Protein AF-A0A9W6UK68-F1 (afdb_monomer_lite)

Sequence (622 aa):
MNAPPPDEGVIVAIDLRGIQDFVYGSPRLLDAIGRAVLVANLTRTREPEPDETGTPRRFSPDIRSLLPDDHTVLRDAGGTLIVDLPGPGRENARRFTARYTRLLRDITAQLSPVVVHIGYGGPEDHHADRRAAAAVVNDRFQAARLTAPLHLAVSGLGVTAPCDVTGRPAGGVDRSREHGIKSEHNANAKRRLDDAVEGEHLARLGTVHERVSHDVAVARGLGRDWHRSYESTWLGGDTRLRLPTEVDHLGRSIGDVSSLAVLHLDFNGLGDLLQRFRAELGGRTDPAVDTAFELKKVSDDIARLTEGLATALIRAVSGAITKENGKPVLIGRCGNRFVPHHIKDTTPSVSVRPTVVAGDDPIKDITTSVPVRPIVVAGDDLTVMCDARLAWSVARFAIEWLDADPAALAENDPRYGMADRIGQVWERVVPLTGVRTGVPTVGIGIAVQPVGAPMSVGYKVCETMCRLAKDHKGKNEKNDRPGSTNGAPKQPVVDHLIAWSLRFDDPQRIAERMTADRDTRTAQPMTGADFRVFLHEYLDGGARSLRRGELAEQRSWLLSSLKPLLLAGGDLEPEKRRRRDRGLPADLPESLPGALLDALALLDLHMDLPLAEARSTSPEAT

Organism: NCBI:txid1670832

Secondary structure (DSSP, 8-state):
-PPPPPSSEEEEEEEEE-HHHHHHTSSSHHHHHHHHHHHHHTT--SPPPB-TTS-B---S--GGGGS-TT-EEEE--TTEEEEEEESSSSHHHHHHHHHHHHHHHHH-SS-EEEEEEEEESSTT-S-SSHHHHHHHHHHHHHHHHHHPPP----------PBPTTTSSBP-EEE-GGGGGS--TTHHHHHHHHTTSS--TTGGG-----EEE-HHHHHHHHHHHHHHHHHHHHHHTT-TTEE--SSGGGG---TTS--EEEEEEEEETTHHHHHHHHHHHHHT---TT--HHHHHHHHHHHHHHHHHHHHHHHHHHHHHT-EEETTEEEEEPPPSS----TT--S-----EE-PPEEE-SSTTT-EEEEPSEEEEEEETTEEEEEEEGGGHHHHHHHHHHHHT--GGG--TTSTTHHHHTTTTSTT-EE-TTT--EE-PPPEEEEEEEEETTS-HHHHHHHHHHHHHHHHHHHHHHHHHTSTTS-SS---------EEEEE---S-HHHHHHHHHHTBTTTB--SEEHHHHHHHHHHHTSSSTT-TT-S-HHHHHHHIIIIIHHHHHTT--SHHHHHHHHHTT------SS-HHHHHHHHHHTTT-----TTGGGG--S---

Foldseek 3Di:
DDDPPALKWKKKKKAKPQLLCQLQLFQFQLLNLLSQVVLLQLQDQDFAQAFPVRHTLDAPDHLVVLADPPKDWLDRFDRMTIIIGDDPDCPSVVSSVVVSVVVDLVQDLRIDMQIDMAIESYPPHPHPGPVRSVVCVVVRSVVSVVVPDRRDDPPPDPQPDAFPGNRHRFPDKDQVQVPQPPDPCVVVVLVVCVVPDDNPPVVPPPRDITRHHNNSVSSSVSSVSVLVRCFCVLQVNPLQAGADRGLPQLFDDVPDQFKKKKKKKFFFCVVVLLVQQLVVQVPDPDPPDPSSVVSVLVLVLQLLLLVLLQSLLSNLLSLQWDDDPNFTKRWFDFQDDDPDPPDPDDDDTQMTGGDWDADPPNVPRTHGHRNKDWSHRTRRMTMMMGGLQCVLVSVLVSQCVLLDAQVPDDPPRSQNSQFVCPPGSQWAAEVPPRHIGSRTAIQMFMEMDGPPPRSSQSVLLRVLFSVQQNVVLVVVVVVLPPPPDDDDNDDRHRFHKYDYDDDRDHNVVVNVVCVVCDLQAAVPGDTSVRSVVLCVQAPHNDPQYCSPDRNVVSLCCLPPPVLVCSVVVHDCVVVLVVQVVVVHDSHHDDDRSNSSNVSNVCNSRYGNGPSVVSVVDDPPDD

InterPro domains:
  IPR043128 Reverse transcriptase/Diguanylate cyclase domain [G3DSA:3.30.70.270] (243-478)

Structure (mmCIF, N/CA/C/O backbone):
data_AF-A0A9W6UK68-F1
#
_entry.id   AF-A0A9W6UK68-F1
#
loop_
_atom_site.group_PDB
_atom_site.id
_atom_site.type_symbol
_atom_site.label_atom_id
_atom_site.label_alt_id
_atom_site.label_comp_id
_atom_site.label_asym_id
_atom_site.label_entity_id
_atom_site.label_seq_id
_atom_site.pdbx_PDB_ins_code
_atom_site.Cartn_x
_atom_site.Cartn_y
_atom_site.Cartn_z
_atom_site.occupancy
_atom_site.B_iso_or_equiv
_atom_site.auth_seq_id
_atom_site.auth_comp_id
_atom_site.auth_asym_id
_atom_site.auth_atom_id
_atom_site.pdbx_PDB_model_num
ATOM 1 N N . MET A 1 1 ? 35.078 5.425 -17.564 1.00 31.05 1 MET A N 1
ATOM 2 C CA . MET A 1 1 ? 35.153 5.946 -18.945 1.00 31.05 1 MET A CA 1
ATOM 3 C C . MET A 1 1 ? 34.090 5.208 -19.734 1.00 31.05 1 MET A C 1
ATOM 5 O O . MET A 1 1 ? 34.252 4.014 -19.938 1.00 31.05 1 MET A O 1
ATOM 9 N N . ASN A 1 2 ? 32.973 5.862 -20.051 1.00 37.72 2 ASN A N 1
ATOM 10 C CA . ASN A 1 2 ? 31.886 5.231 -20.800 1.00 37.72 2 ASN A CA 1
ATOM 11 C C . ASN A 1 2 ? 32.268 5.236 -22.280 1.00 37.72 2 ASN A C 1
ATOM 13 O O . ASN A 1 2 ? 32.553 6.299 -22.830 1.00 37.72 2 ASN A O 1
ATOM 17 N N . ALA A 1 3 ? 32.321 4.056 -22.896 1.00 44.84 3 ALA A N 1
ATOM 18 C CA . ALA A 1 3 ? 32.371 3.947 -24.348 1.00 44.84 3 ALA A CA 1
ATOM 19 C C . ALA A 1 3 ? 31.178 4.718 -24.951 1.00 44.84 3 ALA A C 1
ATOM 21 O O . ALA A 1 3 ? 30.126 4.792 -24.301 1.00 44.84 3 ALA A O 1
ATOM 22 N N . PRO A 1 4 ? 31.321 5.321 -26.146 1.00 53.19 4 PRO A N 1
ATOM 23 C CA . PRO A 1 4 ? 30.181 5.920 -26.826 1.00 53.19 4 PRO A CA 1
ATOM 24 C C . PRO A 1 4 ? 29.062 4.874 -26.953 1.00 53.19 4 PRO A C 1
ATOM 26 O O . PRO A 1 4 ? 29.365 3.691 -27.147 1.00 53.19 4 PRO A O 1
ATOM 29 N N . PRO A 1 5 ? 27.788 5.273 -26.785 1.00 57.97 5 PRO A N 1
ATOM 30 C CA . PRO A 1 5 ? 26.682 4.347 -26.954 1.00 57.97 5 PRO A CA 1
ATOM 31 C C . PRO A 1 5 ? 26.765 3.717 -28.352 1.00 57.97 5 PRO A C 1
ATOM 33 O O . PRO A 1 5 ? 27.140 4.407 -29.298 1.00 57.97 5 PRO A O 1
ATOM 36 N N . PRO A 1 6 ? 26.453 2.421 -28.478 1.00 62.66 6 PRO A N 1
ATOM 37 C CA . PRO A 1 6 ? 26.494 1.726 -29.757 1.00 62.66 6 PRO A CA 1
ATOM 38 C C . PRO A 1 6 ? 25.570 2.422 -30.766 1.00 62.66 6 PRO A C 1
ATOM 40 O O . PRO A 1 6 ? 24.445 2.797 -30.421 1.00 62.66 6 PRO A O 1
ATOM 43 N N . ASP A 1 7 ? 26.043 2.567 -32.005 1.00 77.81 7 ASP A N 1
ATOM 44 C CA . ASP A 1 7 ? 25.323 3.259 -33.086 1.00 77.81 7 ASP A CA 1
ATOM 45 C C . ASP A 1 7 ? 24.046 2.517 -33.531 1.00 77.81 7 ASP A C 1
ATOM 47 O O . ASP A 1 7 ? 23.191 3.106 -34.185 1.00 77.81 7 ASP A O 1
ATOM 51 N N . GLU A 1 8 ? 23.887 1.247 -33.143 1.00 89.06 8 GLU A N 1
ATOM 52 C CA . GLU A 1 8 ? 22.750 0.378 -33.466 1.00 89.06 8 GLU A CA 1
ATOM 53 C C . GLU A 1 8 ? 22.404 -0.540 -32.277 1.00 89.06 8 GLU A C 1
ATOM 55 O O . GLU A 1 8 ? 23.288 -0.977 -31.527 1.00 89.06 8 GLU A O 1
ATOM 60 N N . GLY A 1 9 ? 21.115 -0.843 -32.101 1.00 92.19 9 GLY A N 1
ATOM 61 C CA . GLY A 1 9 ? 20.647 -1.778 -31.078 1.00 92.19 9 GLY A CA 1
ATOM 62 C C . GLY A 1 9 ? 19.128 -1.907 -30.999 1.00 92.19 9 GLY A C 1
ATOM 63 O O . GLY A 1 9 ? 18.381 -1.415 -31.849 1.00 92.19 9 GLY A O 1
ATOM 64 N N . VAL A 1 10 ? 18.648 -2.593 -29.956 1.00 94.00 10 VAL A N 1
ATOM 65 C CA . VAL A 1 10 ? 17.214 -2.810 -29.718 1.00 94.00 10 VAL A CA 1
ATOM 66 C C . VAL A 1 10 ? 16.854 -2.541 -28.265 1.00 94.00 10 VAL A C 1
ATOM 68 O O . VAL A 1 10 ? 17.335 -3.212 -27.352 1.00 94.00 10 VAL A O 1
ATOM 71 N N . ILE A 1 11 ? 15.891 -1.644 -28.054 1.00 92.94 11 ILE A N 1
ATOM 72 C CA . ILE A 1 11 ? 15.229 -1.493 -26.759 1.00 92.94 11 ILE A CA 1
ATOM 73 C C . ILE A 1 11 ? 14.174 -2.593 -26.623 1.00 92.94 11 ILE A C 1
ATOM 75 O O . ILE A 1 11 ? 13.221 -2.669 -27.408 1.00 92.94 11 ILE A O 1
ATOM 79 N N . VAL A 1 12 ? 14.335 -3.440 -25.609 1.00 94.25 12 VAL A N 1
ATOM 80 C CA . VAL A 1 12 ? 13.355 -4.442 -25.192 1.00 94.25 12 VAL A CA 1
ATOM 81 C C . VAL A 1 12 ? 12.619 -3.932 -23.969 1.00 94.25 12 VAL A C 1
ATOM 83 O O . VAL A 1 12 ? 13.212 -3.681 -22.922 1.00 94.25 12 VAL A O 1
ATOM 86 N N . ALA A 1 13 ? 11.306 -3.820 -24.100 1.00 93.25 13 ALA A N 1
ATOM 87 C CA . ALA A 1 13 ? 10.432 -3.371 -23.038 1.00 93.25 13 ALA A CA 1
ATOM 88 C C . ALA A 1 13 ? 9.450 -4.500 -22.686 1.00 93.25 13 ALA A C 1
ATOM 90 O O . ALA A 1 13 ? 8.743 -5.004 -23.558 1.00 93.25 13 ALA A O 1
ATOM 91 N N . ILE A 1 14 ? 9.432 -4.916 -21.420 1.00 93.94 14 ILE A N 1
ATOM 92 C CA . ILE A 1 14 ? 8.570 -5.955 -20.853 1.00 93.94 14 ILE A CA 1
ATOM 93 C C . ILE A 1 14 ? 7.699 -5.354 -19.751 1.00 93.94 14 ILE A C 1
ATOM 95 O O . ILE A 1 14 ? 8.200 -4.656 -18.874 1.00 93.94 14 ILE A O 1
ATOM 99 N N . ASP A 1 15 ? 6.410 -5.664 -19.771 1.00 91.94 15 ASP A N 1
ATOM 100 C CA . ASP A 1 15 ? 5.448 -5.257 -18.751 1.00 91.94 15 ASP A CA 1
ATOM 101 C C . ASP A 1 15 ? 4.573 -6.445 -18.337 1.00 91.94 15 ASP A C 1
ATOM 103 O O . ASP A 1 15 ? 3.990 -7.124 -19.184 1.00 91.94 15 ASP A O 1
ATOM 107 N N . LEU A 1 16 ? 4.504 -6.733 -17.038 1.00 92.19 16 LEU A N 1
ATOM 108 C CA . LEU A 1 16 ? 3.754 -7.871 -16.512 1.00 92.19 16 LEU A CA 1
ATOM 109 C C . LEU A 1 16 ? 2.302 -7.483 -16.210 1.00 92.19 16 LEU A C 1
ATOM 111 O O . LEU A 1 16 ? 2.018 -6.658 -15.346 1.00 92.19 16 LEU A O 1
ATOM 115 N N . ARG A 1 17 ? 1.351 -8.145 -16.875 1.00 89.88 17 ARG A N 1
ATOM 116 C CA . ARG A 1 17 ? -0.087 -8.012 -16.598 1.00 89.88 17 ARG A CA 1
ATOM 117 C C . ARG A 1 17 ? -0.565 -9.051 -15.590 1.00 89.88 17 ARG A C 1
ATOM 119 O O . ARG A 1 17 ? -0.068 -10.177 -15.564 1.00 89.88 17 ARG A O 1
ATOM 126 N N . GLY A 1 18 ? -1.591 -8.679 -14.823 1.00 89.50 18 GLY A N 1
ATOM 127 C CA . GLY A 1 18 ? -2.237 -9.557 -13.842 1.00 89.50 18 GLY A CA 1
ATOM 128 C C . GLY A 1 18 ? -1.536 -9.605 -12.483 1.00 89.50 18 GLY A C 1
ATOM 129 O O . GLY A 1 18 ? -1.820 -10.506 -11.703 1.00 89.50 18 GLY A O 1
ATOM 130 N N . ILE A 1 19 ? -0.637 -8.654 -12.185 1.00 92.19 19 ILE A N 1
ATOM 131 C CA . ILE A 1 19 ? 0.130 -8.610 -10.927 1.00 92.19 19 ILE A CA 1
ATOM 132 C C . ILE A 1 19 ? -0.794 -8.631 -9.707 1.00 92.19 19 ILE A C 1
ATOM 134 O O . ILE A 1 19 ? -0.584 -9.446 -8.817 1.00 92.19 19 ILE A O 1
ATOM 138 N N . GLN A 1 20 ? -1.835 -7.794 -9.679 1.00 91.38 20 GLN A N 1
ATOM 139 C CA . GLN A 1 20 ? -2.697 -7.681 -8.497 1.00 91.38 20 GLN A CA 1
ATOM 140 C C . GLN A 1 20 ? -3.485 -8.969 -8.222 1.00 91.38 20 GLN A C 1
ATOM 142 O O . GLN A 1 20 ? -3.452 -9.492 -7.108 1.00 91.38 20 GLN A O 1
ATOM 147 N N . ASP A 1 21 ? -4.126 -9.540 -9.247 1.00 90.38 21 ASP A N 1
ATOM 148 C CA . ASP A 1 21 ? -4.818 -10.829 -9.116 1.00 90.38 21 ASP A CA 1
ATOM 149 C C . ASP A 1 21 ? -3.836 -11.960 -8.771 1.00 90.38 21 ASP A C 1
ATOM 151 O O . ASP A 1 21 ? -4.168 -12.858 -7.996 1.00 90.38 21 ASP A O 1
ATOM 155 N N . PHE A 1 22 ? -2.609 -11.906 -9.303 1.00 92.06 22 PHE A N 1
ATOM 156 C CA . PHE A 1 22 ? -1.566 -12.867 -8.973 1.00 92.06 22 PHE A CA 1
ATOM 157 C C . PHE A 1 22 ? -1.169 -12.775 -7.501 1.00 92.06 22 PHE A C 1
ATOM 159 O O . PHE A 1 22 ? -1.224 -13.800 -6.830 1.00 92.06 22 PHE A O 1
ATOM 166 N N . VAL A 1 23 ? -0.790 -11.592 -7.005 1.00 93.94 23 VAL A N 1
ATOM 167 C CA . VAL A 1 23 ? -0.282 -11.355 -5.643 1.00 93.94 23 VAL A CA 1
ATOM 168 C C . VAL A 1 23 ? -1.346 -11.646 -4.590 1.00 93.94 23 VAL A C 1
ATOM 170 O O . VAL A 1 23 ? -1.095 -12.422 -3.668 1.00 93.94 23 VAL A O 1
ATOM 173 N N . TYR A 1 24 ? -2.550 -11.092 -4.745 1.00 92.88 24 TYR A N 1
ATOM 174 C CA . TYR A 1 24 ? -3.605 -11.199 -3.733 1.00 92.88 24 TYR A CA 1
ATOM 175 C C . TYR A 1 24 ? -4.532 -12.403 -3.913 1.00 92.88 24 TYR A C 1
ATOM 177 O O . TYR A 1 24 ? -5.474 -12.578 -3.140 1.00 92.88 24 TYR A O 1
ATOM 185 N N . GLY A 1 25 ? -4.269 -13.252 -4.910 1.00 88.88 25 GLY A N 1
ATOM 186 C CA . GLY A 1 25 ? -5.067 -14.443 -5.201 1.00 88.88 25 GLY A CA 1
ATOM 187 C C . GLY A 1 25 ? -4.950 -15.573 -4.169 1.00 88.88 25 GLY A C 1
ATOM 188 O O . GLY A 1 25 ? -5.697 -16.542 -4.264 1.00 88.88 25 GLY A O 1
ATOM 189 N N . SER A 1 26 ? -4.033 -15.477 -3.197 1.00 86.31 26 SER A N 1
ATOM 190 C CA . SER A 1 26 ? -3.954 -16.405 -2.058 1.00 86.31 26 SER A CA 1
ATOM 191 C C . SER A 1 26 ? -4.568 -15.777 -0.801 1.00 86.31 26 SER A C 1
ATOM 193 O O . SER A 1 26 ? -4.353 -14.594 -0.555 1.00 86.31 26 SER A O 1
ATOM 195 N N . PRO A 1 27 ? -5.278 -16.542 0.047 1.00 82.88 27 PRO A N 1
ATOM 196 C CA . PRO A 1 27 ? -5.707 -16.065 1.361 1.00 82.88 27 PRO A CA 1
ATOM 197 C C . PRO A 1 27 ? -4.559 -15.990 2.384 1.00 82.88 27 PRO A C 1
ATOM 199 O O . PRO A 1 27 ? -4.762 -15.487 3.488 1.00 82.88 27 PRO A O 1
ATOM 202 N N . ARG A 1 28 ? -3.365 -16.512 2.062 1.00 87.56 28 ARG A N 1
ATOM 203 C CA . ARG A 1 28 ? -2.236 -16.595 2.997 1.00 87.56 28 ARG A CA 1
ATOM 204 C C . ARG A 1 28 ? -1.255 -15.443 2.822 1.00 87.56 28 ARG A C 1
ATOM 206 O O . ARG A 1 28 ? -0.856 -15.096 1.711 1.00 87.56 28 ARG A O 1
ATOM 213 N N . LEU A 1 29 ? -0.777 -14.933 3.952 1.00 90.62 29 LEU A N 1
ATOM 214 C CA . LEU A 1 29 ? 0.090 -13.759 4.021 1.00 90.62 29 LEU A CA 1
ATOM 215 C C . LEU A 1 29 ? 1.466 -14.002 3.383 1.00 90.62 29 LEU A C 1
ATOM 217 O O . LEU A 1 29 ? 1.923 -13.202 2.571 1.00 90.62 29 LEU A O 1
ATOM 221 N N . LEU A 1 30 ? 2.112 -15.135 3.688 1.00 90.81 30 LEU A N 1
ATOM 222 C CA . LEU A 1 30 ? 3.411 -15.480 3.093 1.00 90.81 30 LEU A CA 1
ATOM 223 C C . LEU A 1 30 ? 3.335 -15.775 1.593 1.00 90.81 30 LEU A C 1
ATOM 225 O O . LEU A 1 30 ? 4.293 -15.493 0.878 1.00 90.81 30 LEU A O 1
ATOM 229 N N . ASP A 1 31 ? 2.214 -16.309 1.107 1.00 91.81 31 ASP A N 1
ATOM 230 C CA . ASP A 1 31 ? 2.026 -16.530 -0.327 1.00 91.81 31 ASP A CA 1
ATOM 231 C C . ASP A 1 31 ? 1.948 -15.186 -1.058 1.00 91.81 31 ASP A C 1
ATOM 233 O O . ASP A 1 31 ? 2.570 -15.025 -2.103 1.00 91.81 31 ASP A O 1
ATOM 237 N N . ALA A 1 32 ? 1.229 -14.216 -0.490 1.00 93.88 32 ALA A N 1
ATOM 238 C CA . ALA A 1 32 ? 1.103 -12.866 -1.030 1.00 93.88 32 ALA A CA 1
ATOM 239 C C . ALA A 1 32 ? 2.450 -12.147 -1.119 1.00 93.88 32 ALA A C 1
ATOM 241 O O . ALA A 1 32 ? 2.851 -11.691 -2.188 1.00 93.88 32 ALA A O 1
ATOM 242 N N . ILE A 1 33 ? 3.179 -12.127 -0.001 1.00 94.56 33 ILE A N 1
ATOM 243 C CA . ILE A 1 33 ? 4.525 -11.552 0.093 1.00 94.56 33 ILE A CA 1
ATOM 244 C C . ILE A 1 33 ? 5.448 -12.234 -0.914 1.00 94.56 33 ILE A C 1
ATOM 246 O O . ILE A 1 33 ? 6.122 -11.581 -1.704 1.00 94.56 33 ILE A O 1
ATOM 250 N N . GLY A 1 34 ? 5.432 -13.563 -0.941 1.00 93.62 34 GLY A N 1
ATOM 251 C CA . GLY A 1 34 ? 6.222 -14.359 -1.864 1.00 93.62 34 GLY A CA 1
ATOM 252 C C . GLY A 1 34 ? 5.935 -14.082 -3.338 1.00 93.62 34 GLY A C 1
ATOM 253 O O . GLY A 1 34 ? 6.857 -14.002 -4.146 1.00 93.62 34 GLY A O 1
ATOM 254 N N . ARG A 1 35 ? 4.661 -13.894 -3.695 1.00 94.19 35 ARG A N 1
ATOM 255 C CA . ARG A 1 35 ? 4.230 -13.522 -5.050 1.00 94.19 35 ARG A CA 1
ATOM 256 C C . ARG A 1 35 ? 4.671 -12.106 -5.409 1.00 94.19 35 ARG A C 1
ATOM 258 O O . ARG A 1 35 ? 5.115 -11.895 -6.534 1.00 94.19 35 ARG A O 1
ATOM 265 N N . ALA A 1 36 ? 4.609 -11.163 -4.470 1.00 93.88 36 ALA A N 1
ATOM 266 C CA . ALA A 1 36 ? 5.107 -9.803 -4.669 1.00 93.88 36 ALA A CA 1
ATOM 267 C C . ALA A 1 36 ? 6.630 -9.786 -4.892 1.00 93.88 36 ALA A C 1
ATOM 269 O O . ALA A 1 36 ? 7.114 -9.172 -5.843 1.00 93.88 36 ALA A O 1
ATOM 270 N N . VAL A 1 37 ? 7.379 -10.538 -4.078 1.00 91.81 37 VAL A N 1
ATOM 271 C CA . VAL A 1 37 ? 8.831 -10.729 -4.235 1.00 91.81 37 VAL A CA 1
ATOM 272 C C . VAL A 1 37 ? 9.156 -11.375 -5.578 1.00 91.81 37 VAL A C 1
ATOM 274 O O . VAL A 1 37 ? 10.070 -10.931 -6.267 1.00 91.81 37 VAL A O 1
ATOM 277 N N . LEU A 1 38 ? 8.388 -12.385 -5.988 1.00 92.25 38 LEU A N 1
ATOM 278 C CA . LEU A 1 38 ? 8.561 -13.033 -7.283 1.00 92.25 38 LEU A CA 1
ATOM 279 C C . LEU A 1 38 ? 8.374 -12.050 -8.447 1.00 92.25 38 LEU A C 1
ATOM 281 O O . LEU A 1 38 ? 9.206 -12.028 -9.349 1.00 92.25 38 LEU A O 1
ATOM 285 N N . VAL A 1 39 ? 7.327 -11.217 -8.424 1.00 92.69 39 VAL A N 1
ATOM 286 C CA . VAL A 1 39 ? 7.115 -10.170 -9.442 1.00 92.69 39 VAL A CA 1
ATOM 287 C C . VAL A 1 39 ? 8.296 -9.203 -9.478 1.00 92.69 39 VAL A C 1
ATOM 289 O O . VAL A 1 39 ? 8.803 -8.914 -10.559 1.00 92.69 39 VAL A O 1
ATOM 292 N N . ALA A 1 40 ? 8.779 -8.757 -8.315 1.00 89.44 40 ALA A N 1
ATOM 293 C CA . ALA A 1 40 ? 9.945 -7.884 -8.240 1.00 89.44 40 ALA A CA 1
ATOM 294 C C . ALA A 1 40 ? 11.197 -8.551 -8.835 1.00 89.44 40 ALA A C 1
ATOM 296 O O . ALA A 1 40 ? 11.897 -7.934 -9.630 1.00 89.44 40 ALA A O 1
ATOM 297 N N . ASN A 1 41 ? 11.463 -9.819 -8.520 1.00 88.69 41 ASN A N 1
ATOM 298 C CA . ASN A 1 41 ? 12.616 -10.555 -9.049 1.00 88.69 41 ASN A CA 1
ATOM 299 C C . ASN A 1 41 ? 12.529 -10.810 -10.561 1.00 88.69 41 ASN A C 1
ATOM 301 O O . ASN A 1 41 ? 13.552 -10.896 -11.233 1.00 88.69 41 ASN A O 1
ATOM 305 N N . LEU A 1 42 ? 11.314 -10.901 -11.108 1.00 91.12 42 LEU A N 1
ATOM 306 C CA . LEU A 1 42 ? 11.072 -11.053 -12.544 1.00 91.12 42 LEU A CA 1
ATOM 307 C C . LEU A 1 42 ? 11.314 -9.770 -13.346 1.00 91.12 42 LEU A C 1
ATOM 309 O O . LEU A 1 42 ? 11.273 -9.822 -14.576 1.00 91.12 42 LEU A O 1
ATOM 313 N N . THR A 1 43 ? 11.554 -8.632 -12.694 1.00 89.44 43 THR A N 1
ATOM 314 C CA . THR A 1 43 ? 11.897 -7.380 -13.384 1.00 89.44 43 THR A CA 1
ATOM 315 C C . THR A 1 43 ? 13.156 -6.715 -12.869 1.00 89.44 43 THR A C 1
ATOM 317 O O . THR A 1 43 ? 13.739 -5.949 -13.617 1.00 89.44 43 THR A O 1
ATOM 320 N N . ARG A 1 44 ? 13.603 -7.011 -11.648 1.00 86.88 44 ARG A N 1
ATOM 321 C CA . ARG A 1 44 ? 14.778 -6.405 -11.015 1.00 86.88 44 ARG A CA 1
ATOM 322 C C . ARG A 1 44 ? 16.074 -6.892 -11.659 1.00 86.88 44 ARG A C 1
ATOM 324 O O . ARG A 1 44 ? 16.333 -8.089 -11.739 1.00 86.88 44 ARG A O 1
ATOM 331 N N . THR A 1 45 ? 16.933 -5.950 -12.029 1.00 82.75 45 THR A N 1
ATOM 332 C CA . THR A 1 45 ? 18.238 -6.226 -12.661 1.00 82.75 45 THR A CA 1
ATOM 333 C C . THR A 1 45 ? 19.430 -5.948 -11.755 1.00 82.75 45 THR A C 1
ATOM 335 O O . THR A 1 45 ? 20.576 -6.184 -12.132 1.00 82.75 45 THR A O 1
ATOM 338 N N . ARG A 1 46 ? 19.178 -5.447 -10.546 1.00 75.88 46 ARG A N 1
ATOM 339 C CA . ARG A 1 46 ? 20.213 -5.114 -9.567 1.00 75.88 46 ARG A CA 1
ATOM 340 C C . ARG A 1 46 ? 20.450 -6.237 -8.583 1.00 75.88 46 ARG A C 1
ATOM 342 O O . ARG A 1 46 ? 19.535 -7.001 -8.266 1.00 75.88 46 ARG A O 1
ATOM 349 N N . GLU A 1 47 ? 21.666 -6.272 -8.045 1.00 70.12 47 GLU A N 1
ATOM 350 C CA . GLU A 1 47 ? 21.881 -7.007 -6.809 1.00 70.12 47 GLU A CA 1
ATOM 351 C C . GLU A 1 47 ? 21.057 -6.369 -5.694 1.00 70.12 47 GLU A C 1
ATOM 353 O O . GLU A 1 47 ? 21.066 -5.146 -5.545 1.00 70.12 47 GLU A O 1
ATOM 358 N N . PRO A 1 48 ? 20.292 -7.177 -4.952 1.00 67.19 48 PRO A N 1
ATOM 359 C CA . PRO A 1 48 ? 19.656 -6.690 -3.749 1.00 67.19 48 PRO A CA 1
ATOM 360 C C . PRO A 1 48 ? 20.742 -6.299 -2.751 1.00 67.19 48 PRO A C 1
ATOM 362 O O . PRO A 1 48 ? 21.792 -6.949 -2.693 1.00 67.19 48 PRO A O 1
ATOM 365 N N . GLU A 1 49 ? 20.481 -5.242 -1.980 1.00 66.38 49 GLU A N 1
ATOM 366 C CA . GLU A 1 49 ? 21.412 -4.813 -0.943 1.00 66.38 49 GLU A CA 1
ATOM 367 C C . GLU A 1 49 ? 21.718 -5.989 -0.006 1.00 66.38 49 GLU A C 1
ATOM 369 O O . GLU A 1 49 ? 20.827 -6.805 0.290 1.00 66.38 49 GLU A O 1
ATOM 374 N N . PRO A 1 50 ? 22.987 -6.132 0.407 1.00 64.75 50 PRO A N 1
ATOM 375 C CA . PRO A 1 50 ? 23.343 -7.155 1.363 1.00 64.75 50 PRO A CA 1
ATOM 376 C C . PRO A 1 50 ? 22.558 -6.951 2.660 1.00 64.75 50 PRO A C 1
ATOM 378 O O . PRO A 1 50 ? 22.167 -5.840 3.016 1.00 64.75 50 PRO A O 1
ATOM 381 N N . ASP A 1 51 ? 22.291 -8.041 3.366 1.00 63.59 51 ASP A N 1
ATOM 382 C CA . ASP A 1 51 ? 21.787 -7.942 4.729 1.00 63.59 51 ASP A CA 1
ATOM 383 C C . ASP A 1 51 ? 22.837 -7.342 5.685 1.00 63.59 51 ASP A C 1
ATOM 385 O O . ASP A 1 51 ? 23.959 -7.008 5.301 1.00 63.59 51 ASP A O 1
ATOM 389 N N . GLU A 1 52 ? 22.472 -7.217 6.960 1.00 58.22 52 GLU A N 1
ATOM 390 C CA . GLU A 1 52 ? 23.336 -6.667 8.016 1.00 58.22 52 GLU A CA 1
ATOM 391 C C . GLU A 1 52 ? 24.657 -7.444 8.190 1.00 58.22 52 GLU A C 1
ATOM 393 O O . GLU A 1 52 ? 25.601 -6.927 8.782 1.00 58.22 52 GLU A O 1
ATOM 398 N N . THR A 1 53 ? 24.753 -8.666 7.651 1.00 60.62 53 THR A N 1
ATOM 399 C CA . THR A 1 53 ? 25.967 -9.497 7.678 1.00 60.62 53 THR A CA 1
ATOM 400 C C . THR A 1 53 ? 26.855 -9.313 6.446 1.00 60.62 53 THR A C 1
ATOM 402 O O . THR A 1 53 ? 27.910 -9.938 6.350 1.00 60.62 53 THR A O 1
ATOM 405 N N . GLY A 1 54 ? 26.451 -8.469 5.492 1.00 65.00 54 GLY A N 1
ATOM 406 C CA . GLY A 1 54 ? 27.136 -8.314 4.211 1.00 65.00 54 GLY A CA 1
ATOM 407 C C . GLY A 1 54 ? 26.760 -9.386 3.178 1.00 65.00 54 GLY A C 1
ATOM 408 O O . GLY A 1 54 ? 27.355 -9.420 2.100 1.00 65.00 54 GLY A O 1
ATOM 409 N N . THR A 1 55 ? 25.780 -10.253 3.465 1.00 66.12 55 THR A N 1
ATOM 410 C CA . THR A 1 55 ? 25.388 -11.349 2.569 1.00 66.12 55 THR A CA 1
ATOM 411 C C . THR A 1 55 ? 24.364 -10.858 1.539 1.00 66.12 55 THR A C 1
ATOM 413 O O . THR A 1 55 ? 23.313 -10.340 1.926 1.00 66.12 55 THR A O 1
ATOM 416 N N . PRO A 1 56 ? 24.598 -11.025 0.220 1.00 64.25 56 PRO A N 1
ATOM 417 C CA . PRO A 1 56 ? 23.634 -10.621 -0.802 1.00 64.25 56 PRO A CA 1
ATOM 418 C C . PRO A 1 56 ? 22.301 -11.367 -0.651 1.00 64.25 56 PRO A C 1
ATOM 420 O O . PRO A 1 56 ? 22.273 -12.601 -0.655 1.00 64.25 56 PRO A O 1
ATOM 423 N N . ARG A 1 57 ? 21.177 -10.640 -0.597 1.00 68.62 57 ARG A N 1
ATOM 424 C CA . ARG A 1 57 ? 19.826 -11.224 -0.457 1.00 68.62 57 ARG A CA 1
ATOM 425 C C . ARG A 1 57 ? 19.332 -11.869 -1.760 1.00 68.62 57 ARG A C 1
ATOM 427 O O . ARG A 1 57 ? 18.420 -11.367 -2.409 1.00 68.62 57 ARG A O 1
ATOM 434 N N . ARG A 1 58 ? 19.946 -12.962 -2.213 1.00 64.75 58 ARG A N 1
ATOM 435 C CA . ARG A 1 58 ? 19.590 -13.591 -3.498 1.00 64.75 58 ARG A CA 1
ATOM 436 C C . ARG A 1 58 ? 18.324 -14.438 -3.386 1.00 64.75 58 ARG A C 1
ATOM 438 O O . ARG A 1 58 ? 18.313 -15.480 -2.742 1.00 64.75 58 ARG A O 1
ATOM 445 N N . PHE A 1 59 ? 17.288 -14.024 -4.107 1.00 69.94 59 PHE A N 1
ATOM 446 C CA . PHE A 1 59 ? 16.040 -14.762 -4.262 1.00 69.94 59 PHE A CA 1
ATOM 447 C C . PHE A 1 59 ? 15.920 -15.252 -5.711 1.00 69.94 59 PHE A C 1
ATOM 449 O O . PHE A 1 59 ? 16.039 -14.461 -6.641 1.00 69.94 59 PHE A O 1
ATOM 456 N N . SER A 1 60 ? 15.699 -16.552 -5.918 1.00 71.94 60 SER A N 1
ATOM 457 C CA . SER A 1 60 ? 15.440 -17.097 -7.261 1.00 71.94 60 SER A CA 1
ATOM 458 C C . SER A 1 60 ? 13.978 -16.876 -7.661 1.00 71.94 60 SER A C 1
ATOM 460 O O . SER A 1 60 ? 13.106 -16.987 -6.803 1.00 71.94 60 SER A O 1
ATOM 462 N N . PRO A 1 61 ? 13.653 -16.620 -8.937 1.00 80.19 61 PRO A N 1
ATOM 463 C CA . PRO A 1 61 ? 14.530 -16.564 -10.111 1.00 80.19 61 PRO A CA 1
ATOM 464 C C . PRO A 1 61 ? 15.322 -15.251 -10.224 1.00 80.19 61 PRO A C 1
ATOM 466 O O . PRO A 1 61 ? 14.854 -14.207 -9.790 1.00 80.19 61 PRO A O 1
ATOM 469 N N . ASP A 1 62 ? 16.484 -15.296 -10.880 1.00 81.56 62 ASP A N 1
ATOM 470 C CA . ASP A 1 62 ? 17.322 -14.120 -11.146 1.00 81.56 62 ASP A CA 1
ATOM 471 C C . ASP A 1 62 ? 17.418 -13.841 -12.653 1.00 81.56 62 ASP A C 1
ATOM 473 O O . ASP A 1 62 ? 18.119 -14.543 -13.395 1.00 81.56 62 ASP A O 1
ATOM 477 N N . ILE A 1 63 ? 16.709 -12.806 -13.114 1.00 88.00 63 ILE A N 1
ATOM 478 C CA . ILE A 1 63 ? 16.655 -12.448 -14.537 1.00 88.00 63 ILE A CA 1
ATOM 479 C C . ILE A 1 63 ? 17.984 -11.913 -15.079 1.00 88.00 63 ILE A C 1
ATOM 481 O O . ILE A 1 63 ? 18.170 -11.906 -16.294 1.00 88.00 63 ILE A O 1
ATOM 485 N N . ARG A 1 64 ? 18.929 -11.514 -14.214 1.00 86.25 64 ARG A N 1
ATOM 486 C CA . ARG A 1 64 ? 20.247 -11.011 -14.638 1.00 86.25 64 ARG A CA 1
ATOM 487 C C . ARG A 1 64 ? 21.014 -12.051 -15.444 1.00 86.25 64 ARG A C 1
ATOM 489 O O . ARG A 1 64 ? 21.652 -11.715 -16.429 1.00 86.25 64 ARG A O 1
ATOM 496 N N . SER A 1 65 ? 20.847 -13.328 -15.102 1.00 86.50 65 SER A N 1
ATOM 497 C CA . SER A 1 65 ? 21.416 -14.464 -15.845 1.00 86.50 65 SER A CA 1
ATOM 498 C C . SER A 1 65 ? 20.884 -14.615 -17.284 1.00 86.50 65 SER A C 1
ATOM 500 O O . SER A 1 65 ? 21.397 -15.418 -18.078 1.00 86.50 65 SER A O 1
ATOM 502 N N . LEU A 1 66 ? 19.810 -13.896 -17.625 1.00 90.50 66 LEU A N 1
ATOM 503 C CA . LEU A 1 66 ? 19.217 -13.886 -18.958 1.00 90.50 66 LEU A CA 1
ATOM 504 C C . LEU A 1 66 ? 19.721 -12.729 -19.822 1.00 90.50 66 LEU A C 1
ATOM 506 O O . LEU A 1 66 ? 19.622 -12.839 -21.047 1.00 90.50 66 LEU A O 1
ATOM 510 N N . LEU A 1 67 ? 20.219 -11.655 -19.205 1.00 89.94 67 LEU A N 1
ATOM 511 C CA . LEU A 1 67 ? 20.667 -10.449 -19.891 1.00 89.94 67 LEU A CA 1
ATOM 512 C C . LEU A 1 67 ? 22.072 -10.659 -20.492 1.00 89.94 67 LEU A C 1
ATOM 514 O O . LEU A 1 67 ? 22.900 -11.318 -19.864 1.00 89.94 67 LEU A O 1
ATOM 518 N N . PRO A 1 68 ? 22.344 -10.148 -21.707 1.00 87.44 68 PRO A N 1
ATOM 519 C CA . PRO A 1 68 ? 23.697 -10.081 -22.270 1.00 87.44 68 PRO A CA 1
ATOM 520 C C . PRO A 1 68 ? 24.636 -9.213 -21.422 1.00 87.44 68 PRO A C 1
ATOM 522 O O . PRO A 1 68 ? 24.165 -8.311 -20.739 1.00 87.44 68 PRO A O 1
ATOM 525 N N . ASP A 1 69 ? 25.951 -9.419 -21.490 1.00 85.50 69 ASP A N 1
ATOM 526 C CA . ASP A 1 69 ? 26.915 -8.668 -20.663 1.00 85.50 69 ASP A CA 1
ATOM 527 C C . ASP A 1 69 ? 26.970 -7.161 -20.990 1.00 85.50 69 ASP A C 1
ATOM 529 O O . ASP A 1 69 ? 27.291 -6.351 -20.124 1.00 85.50 69 ASP A O 1
ATOM 533 N N . ASP A 1 70 ? 26.622 -6.769 -22.216 1.00 86.31 70 ASP A N 1
ATOM 534 C CA . ASP A 1 70 ? 26.691 -5.400 -22.739 1.00 86.31 70 ASP A CA 1
ATOM 535 C C . ASP A 1 70 ? 25.371 -4.610 -22.625 1.00 86.31 70 ASP A C 1
ATOM 537 O O . ASP A 1 70 ? 25.246 -3.510 -23.160 1.00 86.31 70 ASP A O 1
ATOM 541 N N . HIS A 1 71 ? 24.375 -5.128 -21.904 1.00 88.81 71 HIS A N 1
ATOM 542 C CA . HIS A 1 71 ? 23.080 -4.463 -21.758 1.00 88.81 71 HIS A CA 1
ATOM 543 C C . HIS A 1 71 ? 23.143 -3.153 -20.950 1.00 88.81 71 HIS A C 1
ATOM 545 O O . HIS A 1 71 ? 23.923 -2.996 -20.010 1.00 88.81 71 HIS A O 1
ATOM 551 N N . THR A 1 72 ? 22.227 -2.228 -21.245 1.00 86.94 72 THR A N 1
ATOM 552 C CA . THR A 1 72 ? 21.961 -1.046 -20.410 1.00 86.94 72 THR A CA 1
ATOM 553 C C . THR A 1 72 ? 20.531 -1.088 -19.877 1.00 86.94 72 THR A C 1
ATOM 555 O O . THR A 1 72 ? 19.570 -1.214 -20.628 1.00 86.94 72 THR A O 1
ATOM 558 N N . VAL A 1 73 ? 20.357 -0.964 -18.562 1.00 85.81 73 VAL A N 1
ATOM 559 C CA . VAL A 1 73 ? 19.028 -0.959 -17.931 1.00 85.81 73 VAL A CA 1
ATOM 560 C C . VAL A 1 73 ? 18.471 0.459 -17.906 1.00 85.81 73 VAL A C 1
ATOM 562 O O . VAL A 1 73 ? 19.043 1.340 -17.266 1.00 85.81 73 VAL A O 1
ATOM 565 N N . LEU A 1 74 ? 17.327 0.662 -18.558 1.00 82.62 74 LEU A N 1
ATOM 566 C CA . LEU A 1 74 ? 16.606 1.937 -18.569 1.00 82.62 74 LEU A CA 1
ATOM 567 C C . LEU A 1 74 ? 15.546 2.007 -17.456 1.00 82.62 74 LEU A C 1
ATOM 569 O O . LEU A 1 74 ? 15.289 3.086 -16.927 1.00 82.62 74 LEU A O 1
ATOM 573 N N . ARG A 1 75 ? 14.926 0.872 -17.095 1.00 84.38 75 ARG A N 1
ATOM 574 C CA . ARG A 1 75 ? 13.947 0.747 -15.995 1.00 84.38 75 ARG A CA 1
ATOM 575 C C . ARG A 1 75 ? 13.820 -0.708 -15.544 1.00 84.38 75 ARG A C 1
ATOM 577 O O . ARG A 1 75 ? 13.785 -1.582 -16.398 1.00 84.38 75 ARG A O 1
ATOM 584 N N . ASP A 1 76 ? 13.673 -0.971 -14.247 1.00 87.12 76 ASP A N 1
ATOM 585 C CA . ASP A 1 76 ? 13.539 -2.336 -13.705 1.00 87.12 76 ASP A CA 1
ATOM 586 C C . ASP A 1 76 ? 12.608 -2.447 -12.475 1.00 87.12 76 ASP A C 1
ATOM 588 O O . ASP A 1 76 ? 12.805 -3.280 -11.588 1.00 87.12 76 ASP A O 1
ATOM 592 N N . ALA A 1 77 ? 11.567 -1.608 -12.421 1.00 81.94 77 ALA A N 1
ATOM 593 C CA . ALA A 1 77 ? 10.670 -1.458 -11.272 1.00 81.94 77 ALA A CA 1
ATOM 594 C C . ALA A 1 77 ? 9.177 -1.518 -11.646 1.00 81.94 77 ALA A C 1
ATOM 596 O O . ALA A 1 77 ? 8.781 -1.149 -12.758 1.00 81.94 77 ALA A O 1
ATOM 597 N N . GLY A 1 78 ? 8.347 -1.937 -10.680 1.00 79.50 78 GLY A N 1
ATOM 598 C CA . GLY A 1 78 ? 6.879 -1.933 -10.781 1.00 79.50 78 GLY A CA 1
ATOM 599 C C . GLY A 1 78 ? 6.307 -2.967 -11.753 1.00 79.50 78 GLY A C 1
ATOM 600 O O . GLY A 1 78 ? 5.295 -2.712 -12.392 1.00 79.50 78 GLY A O 1
ATOM 601 N N . GLY A 1 79 ? 6.982 -4.106 -11.942 1.00 86.75 79 GLY A N 1
ATOM 602 C CA . GLY A 1 79 ? 6.565 -5.097 -12.939 1.00 86.75 79 GLY A CA 1
ATOM 603 C C . GLY A 1 79 ? 6.877 -4.699 -14.387 1.00 86.75 79 GLY A C 1
ATOM 604 O O . GLY A 1 79 ? 6.464 -5.403 -15.310 1.00 86.75 79 GLY A O 1
ATOM 605 N N . THR A 1 80 ? 7.658 -3.632 -14.591 1.00 89.81 80 THR A N 1
ATOM 606 C CA . THR A 1 80 ? 8.174 -3.209 -15.896 1.00 89.81 80 THR A CA 1
ATOM 607 C C . THR A 1 80 ? 9.700 -3.329 -15.950 1.00 89.81 80 THR A C 1
ATOM 609 O O . THR A 1 80 ? 10.403 -2.850 -15.060 1.00 89.81 80 THR A O 1
ATOM 612 N N . LEU A 1 81 ? 10.215 -3.907 -17.034 1.00 91.81 81 LEU A N 1
ATOM 613 C CA . LEU A 1 81 ? 11.636 -3.977 -17.371 1.00 91.81 81 LEU A CA 1
ATOM 614 C C . LEU A 1 81 ? 11.866 -3.345 -18.747 1.00 91.81 81 LEU A C 1
ATOM 616 O O . LEU A 1 81 ? 11.257 -3.761 -19.725 1.00 91.81 81 LEU A O 1
ATOM 620 N N . ILE A 1 82 ? 12.752 -2.360 -18.839 1.00 91.00 82 ILE A N 1
ATOM 621 C CA . ILE A 1 82 ? 13.177 -1.736 -20.092 1.00 91.00 82 ILE A CA 1
ATOM 622 C C . ILE A 1 82 ? 14.696 -1.835 -20.149 1.00 91.00 82 ILE A C 1
ATOM 624 O O . ILE A 1 82 ? 15.391 -1.241 -19.322 1.00 91.00 82 ILE A O 1
ATOM 628 N N . VAL A 1 83 ? 15.199 -2.582 -21.124 1.00 91.62 83 VAL A N 1
ATOM 629 C CA . VAL A 1 83 ? 16.631 -2.791 -21.349 1.00 91.62 83 VAL A CA 1
ATOM 630 C C . VAL A 1 83 ? 16.991 -2.435 -22.779 1.00 91.62 83 VAL A C 1
ATOM 632 O O . VAL A 1 83 ? 16.250 -2.721 -23.715 1.00 91.62 83 VAL A O 1
ATOM 635 N N . ASP A 1 84 ? 18.132 -1.795 -22.928 1.00 90.81 84 ASP A N 1
ATOM 636 C CA . ASP A 1 84 ? 18.794 -1.519 -24.188 1.00 90.81 84 ASP A CA 1
ATOM 637 C C . ASP A 1 84 ? 19.829 -2.621 -24.433 1.00 90.81 84 ASP A C 1
ATOM 639 O O . ASP A 1 84 ? 20.675 -2.884 -23.572 1.00 90.81 84 ASP A O 1
ATOM 643 N N . LEU A 1 85 ? 19.699 -3.318 -25.560 1.00 92.25 85 LEU A N 1
ATOM 644 C CA . LEU A 1 85 ? 20.567 -4.421 -25.957 1.00 92.25 85 LEU A CA 1
ATOM 645 C C . LEU A 1 85 ? 21.364 -3.993 -27.197 1.00 92.25 85 LEU A C 1
ATOM 647 O O . LEU A 1 85 ? 20.772 -3.920 -28.281 1.00 92.25 85 LEU A O 1
ATOM 651 N N . PRO A 1 86 ? 22.676 -3.725 -27.055 1.00 85.50 86 PRO A N 1
ATOM 652 C CA . PRO A 1 86 ? 23.529 -3.345 -28.172 1.00 85.50 86 PRO A CA 1
ATOM 653 C C . PRO A 1 86 ? 23.628 -4.415 -29.251 1.00 85.50 86 PRO A C 1
ATOM 655 O O . PRO A 1 86 ? 23.488 -5.618 -28.998 1.00 85.50 86 PRO A O 1
ATOM 658 N N . GLY A 1 87 ? 24.010 -3.955 -30.438 1.00 81.88 87 GLY A N 1
ATOM 659 C CA . GLY A 1 87 ? 24.534 -4.801 -31.498 1.00 81.88 87 GLY A CA 1
ATOM 660 C C . GLY A 1 87 ? 23.621 -4.883 -32.717 1.00 81.88 87 GLY A C 1
ATOM 661 O O . GLY A 1 87 ? 22.438 -4.548 -32.639 1.00 81.88 87 GLY A O 1
ATOM 662 N N . PRO A 1 88 ? 24.177 -5.327 -33.857 1.00 70.81 88 PRO A N 1
ATOM 663 C CA . PRO A 1 88 ? 23.454 -5.349 -35.115 1.00 70.81 88 PRO A CA 1
ATOM 664 C C . PRO A 1 88 ? 22.319 -6.378 -35.097 1.00 70.81 88 PRO A C 1
ATOM 666 O O . PRO A 1 88 ? 22.506 -7.549 -34.747 1.00 70.81 88 PRO A O 1
ATOM 669 N N . GLY A 1 89 ? 21.136 -5.947 -35.534 1.00 69.19 89 GLY A N 1
ATOM 670 C CA . GLY A 1 89 ? 19.960 -6.804 -35.681 1.00 69.19 89 GLY A CA 1
ATOM 671 C C . GLY A 1 89 ? 19.223 -7.184 -34.383 1.00 69.19 89 GLY A C 1
ATOM 672 O O . GLY A 1 89 ? 19.510 -6.745 -33.275 1.00 69.19 89 GLY A O 1
ATOM 673 N N . ARG A 1 90 ? 18.186 -8.025 -34.523 1.00 83.88 90 ARG A N 1
ATOM 674 C CA . ARG A 1 90 ? 17.207 -8.320 -33.447 1.00 83.88 90 ARG A CA 1
ATOM 675 C C . ARG A 1 90 ? 17.448 -9.634 -32.696 1.00 83.88 90 ARG A C 1
ATOM 677 O O . ARG A 1 90 ? 16.565 -10.094 -31.968 1.00 83.88 90 ARG A O 1
ATOM 684 N N . GLU A 1 91 ? 18.594 -10.285 -32.885 1.00 87.56 91 GLU A N 1
ATOM 685 C CA . GLU A 1 91 ? 18.841 -11.633 -32.354 1.00 87.56 91 GLU A CA 1
ATOM 686 C C . GLU A 1 91 ? 18.944 -11.655 -30.823 1.00 87.56 91 GLU A C 1
ATOM 688 O O . GLU A 1 91 ? 18.232 -12.433 -30.180 1.00 87.56 91 GLU A O 1
ATOM 693 N N . ASN A 1 92 ? 19.734 -10.751 -30.231 1.00 88.50 92 ASN A N 1
ATOM 694 C CA . ASN A 1 92 ? 19.878 -10.630 -28.776 1.00 88.50 92 ASN A CA 1
ATOM 695 C C . ASN A 1 92 ? 18.523 -10.378 -28.096 1.00 88.50 92 ASN A C 1
ATOM 697 O O . ASN A 1 92 ? 18.154 -11.084 -27.155 1.00 88.50 92 ASN A O 1
ATOM 701 N N . ALA A 1 93 ? 17.726 -9.453 -28.641 1.00 92.75 93 ALA A N 1
ATOM 702 C CA . ALA A 1 93 ? 16.379 -9.147 -28.162 1.00 92.75 93 ALA A CA 1
ATOM 703 C C . ALA A 1 93 ? 15.426 -10.349 -28.231 1.00 92.75 93 ALA A C 1
ATOM 705 O O . ALA A 1 93 ? 14.703 -10.635 -27.268 1.00 92.75 93 ALA A O 1
ATOM 706 N N . ARG A 1 94 ? 15.436 -11.095 -29.344 1.00 92.69 94 ARG A N 1
ATOM 707 C CA . ARG A 1 94 ? 14.629 -12.314 -29.517 1.00 92.69 94 ARG A CA 1
ATOM 708 C C . ARG A 1 94 ? 15.062 -13.418 -28.558 1.00 92.69 94 ARG A C 1
ATOM 710 O O . ARG A 1 94 ? 14.205 -14.017 -27.911 1.00 92.69 94 ARG A O 1
ATOM 717 N N . ARG A 1 95 ? 16.368 -13.665 -28.425 1.00 92.88 95 ARG A N 1
ATOM 718 C CA . ARG A 1 95 ? 16.924 -14.689 -27.529 1.00 92.88 95 ARG A CA 1
ATOM 719 C C . ARG A 1 95 ? 16.612 -14.383 -26.067 1.00 92.88 95 ARG A C 1
ATOM 721 O O . ARG A 1 95 ? 16.144 -15.272 -25.355 1.00 92.88 95 ARG A O 1
ATOM 728 N N . PHE A 1 96 ? 16.820 -13.139 -25.637 1.00 93.69 96 PHE A N 1
ATOM 729 C CA . PHE A 1 96 ? 16.456 -12.679 -24.298 1.00 93.69 96 PHE A CA 1
ATOM 730 C C . PHE A 1 96 ? 14.958 -12.878 -24.038 1.00 93.69 96 PHE A C 1
ATOM 732 O O . PHE A 1 96 ? 14.578 -13.544 -23.077 1.00 93.69 96 PHE A O 1
ATOM 739 N N . THR A 1 97 ? 14.105 -12.408 -24.952 1.00 94.12 97 THR A N 1
ATOM 740 C CA . THR A 1 97 ? 12.641 -12.509 -24.828 1.00 94.12 97 THR A CA 1
ATOM 741 C C . THR A 1 97 ? 12.162 -13.961 -24.774 1.00 94.12 97 THR A C 1
ATOM 743 O O . THR A 1 97 ? 11.302 -14.306 -23.963 1.00 94.12 97 THR A O 1
ATOM 746 N N . ALA A 1 98 ? 12.728 -14.845 -25.598 1.00 93.38 98 ALA A N 1
ATOM 747 C CA . ALA A 1 98 ? 12.398 -16.268 -25.596 1.00 93.38 98 ALA A CA 1
ATOM 748 C C . ALA A 1 98 ? 12.771 -16.941 -24.264 1.00 93.38 98 ALA A C 1
ATOM 750 O O . ALA A 1 98 ? 11.967 -17.683 -23.699 1.00 93.38 98 ALA A O 1
ATOM 751 N N . ARG A 1 99 ? 13.965 -16.652 -23.727 1.00 94.19 99 ARG A N 1
ATOM 752 C CA . ARG A 1 99 ? 14.398 -17.167 -22.417 1.00 94.19 99 ARG A CA 1
ATOM 753 C C . ARG A 1 99 ? 13.534 -16.617 -21.283 1.00 94.19 99 ARG A C 1
ATOM 755 O O . ARG A 1 99 ? 13.107 -17.390 -20.433 1.00 94.19 99 ARG A O 1
ATOM 762 N N . TYR A 1 100 ? 13.240 -15.318 -21.304 1.00 93.88 100 TYR A N 1
ATOM 763 C CA . TYR A 1 100 ? 12.407 -14.649 -20.306 1.00 93.88 100 TYR A CA 1
ATOM 764 C C . TYR A 1 100 ? 10.989 -15.222 -20.263 1.00 93.88 100 TYR A C 1
ATOM 766 O O . TYR A 1 100 ? 10.501 -15.634 -19.215 1.00 93.88 100 TYR A O 1
ATOM 774 N N . THR A 1 101 ? 10.325 -15.293 -21.418 1.00 91.25 101 THR A N 1
ATOM 775 C CA . THR A 1 101 ? 8.947 -15.795 -21.504 1.00 91.25 101 THR A CA 1
ATOM 776 C C . THR A 1 101 ? 8.852 -17.277 -21.153 1.00 91.25 101 THR A C 1
ATOM 778 O O . THR A 1 101 ? 7.852 -17.692 -20.571 1.00 91.25 101 THR A O 1
ATOM 781 N N . ARG A 1 102 ? 9.888 -18.075 -21.448 1.00 90.69 102 ARG A N 1
ATOM 782 C CA . ARG A 1 102 ? 9.983 -19.466 -20.989 1.00 90.69 102 ARG A CA 1
ATOM 783 C C . ARG A 1 102 ? 10.140 -19.557 -19.473 1.00 90.69 102 ARG A C 1
ATOM 785 O O . ARG A 1 102 ? 9.348 -20.253 -18.853 1.00 90.69 102 ARG A O 1
ATOM 792 N N . LEU A 1 103 ? 11.079 -18.809 -18.888 1.00 90.62 103 LEU A N 1
ATOM 793 C CA . LEU A 1 103 ? 11.258 -18.742 -17.434 1.00 90.62 103 LEU A CA 1
ATOM 794 C C . LEU A 1 103 ? 9.941 -18.379 -16.735 1.00 90.62 103 LEU A C 1
ATOM 796 O O . LEU A 1 103 ? 9.534 -19.051 -15.793 1.00 90.62 103 LEU A O 1
ATOM 800 N N . LEU A 1 104 ? 9.250 -17.347 -17.224 1.00 90.19 104 LEU A N 1
ATOM 801 C CA . LEU A 1 104 ? 7.978 -16.920 -16.653 1.00 90.19 104 LEU A CA 1
ATOM 802 C C . LEU A 1 104 ? 6.917 -18.024 -16.721 1.00 90.19 104 LEU A C 1
ATOM 804 O O . LEU A 1 104 ? 6.232 -18.257 -15.731 1.00 90.19 104 LEU A O 1
ATOM 808 N N . ARG A 1 105 ? 6.815 -18.730 -17.856 1.00 85.62 105 ARG A N 1
ATOM 809 C CA . ARG A 1 105 ? 5.885 -19.858 -18.035 1.00 85.62 105 ARG A CA 1
ATOM 810 C C . ARG A 1 105 ? 6.193 -21.031 -17.113 1.00 85.62 105 ARG A C 1
ATOM 812 O O . ARG A 1 105 ? 5.256 -21.640 -16.607 1.00 85.62 105 ARG A O 1
ATOM 819 N N . ASP A 1 106 ? 7.472 -21.331 -16.906 1.00 85.38 106 ASP A N 1
ATOM 820 C CA . ASP A 1 106 ? 7.902 -22.409 -16.015 1.00 85.38 106 ASP A CA 1
ATOM 821 C C . ASP A 1 106 ? 7.510 -22.102 -14.556 1.00 85.38 106 ASP A C 1
ATOM 823 O O . ASP A 1 106 ? 7.210 -23.012 -13.787 1.00 85.38 106 ASP A O 1
ATOM 827 N N . ILE A 1 107 ? 7.434 -20.817 -14.192 1.00 86.31 107 ILE A N 1
ATOM 828 C CA . ILE A 1 107 ? 7.048 -20.368 -12.850 1.00 86.31 107 ILE A CA 1
ATOM 829 C C . ILE A 1 107 ? 5.529 -20.254 -12.693 1.00 86.31 107 ILE A C 1
ATOM 831 O O . ILE A 1 107 ? 4.964 -20.753 -11.720 1.00 86.31 107 ILE A O 1
ATOM 835 N N . THR A 1 108 ? 4.858 -19.529 -13.591 1.00 86.31 108 THR A N 1
ATOM 836 C CA . THR A 1 108 ? 3.439 -19.193 -13.449 1.00 86.31 108 THR A CA 1
ATOM 837 C C . THR A 1 108 ? 2.754 -18.917 -14.784 1.00 86.31 108 THR A C 1
ATOM 839 O O . THR A 1 108 ? 3.257 -18.206 -15.648 1.00 86.31 108 THR A O 1
ATOM 842 N N . ALA A 1 109 ? 1.522 -19.411 -14.915 1.00 83.12 109 ALA A N 1
ATOM 843 C CA . ALA A 1 109 ? 0.624 -19.068 -16.018 1.00 83.12 109 ALA A CA 1
ATOM 844 C C . ALA A 1 109 ? -0.275 -17.849 -15.710 1.00 83.12 109 ALA A C 1
ATOM 846 O O . ALA A 1 109 ? -1.156 -17.525 -16.498 1.00 83.12 109 ALA A O 1
ATOM 847 N N . GLN A 1 110 ? -0.121 -17.212 -14.541 1.00 85.56 110 GLN A N 1
ATOM 848 C CA . GLN A 1 110 ? -0.973 -16.091 -14.102 1.00 85.56 110 GLN A CA 1
ATOM 849 C C . GLN A 1 110 ? -0.503 -14.733 -14.594 1.00 85.56 110 GLN A C 1
ATOM 851 O O . GLN A 1 110 ? -1.308 -13.816 -14.724 1.00 85.56 110 GLN A O 1
ATOM 856 N N . LEU A 1 111 ? 0.797 -14.605 -14.834 1.00 89.81 111 LEU A N 1
ATOM 857 C CA . LEU A 1 111 ? 1.398 -13.372 -15.304 1.00 89.81 111 LEU A CA 1
ATOM 858 C C . LEU A 1 111 ? 1.530 -13.441 -16.820 1.00 89.81 111 LEU A C 1
ATOM 860 O O . LEU A 1 111 ? 2.015 -14.430 -17.369 1.00 89.81 111 LEU A O 1
ATOM 864 N N . SER A 1 112 ? 1.092 -12.382 -17.493 1.00 89.69 112 SER A N 1
ATOM 865 C CA . SER A 1 112 ? 1.212 -12.253 -18.946 1.00 89.69 112 SER A CA 1
ATOM 866 C C . SER A 1 112 ? 2.197 -11.131 -19.283 1.00 89.69 112 SER A C 1
ATOM 868 O O . SER A 1 112 ? 1.884 -9.973 -19.007 1.00 89.69 112 SER A O 1
ATOM 870 N N . PRO A 1 113 ? 3.371 -11.434 -19.862 1.00 92.12 113 PRO A N 1
ATOM 871 C CA . PRO A 1 113 ? 4.320 -10.428 -20.306 1.00 92.12 113 PRO A CA 1
ATOM 872 C C . PRO A 1 113 ? 3.835 -9.782 -21.607 1.00 92.12 113 PRO A C 1
ATOM 874 O O . PRO A 1 113 ? 3.603 -10.454 -22.611 1.00 92.12 113 PRO A O 1
ATOM 877 N N . VAL A 1 114 ? 3.724 -8.461 -21.609 1.00 92.56 114 VAL A N 1
ATOM 878 C CA . VAL A 1 114 ? 3.622 -7.647 -22.821 1.00 92.56 114 VAL A CA 1
ATOM 879 C C . VAL A 1 114 ? 5.038 -7.264 -23.212 1.00 92.56 114 VAL A C 1
ATOM 881 O O . VAL A 1 114 ? 5.731 -6.629 -22.423 1.00 92.56 114 VAL A O 1
ATOM 884 N N . VAL A 1 115 ? 5.478 -7.666 -24.404 1.00 92.44 115 VAL A N 1
ATOM 885 C CA . VAL A 1 115 ? 6.848 -7.426 -24.874 1.00 92.44 115 VAL A CA 1
ATOM 886 C C . VAL A 1 115 ? 6.833 -6.567 -26.128 1.00 92.44 115 VAL A C 1
ATOM 888 O O . VAL A 1 115 ? 6.104 -6.854 -27.077 1.00 92.44 115 VAL A O 1
ATOM 891 N N . VAL A 1 116 ? 7.672 -5.536 -26.142 1.00 93.50 116 VAL A N 1
ATOM 892 C CA . VAL A 1 116 ? 7.891 -4.643 -27.280 1.00 93.50 116 VAL A CA 1
ATOM 893 C C . VAL A 1 116 ? 9.379 -4.630 -27.621 1.00 93.50 116 VAL A C 1
ATOM 895 O O . VAL A 1 116 ? 10.220 -4.498 -26.734 1.00 93.50 116 VAL A O 1
ATOM 898 N N . HIS A 1 117 ? 9.700 -4.751 -28.912 1.00 94.00 117 HIS A N 1
ATOM 899 C CA . HIS A 1 117 ? 11.047 -4.544 -29.455 1.00 94.00 117 HIS A CA 1
ATOM 900 C C . HIS A 1 117 ? 11.059 -3.272 -30.297 1.00 94.00 117 HIS A C 1
ATOM 902 O O . HIS A 1 117 ? 10.232 -3.130 -31.200 1.00 94.00 117 HIS A O 1
ATOM 908 N N . ILE A 1 118 ? 11.992 -2.366 -30.014 1.00 93.12 118 ILE A N 1
ATOM 909 C CA . ILE A 1 118 ? 12.154 -1.097 -30.729 1.00 93.12 118 ILE A CA 1
ATOM 910 C C . ILE A 1 118 ? 13.610 -0.995 -31.176 1.00 93.12 118 ILE A C 1
ATOM 912 O O . ILE A 1 118 ? 14.484 -0.708 -30.363 1.00 93.12 118 ILE A O 1
ATOM 916 N N . GLY A 1 119 ? 13.864 -1.292 -32.450 1.00 92.75 119 GLY A N 1
ATOM 917 C CA . GLY A 1 119 ? 15.197 -1.154 -33.037 1.00 92.75 119 GLY A CA 1
ATOM 918 C C . GLY A 1 119 ? 15.543 0.303 -33.340 1.00 92.75 119 GLY A C 1
ATOM 919 O O . GLY A 1 119 ? 14.642 1.130 -33.537 1.00 92.75 119 GLY A O 1
ATOM 920 N N . TYR A 1 120 ? 16.837 0.606 -33.353 1.00 91.12 120 TYR A N 1
ATOM 921 C CA . TYR A 1 120 ? 17.389 1.901 -33.730 1.00 91.12 120 TYR A CA 1
ATOM 922 C C . TYR A 1 120 ? 18.739 1.745 -34.429 1.00 91.12 120 TYR A C 1
ATOM 924 O O . TYR A 1 120 ? 19.465 0.788 -34.172 1.00 91.12 120 TYR A O 1
ATOM 932 N N . GLY A 1 121 ? 19.092 2.715 -35.273 1.00 86.94 121 GLY A N 1
ATOM 933 C CA . GLY A 1 121 ? 20.399 2.786 -35.939 1.00 86.94 121 GLY A CA 1
ATOM 934 C C . GLY A 1 121 ? 20.590 1.814 -37.108 1.00 86.94 121 GLY A C 1
ATOM 935 O O . GLY A 1 121 ? 21.423 2.061 -37.977 1.00 86.94 121 GLY A O 1
ATOM 936 N N . GLY A 1 122 ? 19.783 0.751 -37.180 1.00 84.69 122 GLY A N 1
ATOM 937 C CA . GLY A 1 122 ? 19.795 -0.204 -38.280 1.00 84.69 122 GLY A CA 1
ATOM 938 C C . GLY A 1 122 ? 19.094 0.322 -39.543 1.00 84.69 122 GLY A C 1
ATOM 939 O O . GLY A 1 122 ? 18.180 1.146 -39.462 1.00 84.69 122 GLY A O 1
ATOM 940 N N . PRO A 1 123 ? 19.448 -0.190 -40.737 1.00 77.94 123 PRO A N 1
ATOM 941 C CA . PRO A 1 123 ? 18.853 0.237 -42.009 1.00 77.94 123 PRO A CA 1
ATOM 942 C C . PRO A 1 123 ? 17.351 -0.077 -42.132 1.00 77.94 123 PRO A C 1
ATOM 944 O O . PRO A 1 123 ? 16.649 0.573 -42.904 1.00 77.94 123 PRO A O 1
ATOM 947 N N . GLU A 1 124 ? 16.852 -1.063 -41.381 1.00 79.00 124 GLU A N 1
ATOM 948 C CA . GLU A 1 124 ? 15.431 -1.442 -41.331 1.00 79.00 124 GLU A CA 1
ATOM 949 C C . GLU A 1 124 ? 14.668 -0.781 -40.168 1.00 79.00 124 GLU A C 1
ATOM 951 O O . GLU A 1 124 ? 13.463 -1.000 -40.007 1.00 79.00 124 GLU A O 1
ATOM 956 N N . ASP A 1 125 ? 15.346 0.011 -39.334 1.00 82.06 125 ASP A N 1
ATOM 957 C CA . ASP A 1 125 ? 14.751 0.583 -38.135 1.00 82.06 125 ASP A CA 1
ATOM 958 C C . ASP A 1 125 ? 14.184 1.984 -38.376 1.00 82.06 125 ASP A C 1
ATOM 960 O O . ASP A 1 125 ? 14.733 2.829 -39.077 1.00 82.06 125 ASP A O 1
ATOM 964 N N . HIS A 1 126 ? 13.040 2.250 -37.748 1.00 81.38 126 HIS A N 1
ATOM 965 C CA . HIS A 1 126 ? 12.331 3.525 -37.886 1.00 81.38 126 HIS A CA 1
ATOM 966 C C . HIS A 1 126 ? 12.915 4.650 -37.022 1.00 81.38 126 HIS A C 1
ATOM 968 O O . HIS A 1 126 ? 12.445 5.786 -37.095 1.00 81.38 126 HIS A O 1
ATOM 974 N N . HIS A 1 127 ? 13.889 4.339 -36.168 1.00 86.56 127 HIS A N 1
ATOM 975 C CA . HIS A 1 127 ? 14.461 5.275 -35.210 1.00 86.56 127 HIS A CA 1
ATOM 976 C C . HIS A 1 127 ? 15.942 5.478 -35.512 1.00 86.56 127 HIS A C 1
ATOM 978 O O . HIS A 1 127 ? 16.716 4.525 -35.527 1.00 86.56 127 HIS A O 1
ATOM 984 N N . ALA A 1 128 ? 16.321 6.736 -35.744 1.00 83.31 128 ALA A N 1
ATOM 985 C CA . ALA A 1 128 ? 17.688 7.099 -36.108 1.00 83.31 128 ALA A CA 1
ATOM 986 C C . ALA A 1 128 ? 18.697 6.803 -34.989 1.00 83.31 128 ALA A C 1
ATOM 988 O O . ALA A 1 128 ? 19.839 6.469 -35.271 1.00 83.31 128 ALA A O 1
ATOM 989 N N . ASP A 1 129 ? 18.270 6.917 -33.729 1.00 83.81 129 ASP A N 1
ATOM 990 C CA . ASP A 1 129 ? 19.121 6.698 -32.567 1.00 83.81 129 ASP A CA 1
ATOM 991 C C . ASP A 1 129 ? 18.337 6.127 -31.372 1.00 83.81 129 ASP A C 1
ATOM 993 O O . ASP A 1 129 ? 17.097 6.055 -31.350 1.00 83.81 129 ASP A O 1
ATOM 997 N N . ARG A 1 130 ? 19.090 5.753 -30.333 1.00 83.38 130 ARG A N 1
ATOM 998 C CA . ARG A 1 130 ? 18.558 5.246 -29.065 1.00 83.38 130 ARG A CA 1
ATOM 999 C C . ARG A 1 130 ? 17.571 6.209 -28.402 1.00 83.38 130 ARG A C 1
ATOM 1001 O O . ARG A 1 130 ? 16.603 5.770 -27.780 1.00 83.38 130 ARG A O 1
ATOM 1008 N N . ARG A 1 131 ? 17.793 7.524 -28.500 1.00 80.69 131 ARG A N 1
ATOM 1009 C CA . ARG A 1 131 ? 16.945 8.538 -27.852 1.00 80.69 131 ARG A CA 1
ATOM 1010 C C . ARG A 1 131 ? 15.564 8.580 -28.505 1.00 80.69 131 ARG A C 1
ATOM 1012 O O . ARG A 1 131 ? 14.564 8.626 -27.786 1.00 80.69 131 ARG A O 1
ATOM 1019 N N . ALA A 1 132 ? 15.506 8.525 -29.832 1.00 81.19 132 ALA A N 1
ATOM 1020 C CA . ALA A 1 132 ? 14.276 8.460 -30.609 1.00 81.19 132 ALA A CA 1
ATOM 1021 C C . ALA A 1 132 ? 13.495 7.171 -30.313 1.00 81.19 132 ALA A C 1
ATOM 1023 O O . ALA A 1 132 ? 12.282 7.228 -30.109 1.00 81.19 132 ALA A O 1
ATOM 1024 N N . ALA A 1 133 ? 14.180 6.029 -30.197 1.00 86.12 133 ALA A N 1
ATOM 1025 C CA . ALA A 1 133 ? 13.550 4.773 -29.790 1.00 86.12 133 ALA A CA 1
ATOM 1026 C C . ALA A 1 133 ? 13.003 4.835 -28.351 1.00 86.12 133 ALA A C 1
ATOM 1028 O O . ALA A 1 133 ? 11.849 4.485 -28.105 1.00 86.12 133 ALA A O 1
ATOM 1029 N N . ALA A 1 134 ? 13.781 5.361 -27.399 1.00 81.94 134 ALA A N 1
ATOM 1030 C CA . ALA A 1 134 ? 13.373 5.502 -25.998 1.00 81.94 134 ALA A CA 1
ATOM 1031 C C . ALA A 1 134 ? 12.219 6.503 -25.787 1.00 81.94 134 ALA A C 1
ATOM 1033 O O . ALA A 1 134 ? 11.559 6.491 -24.742 1.00 81.94 134 ALA A O 1
ATOM 1034 N N . ALA A 1 135 ? 11.981 7.416 -26.733 1.0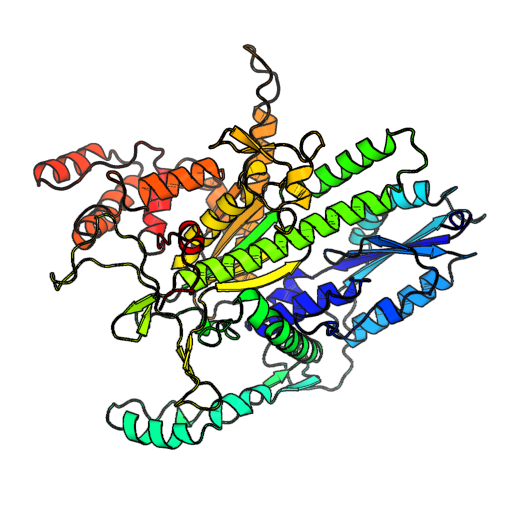0 80.50 135 ALA A N 1
ATOM 1035 C CA . ALA A 1 135 ? 10.877 8.372 -26.670 1.00 80.50 135 ALA A CA 1
ATOM 1036 C C . ALA A 1 135 ? 9.513 7.713 -26.928 1.00 80.50 135 ALA A C 1
ATOM 1038 O O . ALA A 1 135 ? 8.523 8.138 -26.342 1.00 80.50 135 ALA A O 1
ATOM 1039 N N . VAL A 1 136 ? 9.465 6.651 -27.739 1.00 85.25 136 VAL A N 1
ATOM 1040 C CA . VAL A 1 136 ? 8.209 6.006 -28.161 1.00 85.25 136 VAL A CA 1
ATOM 1041 C C . VAL A 1 136 ? 7.848 4.748 -27.360 1.00 85.25 136 VAL A C 1
ATOM 1043 O O . VAL A 1 136 ? 6.806 4.143 -27.611 1.00 85.25 136 VAL A O 1
ATOM 1046 N N . VAL A 1 137 ? 8.684 4.333 -26.396 1.00 86.56 137 VAL A N 1
ATOM 1047 C CA . VAL A 1 137 ? 8.489 3.090 -25.617 1.00 86.56 137 VAL A CA 1
ATOM 1048 C C . VAL A 1 137 ? 7.110 3.034 -24.959 1.00 86.56 137 VAL A C 1
ATOM 1050 O O . VAL A 1 137 ? 6.416 2.027 -25.084 1.00 86.56 137 VAL A O 1
ATOM 1053 N N . ASN A 1 138 ? 6.691 4.114 -24.296 1.00 81.88 138 ASN A N 1
ATOM 1054 C CA . ASN A 1 138 ? 5.411 4.151 -23.586 1.00 81.88 138 ASN A CA 1
ATOM 1055 C C . ASN A 1 138 ? 4.221 4.008 -24.544 1.00 81.88 138 ASN A C 1
ATOM 1057 O O . ASN A 1 138 ? 3.329 3.200 -24.288 1.00 81.88 138 ASN A O 1
ATOM 1061 N N . ASP A 1 139 ? 4.232 4.725 -25.668 1.00 83.94 139 ASP A N 1
ATOM 1062 C CA . ASP A 1 139 ? 3.156 4.665 -26.664 1.00 83.94 139 ASP A CA 1
ATOM 1063 C C . ASP A 1 139 ? 3.052 3.264 -27.274 1.00 83.94 139 ASP A C 1
ATOM 1065 O O . ASP A 1 139 ? 1.963 2.696 -27.402 1.00 83.94 139 ASP A O 1
ATOM 1069 N N . ARG A 1 140 ? 4.204 2.654 -27.582 1.00 87.50 140 ARG A N 1
ATOM 1070 C CA . ARG A 1 140 ? 4.270 1.279 -28.087 1.00 87.50 140 ARG A CA 1
ATOM 1071 C C . ARG A 1 140 ? 3.772 0.268 -27.059 1.00 87.50 140 ARG A C 1
ATOM 1073 O O . ARG A 1 140 ? 3.073 -0.667 -27.442 1.00 87.50 140 ARG A O 1
ATOM 1080 N N . PHE A 1 141 ? 4.073 0.456 -25.775 1.00 85.25 141 PHE A N 1
ATOM 1081 C CA . PHE A 1 141 ? 3.538 -0.388 -24.707 1.00 85.25 141 PHE A CA 1
ATOM 1082 C C . PHE A 1 141 ? 2.020 -0.301 -24.601 1.00 85.25 141 PHE A C 1
ATOM 1084 O O . PHE A 1 141 ? 1.366 -1.337 -24.500 1.00 85.25 141 PHE A O 1
ATOM 1091 N N . GLN A 1 142 ? 1.447 0.905 -24.640 1.00 82.19 142 GLN A N 1
ATOM 1092 C CA . GLN A 1 142 ? -0.007 1.066 -24.560 1.00 82.19 142 GLN A CA 1
ATOM 1093 C C . GLN A 1 142 ? -0.703 0.400 -25.750 1.00 82.19 142 GLN A C 1
ATOM 1095 O O . GLN A 1 142 ? -1.670 -0.339 -25.565 1.00 82.19 142 GLN A O 1
ATOM 1100 N N . ALA A 1 143 ? -0.160 0.560 -26.960 1.00 85.81 143 ALA A N 1
ATOM 1101 C CA . ALA A 1 143 ? -0.661 -0.138 -28.142 1.00 85.81 143 ALA A CA 1
ATOM 1102 C C . ALA A 1 143 ? -0.534 -1.671 -28.016 1.00 85.81 143 ALA A C 1
ATOM 1104 O O . ALA A 1 143 ? -1.466 -2.413 -28.346 1.00 85.81 143 ALA A O 1
ATOM 1105 N N . ALA A 1 144 ? 0.594 -2.162 -27.494 1.00 86.38 144 ALA A N 1
ATOM 1106 C CA . ALA A 1 144 ? 0.823 -3.588 -27.285 1.00 86.38 144 ALA A CA 1
ATOM 1107 C C . ALA A 1 144 ? -0.105 -4.175 -26.210 1.00 86.38 144 ALA A C 1
ATOM 1109 O O . ALA A 1 144 ? -0.610 -5.278 -26.383 1.00 86.38 144 ALA A O 1
ATOM 1110 N N . ARG A 1 145 ? -0.417 -3.443 -25.133 1.00 83.25 145 ARG A N 1
ATOM 1111 C CA . ARG A 1 145 ? -1.345 -3.896 -24.078 1.00 83.25 145 ARG A CA 1
ATOM 1112 C C . ARG A 1 145 ? -2.752 -4.196 -24.607 1.00 83.25 145 ARG A C 1
ATOM 1114 O O . ARG A 1 145 ? -3.404 -5.099 -24.082 1.00 83.25 145 ARG A O 1
ATOM 1121 N N . LEU A 1 146 ? -3.204 -3.476 -25.637 1.00 81.06 146 LEU A N 1
ATOM 1122 C CA . LEU A 1 146 ? -4.525 -3.660 -26.255 1.00 81.06 146 LEU A CA 1
ATOM 1123 C C . LEU A 1 146 ? -4.599 -4.887 -27.171 1.00 81.06 146 LEU A C 1
ATOM 1125 O O . LEU A 1 146 ? -5.677 -5.436 -27.376 1.00 81.06 146 LEU A O 1
ATOM 1129 N N . THR A 1 147 ? -3.464 -5.304 -27.728 1.00 78.00 147 THR A N 1
ATOM 1130 C CA . THR A 1 147 ? -3.386 -6.344 -28.767 1.00 78.00 147 THR A CA 1
ATOM 1131 C C . THR A 1 147 ? -2.697 -7.620 -28.295 1.00 78.00 147 THR A C 1
ATOM 1133 O O . THR A 1 147 ? -2.830 -8.660 -28.938 1.00 78.00 147 THR A O 1
ATOM 1136 N N . ALA A 1 148 ? -1.981 -7.566 -27.168 1.00 69.25 148 ALA A N 1
ATOM 1137 C CA . ALA A 1 148 ? -1.280 -8.705 -26.604 1.00 69.25 148 ALA A CA 1
ATOM 1138 C C . ALA A 1 148 ? -2.286 -9.808 -26.241 1.00 69.25 148 ALA A C 1
ATOM 1140 O O . ALA A 1 148 ? -3.172 -9.575 -25.409 1.00 69.25 148 ALA A O 1
ATOM 1141 N N . PRO A 1 149 ? -2.160 -11.010 -26.832 1.00 65.56 149 PRO A N 1
ATOM 1142 C CA . PRO A 1 149 ? -3.017 -12.123 -26.472 1.00 65.56 149 PRO A CA 1
ATOM 1143 C C . PRO A 1 149 ? -2.800 -12.463 -24.997 1.00 65.56 149 PRO A C 1
ATOM 1145 O O . PRO A 1 149 ? -1.664 -12.512 -24.518 1.00 65.56 149 PRO A O 1
ATOM 1148 N N . LEU A 1 150 ? -3.891 -12.719 -24.272 1.00 61.84 150 LEU A N 1
ATOM 1149 C CA . LEU A 1 150 ? -3.785 -13.355 -22.963 1.00 61.84 150 LEU A CA 1
ATOM 1150 C C . LEU A 1 150 ? -3.067 -14.689 -23.158 1.00 61.84 150 LEU A C 1
ATOM 1152 O O . LEU A 1 150 ? -3.386 -15.442 -24.083 1.00 61.84 150 LEU A O 1
ATOM 1156 N N . HIS A 1 151 ? -2.079 -14.972 -22.312 1.00 58.84 151 HIS A N 1
ATOM 1157 C CA . HIS A 1 151 ? -1.389 -16.249 -22.377 1.00 58.84 151 HIS A CA 1
ATOM 1158 C C . HIS A 1 151 ? -2.408 -17.379 -22.190 1.00 58.84 151 HIS A C 1
ATOM 1160 O O . HIS A 1 151 ? -3.016 -17.512 -21.129 1.00 58.84 151 HIS A O 1
ATOM 1166 N N . LEU A 1 152 ? -2.602 -18.195 -23.230 1.00 54.25 152 LEU A N 1
ATOM 1167 C CA . LEU A 1 152 ? -3.383 -19.421 -23.119 1.00 54.25 152 LEU A CA 1
ATOM 1168 C C . LEU A 1 152 ? -2.659 -20.346 -22.141 1.00 54.25 152 LEU A C 1
ATOM 1170 O O . LEU A 1 152 ? -1.481 -20.665 -22.330 1.00 54.25 152 LEU A O 1
ATOM 1174 N N . ALA A 1 153 ? -3.361 -20.767 -21.091 1.00 53.50 153 ALA A N 1
ATOM 1175 C CA . ALA A 1 153 ? -2.853 -21.763 -20.167 1.00 53.50 153 ALA A CA 1
ATOM 1176 C C . ALA A 1 153 ? -2.630 -23.072 -20.935 1.00 53.50 153 ALA A C 1
ATOM 1178 O O . ALA A 1 153 ? -3.580 -23.779 -21.263 1.00 53.50 153 ALA A O 1
ATOM 1179 N N . VAL A 1 154 ? -1.376 -23.418 -21.222 1.00 53.16 154 VAL A N 1
ATOM 1180 C CA . VAL A 1 154 ? -1.053 -24.786 -21.626 1.00 53.16 154 VAL A CA 1
ATOM 1181 C C . VAL A 1 154 ? -1.019 -25.605 -20.344 1.00 53.16 154 VAL A C 1
ATOM 1183 O O . VAL A 1 154 ? -0.013 -25.662 -19.647 1.00 53.16 154 VAL A O 1
ATOM 1186 N N . SER A 1 155 ? -2.153 -26.191 -19.982 1.00 49.16 155 SER A N 1
ATOM 1187 C CA . SER A 1 155 ? -2.219 -27.220 -18.946 1.00 49.16 155 SER A CA 1
ATOM 1188 C C . SER A 1 155 ? -2.639 -28.523 -19.600 1.00 49.16 155 SER A C 1
ATOM 1190 O O . SER A 1 155 ? -3.816 -28.836 -19.715 1.00 49.16 155 SER A O 1
ATOM 1192 N N . GLY A 1 156 ? -1.637 -29.266 -20.060 1.00 48.56 156 GLY A N 1
ATOM 1193 C CA . GLY A 1 156 ? -1.748 -30.676 -20.405 1.00 48.56 156 GLY A CA 1
ATOM 1194 C C . GLY A 1 156 ? -0.867 -31.494 -19.470 1.00 48.56 156 GLY A C 1
ATOM 1195 O O . GLY A 1 156 ? 0.041 -32.174 -19.926 1.00 48.56 156 GLY A O 1
ATOM 1196 N N . LEU A 1 157 ? -1.078 -31.380 -18.159 1.00 55.28 157 LEU A N 1
ATOM 1197 C CA . LEU A 1 157 ? -0.556 -32.354 -17.203 1.00 55.28 157 LEU A CA 1
ATOM 1198 C C . LEU A 1 157 ? -1.762 -33.085 -16.626 1.00 55.28 157 LEU A C 1
ATOM 1200 O O . LEU A 1 157 ? -2.710 -32.439 -16.184 1.00 55.28 157 LEU A O 1
ATOM 1204 N N . GLY A 1 158 ? -1.734 -34.420 -16.658 1.00 55.72 158 GLY A N 1
ATOM 1205 C CA . GLY A 1 158 ? -2.765 -35.308 -16.107 1.00 55.72 158 GLY A CA 1
ATOM 1206 C C . GLY A 1 158 ? -2.826 -35.276 -14.578 1.00 55.72 158 GLY A C 1
ATOM 1207 O O . GLY A 1 158 ? -2.780 -36.315 -13.930 1.00 55.72 158 GLY A O 1
ATOM 1208 N N . VAL A 1 159 ? -2.868 -34.082 -13.993 1.00 58.56 159 VAL A N 1
ATOM 1209 C CA . VAL A 1 159 ? -3.007 -33.856 -12.560 1.00 58.56 159 VAL A CA 1
ATOM 1210 C C . VAL A 1 159 ? -4.493 -33.715 -12.258 1.00 58.56 159 VAL A C 1
ATOM 1212 O O . VAL A 1 159 ? -5.145 -32.773 -12.700 1.00 58.56 159 VAL A O 1
ATOM 1215 N N . THR A 1 160 ? -5.026 -34.654 -11.485 1.00 67.88 160 THR A N 1
ATOM 1216 C CA . THR A 1 160 ? -6.448 -34.719 -11.118 1.00 67.88 160 THR A CA 1
ATOM 1217 C C . THR A 1 160 ? -6.781 -33.989 -9.813 1.00 67.88 160 THR A C 1
ATOM 1219 O O . THR A 1 160 ? -7.955 -33.857 -9.476 1.00 67.88 160 THR A O 1
ATOM 1222 N N . ALA A 1 161 ? -5.778 -33.509 -9.067 1.00 84.00 161 ALA A N 1
ATOM 1223 C CA . ALA A 1 161 ? -5.979 -32.884 -7.762 1.00 84.00 161 ALA A CA 1
ATOM 1224 C C . ALA A 1 161 ? -5.906 -31.343 -7.826 1.00 84.00 161 ALA A C 1
ATOM 1226 O O . ALA A 1 161 ? -4.911 -30.805 -8.329 1.00 84.00 161 ALA A O 1
ATOM 1227 N N . PRO A 1 162 ? -6.909 -30.623 -7.285 1.00 87.62 162 PRO A N 1
ATOM 1228 C CA . PRO A 1 162 ? -6.840 -29.177 -7.139 1.00 87.62 162 PRO A CA 1
ATOM 1229 C C . PRO A 1 162 ? -5.875 -28.789 -6.009 1.00 87.62 162 PRO A C 1
ATOM 1231 O O . PRO A 1 162 ? -5.739 -29.483 -5.003 1.00 87.62 162 PRO A O 1
ATOM 1234 N N . CYS A 1 163 ? -5.210 -27.658 -6.197 1.00 86.88 163 CYS A N 1
ATOM 1235 C CA . CYS A 1 163 ? -4.432 -26.926 -5.217 1.00 86.88 163 CYS A CA 1
ATOM 1236 C C . CYS A 1 163 ? -5.386 -26.407 -4.145 1.00 86.88 163 CYS A C 1
ATOM 1238 O O . CYS A 1 163 ? -6.365 -25.733 -4.465 1.00 86.88 163 CYS A O 1
ATOM 1240 N N . ASP A 1 164 ? -5.070 -26.666 -2.884 1.00 86.44 164 ASP A N 1
ATOM 1241 C CA . ASP A 1 164 ? -5.917 -26.296 -1.751 1.00 86.44 164 ASP A CA 1
ATOM 1242 C C . ASP A 1 164 ? -5.936 -24.769 -1.511 1.00 86.44 164 ASP A C 1
ATOM 1244 O O . ASP A 1 164 ? -6.812 -24.261 -0.818 1.00 86.44 164 ASP A O 1
ATOM 1248 N N . VAL A 1 165 ? -5.003 -24.024 -2.123 1.00 84.31 165 VAL A N 1
ATOM 1249 C CA . VAL A 1 165 ? -4.899 -22.555 -2.029 1.00 84.31 165 VAL A CA 1
ATOM 1250 C C . VAL A 1 165 ? -5.614 -21.848 -3.178 1.00 84.31 165 VAL A C 1
ATOM 1252 O O . VAL A 1 165 ? -6.323 -20.871 -2.965 1.00 84.31 165 VAL A O 1
ATOM 1255 N N . THR A 1 166 ? -5.386 -22.302 -4.413 1.00 82.75 166 THR A N 1
ATOM 1256 C CA . THR A 1 166 ? -5.793 -21.576 -5.631 1.00 82.75 166 THR A CA 1
ATOM 1257 C C . THR A 1 166 ? -6.831 -22.318 -6.470 1.00 82.75 166 THR A C 1
ATOM 1259 O O . THR A 1 166 ? -7.289 -21.778 -7.473 1.00 82.75 166 THR A O 1
ATOM 1262 N N . GLY A 1 167 ? -7.159 -23.571 -6.135 1.00 84.94 167 GLY A N 1
ATOM 1263 C CA . GLY A 1 167 ? -8.044 -24.445 -6.917 1.00 84.94 167 GLY A CA 1
ATOM 1264 C C . GLY A 1 167 ? -7.446 -24.975 -8.229 1.00 84.94 167 GLY A C 1
ATOM 1265 O O . GLY A 1 167 ? -8.066 -25.786 -8.910 1.00 84.94 167 GLY A O 1
ATOM 1266 N N . ARG A 1 168 ? -6.237 -24.539 -8.600 1.00 81.19 168 ARG A N 1
ATOM 1267 C CA . ARG A 1 168 ? -5.533 -24.907 -9.846 1.00 81.19 168 ARG A CA 1
ATOM 1268 C C . ARG A 1 168 ? -4.900 -26.295 -9.761 1.00 81.19 168 ARG A C 1
ATOM 1270 O O . ARG A 1 168 ? -4.746 -26.784 -8.655 1.00 81.19 168 ARG A O 1
ATOM 1277 N N . PRO A 1 169 ? -4.451 -26.922 -10.861 1.00 85.00 169 PRO A N 1
ATOM 1278 C CA . PRO A 1 169 ? -3.747 -28.201 -10.775 1.00 85.00 169 PRO A CA 1
ATOM 1279 C C . PRO A 1 169 ? -2.556 -28.146 -9.803 1.00 85.00 169 PRO A C 1
ATOM 1281 O O . PRO A 1 169 ? -1.691 -27.271 -9.908 1.00 85.00 169 PRO A O 1
ATOM 1284 N N . ALA A 1 170 ? -2.528 -29.058 -8.831 1.00 86.19 170 ALA A N 1
ATOM 1285 C CA . ALA A 1 170 ? -1.449 -29.135 -7.854 1.00 86.19 170 ALA A CA 1
ATOM 1286 C C . ALA A 1 170 ? -0.157 -29.687 -8.488 1.00 86.19 170 ALA A C 1
ATOM 1288 O O . ALA A 1 170 ? -0.161 -30.729 -9.133 1.00 86.19 170 ALA A O 1
ATOM 1289 N N . GLY A 1 171 ? 0.967 -29.000 -8.283 1.00 81.62 171 GLY A N 1
ATOM 1290 C CA . GLY A 1 171 ? 2.289 -29.434 -8.753 1.00 81.62 171 GLY A CA 1
ATOM 1291 C C . GLY A 1 171 ? 3.109 -30.161 -7.684 1.00 81.62 171 GLY A C 1
ATOM 1292 O O . GLY A 1 171 ? 4.143 -30.743 -7.997 1.00 81.62 171 GLY A O 1
ATOM 1293 N N . GLY A 1 172 ? 2.668 -30.123 -6.424 1.00 83.44 172 GLY A N 1
ATOM 1294 C CA . GLY A 1 172 ? 3.358 -30.752 -5.306 1.00 83.44 172 GLY A CA 1
ATOM 1295 C C . GLY A 1 172 ? 2.540 -30.738 -4.018 1.00 83.44 172 GLY A C 1
ATOM 1296 O O . GLY A 1 172 ? 1.387 -30.303 -3.988 1.00 83.44 172 GLY A O 1
ATOM 1297 N N . VAL A 1 173 ? 3.158 -31.226 -2.945 1.00 84.31 173 VAL A N 1
ATOM 1298 C CA . VAL A 1 173 ? 2.589 -31.248 -1.596 1.00 84.31 173 VAL A CA 1
ATOM 1299 C C . VAL A 1 173 ? 3.521 -30.474 -0.677 1.00 84.31 173 VAL A C 1
ATOM 1301 O O . VAL A 1 173 ? 4.680 -30.850 -0.507 1.00 84.31 173 VAL A O 1
ATOM 1304 N N . ASP A 1 174 ? 3.015 -29.399 -0.087 1.00 79.62 174 ASP A N 1
ATOM 1305 C CA . ASP A 1 174 ? 3.716 -28.655 0.944 1.00 79.62 174 ASP A CA 1
ATOM 1306 C C . ASP A 1 174 ? 3.518 -29.326 2.309 1.00 79.62 174 ASP A C 1
ATOM 1308 O O . ASP A 1 174 ? 2.403 -29.649 2.729 1.00 79.62 174 ASP A O 1
ATOM 1312 N N . ARG A 1 175 ? 4.636 -29.524 3.005 1.00 71.19 175 ARG A N 1
ATOM 1313 C CA . ARG A 1 175 ? 4.719 -30.108 4.347 1.00 71.19 175 ARG A CA 1
ATOM 1314 C C . ARG A 1 175 ? 5.088 -29.072 5.406 1.00 71.19 175 ARG A C 1
ATOM 1316 O O . ARG A 1 175 ? 5.311 -29.432 6.554 1.00 71.19 175 ARG A O 1
ATOM 1323 N N . SER A 1 176 ? 5.154 -27.786 5.059 1.00 63.62 176 SER A N 1
ATOM 1324 C CA . SER A 1 176 ? 5.595 -26.719 5.969 1.00 63.62 176 SER A CA 1
ATOM 1325 C C . SER A 1 176 ? 4.777 -26.617 7.266 1.00 63.62 176 SER A C 1
ATOM 1327 O O . SER A 1 176 ? 5.313 -26.184 8.283 1.00 63.62 176 SER A O 1
ATOM 1329 N N . ARG A 1 177 ? 3.528 -27.106 7.290 1.00 58.53 177 ARG A N 1
ATOM 1330 C CA . ARG A 1 177 ? 2.713 -27.221 8.515 1.00 58.53 177 ARG A CA 1
ATOM 1331 C C . ARG A 1 177 ? 3.098 -28.376 9.453 1.00 58.53 177 ARG A C 1
ATOM 1333 O O . ARG A 1 177 ? 2.571 -28.437 10.557 1.00 58.53 177 ARG A O 1
ATOM 1340 N N . GLU A 1 178 ? 4.033 -29.252 9.083 1.00 48.34 178 GLU A N 1
ATOM 1341 C CA . GLU A 1 178 ? 4.523 -30.324 9.968 1.00 48.34 178 GLU A CA 1
ATOM 1342 C C . GLU A 1 178 ? 5.262 -29.802 11.211 1.00 48.34 178 GLU A C 1
ATOM 1344 O O . GLU A 1 178 ? 5.286 -30.491 12.229 1.00 48.34 178 GLU A O 1
ATOM 1349 N N . HIS A 1 179 ? 5.863 -28.609 11.151 1.00 41.72 179 HIS A N 1
ATOM 1350 C CA . HIS A 1 179 ? 6.709 -28.093 12.236 1.00 41.72 179 HIS A CA 1
ATOM 1351 C C . HIS A 1 179 ? 5.921 -27.383 13.346 1.00 41.72 179 HIS A C 1
ATOM 1353 O O . HIS A 1 179 ? 6.405 -27.298 14.467 1.00 41.72 179 HIS A O 1
ATOM 1359 N N . GLY A 1 180 ? 4.680 -26.953 13.090 1.00 39.22 180 GLY A N 1
ATOM 1360 C CA . GLY A 1 180 ? 3.860 -26.259 14.093 1.00 39.22 180 GLY A CA 1
ATOM 1361 C C . GLY A 1 180 ? 3.281 -27.157 15.196 1.00 39.22 180 GLY A C 1
ATOM 1362 O O . GLY A 1 180 ? 2.714 -26.644 16.153 1.00 39.22 180 GLY A O 1
ATOM 1363 N N . ILE A 1 181 ? 3.389 -28.487 15.068 1.00 39.28 181 ILE A N 1
ATOM 1364 C CA . ILE A 1 181 ? 2.715 -29.455 15.959 1.00 39.28 181 ILE A CA 1
ATOM 1365 C C . ILE A 1 181 ? 3.718 -30.340 16.727 1.00 39.28 181 ILE A C 1
ATOM 1367 O O . ILE A 1 181 ? 3.342 -31.015 17.681 1.00 39.28 181 ILE A O 1
ATOM 1371 N N . LYS A 1 182 ? 5.011 -30.315 16.375 1.00 32.62 182 LYS A N 1
ATOM 1372 C CA . LYS A 1 182 ? 6.042 -31.188 16.969 1.00 32.62 182 LYS A CA 1
ATOM 1373 C C . LYS A 1 182 ? 6.671 -30.670 18.270 1.00 32.62 182 LYS A C 1
ATOM 1375 O O . LYS A 1 182 ? 7.657 -31.253 18.709 1.00 32.62 182 LYS A O 1
ATOM 1380 N N . SER A 1 183 ? 6.145 -29.625 18.915 1.00 40.12 183 SER A N 1
ATOM 1381 C CA . SER A 1 183 ? 6.631 -29.311 20.263 1.00 40.12 183 SER A CA 1
ATOM 1382 C C . SER A 1 183 ? 6.081 -30.360 21.237 1.00 40.12 183 SER A C 1
ATOM 1384 O O . SER A 1 183 ? 4.872 -30.500 21.433 1.00 40.12 183 SER A O 1
ATOM 1386 N N . GLU A 1 184 ? 6.976 -31.130 21.857 1.00 37.19 184 GLU A N 1
ATOM 1387 C CA . GLU A 1 184 ? 6.652 -32.172 22.846 1.00 37.19 184 GLU A CA 1
ATOM 1388 C C . GLU A 1 184 ? 5.838 -31.631 24.044 1.00 37.19 184 GLU A C 1
ATOM 1390 O O . GLU A 1 184 ? 5.223 -32.389 24.793 1.00 37.19 184 GLU A O 1
ATOM 1395 N N . HIS A 1 185 ? 5.734 -30.305 24.187 1.00 42.38 185 HIS A N 1
ATOM 1396 C CA . HIS A 1 185 ? 4.887 -29.646 25.175 1.00 42.38 185 HIS A CA 1
ATOM 1397 C C . HIS A 1 185 ? 3.403 -29.537 24.809 1.00 42.38 185 HIS A C 1
ATOM 1399 O O . HIS A 1 185 ? 2.610 -29.243 25.705 1.00 42.38 185 HIS A O 1
ATOM 1405 N N . ASN A 1 186 ? 2.969 -29.875 23.590 1.00 41.31 186 ASN A N 1
ATOM 1406 C CA . ASN A 1 186 ? 1.532 -30.010 23.318 1.00 41.31 186 ASN A CA 1
ATOM 1407 C C . ASN A 1 186 ? 0.920 -31.241 24.028 1.00 41.31 186 ASN A C 1
ATOM 1409 O O . ASN A 1 186 ? -0.285 -31.299 24.253 1.00 41.31 186 ASN A O 1
ATOM 1413 N N . ALA A 1 187 ? 1.750 -32.186 24.490 1.00 38.34 187 ALA A N 1
ATOM 1414 C CA . ALA A 1 187 ? 1.326 -33.284 25.363 1.00 38.34 187 ALA A CA 1
ATOM 1415 C C . ALA A 1 187 ? 1.159 -32.867 26.843 1.00 38.34 187 ALA A C 1
ATOM 1417 O O . ALA A 1 187 ? 0.375 -33.483 27.565 1.00 38.34 187 ALA A O 1
ATOM 1418 N N . ASN A 1 188 ? 1.837 -31.802 27.292 1.00 38.44 188 ASN A N 1
ATOM 1419 C CA . ASN A 1 188 ? 1.697 -31.252 28.650 1.00 38.44 188 ASN A CA 1
ATOM 1420 C C . ASN A 1 188 ? 0.696 -30.087 28.722 1.00 38.44 188 ASN A C 1
ATOM 1422 O O . ASN A 1 188 ? 0.030 -29.928 29.744 1.00 38.44 188 ASN A O 1
ATOM 1426 N N . ALA A 1 189 ? 0.524 -29.320 27.639 1.00 38.62 189 ALA A N 1
ATOM 1427 C CA . ALA A 1 189 ? -0.593 -28.387 27.478 1.00 38.62 189 ALA A CA 1
ATOM 1428 C C . ALA A 1 189 ? -1.935 -29.135 27.480 1.00 38.62 189 ALA A C 1
ATOM 1430 O O . ALA A 1 189 ? -2.874 -28.682 28.123 1.00 38.62 189 ALA A O 1
ATOM 1431 N N . LYS A 1 190 ? -1.974 -30.337 26.884 1.00 36.09 190 LYS A N 1
ATOM 1432 C CA . LYS A 1 190 ? -3.090 -31.288 26.984 1.00 36.09 190 LYS A CA 1
ATOM 1433 C C . LYS A 1 190 ? -3.485 -31.563 28.445 1.00 36.09 190 LYS A C 1
ATOM 1435 O O . LYS A 1 190 ? -4.618 -31.304 28.809 1.00 36.09 190 LYS A O 1
ATOM 1440 N N . ARG A 1 191 ? -2.530 -31.894 29.328 1.00 39.34 191 ARG A N 1
ATOM 1441 C CA . ARG A 1 191 ? -2.814 -32.136 30.762 1.00 39.34 191 ARG A CA 1
ATOM 1442 C C . ARG A 1 191 ? -3.247 -30.906 31.568 1.00 39.34 191 ARG A C 1
ATOM 1444 O O . ARG A 1 191 ? -3.835 -31.083 32.626 1.00 39.34 191 ARG A O 1
ATOM 1451 N N . ARG A 1 192 ? -2.919 -29.682 31.135 1.00 39.81 192 ARG A N 1
ATOM 1452 C CA . ARG A 1 192 ? -3.339 -28.439 31.820 1.00 39.81 192 ARG A CA 1
ATOM 1453 C C . ARG A 1 192 ? -4.641 -27.852 31.266 1.00 39.81 192 ARG A C 1
ATOM 1455 O O . ARG A 1 192 ? -5.263 -27.059 31.961 1.00 39.81 192 ARG A O 1
ATOM 1462 N N . LEU A 1 193 ? -5.041 -28.221 30.046 1.00 39.53 193 LEU A N 1
ATOM 1463 C CA . LEU A 1 193 ? -6.337 -27.857 29.458 1.00 39.53 193 LEU A CA 1
ATOM 1464 C C . LEU A 1 193 ? -7.442 -28.888 29.736 1.00 39.53 193 LEU A C 1
ATOM 1466 O O . LEU A 1 193 ? -8.611 -28.562 29.557 1.00 39.53 193 LEU A O 1
ATOM 1470 N N . ASP A 1 194 ? -7.100 -30.091 30.206 1.00 38.91 194 ASP A N 1
ATOM 1471 C CA . ASP A 1 194 ? -8.076 -31.128 30.578 1.00 38.91 194 ASP A CA 1
ATOM 1472 C C . ASP A 1 194 ? -9.002 -30.708 31.751 1.00 38.91 194 ASP A C 1
ATOM 1474 O O . ASP A 1 194 ? -10.044 -31.328 31.953 1.00 38.91 194 ASP A O 1
ATOM 1478 N N . ASP A 1 195 ? -8.707 -29.603 32.452 1.00 41.28 195 ASP A N 1
ATOM 1479 C CA . ASP A 1 195 ? -9.599 -28.990 33.455 1.00 41.28 195 ASP A CA 1
ATOM 1480 C C . ASP A 1 195 ? -10.623 -27.990 32.859 1.00 41.28 195 ASP A C 1
ATOM 1482 O O . ASP A 1 195 ? -11.435 -27.417 33.588 1.00 41.28 195 ASP A O 1
ATOM 1486 N N . ALA A 1 196 ? -10.636 -27.776 31.536 1.00 41.53 196 ALA A N 1
ATOM 1487 C CA . ALA A 1 196 ? -11.565 -26.867 30.860 1.00 41.53 196 ALA A CA 1
ATOM 1488 C C . ALA A 1 196 ? -12.058 -27.430 29.511 1.00 41.53 196 ALA A C 1
ATOM 1490 O O . ALA A 1 196 ? -11.570 -27.023 28.469 1.00 41.53 196 ALA A O 1
ATOM 1491 N N . VAL A 1 197 ? -13.016 -28.370 29.561 1.00 39.44 197 VAL A N 1
ATOM 1492 C CA . VAL A 1 197 ? -14.108 -28.763 28.614 1.00 39.44 197 VAL A CA 1
ATOM 1493 C C . VAL A 1 197 ? -13.921 -28.715 27.065 1.00 39.44 197 VAL A C 1
ATOM 1495 O O . VAL A 1 197 ? -14.774 -29.228 26.352 1.00 39.44 197 VAL A O 1
ATOM 1498 N N . GLU A 1 198 ? -12.823 -28.253 26.468 1.00 43.09 198 GLU A N 1
ATOM 1499 C CA . GLU A 1 198 ? -12.686 -28.069 25.005 1.00 43.09 198 GLU A CA 1
ATOM 1500 C C . GLU A 1 198 ? -11.509 -28.852 24.378 1.00 43.09 198 GLU A C 1
ATOM 1502 O O . GLU A 1 198 ? -10.950 -28.472 23.348 1.00 43.09 198 GLU A O 1
ATOM 1507 N N . GLY A 1 199 ? -11.124 -29.986 24.971 1.00 36.44 199 GLY A N 1
ATOM 1508 C CA . GLY A 1 199 ? -9.966 -30.789 24.539 1.00 36.44 199 GLY A CA 1
ATOM 1509 C C . GLY A 1 199 ? -10.170 -31.699 23.313 1.00 36.44 199 GLY A C 1
ATOM 1510 O O . GLY A 1 199 ? -9.191 -32.114 22.690 1.00 36.44 199 GLY A O 1
ATOM 1511 N N . GLU A 1 200 ? -11.405 -32.018 22.912 1.00 35.12 200 GLU A N 1
ATOM 1512 C CA . GLU A 1 200 ? -11.642 -33.037 21.869 1.00 35.12 200 GLU A CA 1
ATOM 1513 C C . GLU A 1 200 ? -11.549 -32.526 20.419 1.00 35.12 200 GLU A C 1
ATOM 1515 O O . GLU A 1 200 ? -11.325 -33.324 19.506 1.00 35.12 200 GLU A O 1
ATOM 1520 N N . HIS A 1 201 ? -11.658 -31.216 20.164 1.00 37.66 201 HIS A N 1
ATOM 1521 C CA . HIS A 1 201 ? -11.652 -30.688 18.787 1.00 37.66 201 HIS A CA 1
ATOM 1522 C C . HIS A 1 201 ? -10.241 -30.411 18.231 1.00 37.66 201 HIS A C 1
ATOM 1524 O O . HIS A 1 201 ? -10.008 -30.541 17.029 1.00 37.66 201 HIS A O 1
ATOM 1530 N N . LEU A 1 202 ? -9.273 -30.094 19.097 1.00 38.25 202 LEU A N 1
ATOM 1531 C CA . LEU A 1 202 ? -7.898 -29.746 18.704 1.00 38.25 202 LEU A CA 1
ATOM 1532 C C . LEU A 1 202 ? -7.034 -30.972 18.356 1.00 38.25 202 LEU A C 1
ATOM 1534 O O . LEU A 1 202 ? -6.129 -30.875 17.529 1.00 38.25 202 LEU A O 1
ATOM 1538 N N . ALA A 1 203 ? -7.345 -32.147 18.911 1.00 34.44 203 ALA A N 1
ATOM 1539 C CA . ALA A 1 203 ? -6.575 -33.378 18.705 1.00 34.44 203 ALA A CA 1
ATOM 1540 C C . ALA A 1 203 ? -6.748 -34.022 17.309 1.00 34.44 203 ALA A C 1
ATOM 1542 O O . ALA A 1 203 ? -6.019 -34.954 16.971 1.00 34.44 203 ALA A O 1
ATOM 1543 N N . ARG A 1 204 ? -7.689 -33.538 16.482 1.00 36.03 204 ARG A N 1
ATOM 1544 C CA . ARG A 1 204 ? -7.909 -34.008 15.098 1.00 36.03 204 ARG A CA 1
ATOM 1545 C C . ARG A 1 204 ? -7.132 -33.228 14.031 1.00 36.03 204 ARG A C 1
ATOM 1547 O O . ARG A 1 204 ? -7.165 -33.618 12.865 1.00 36.03 204 ARG A O 1
ATOM 1554 N N . LEU A 1 205 ? -6.412 -32.168 14.397 1.00 41.53 205 LEU A N 1
ATOM 1555 C CA . LEU A 1 205 ? -5.562 -31.413 13.472 1.00 41.53 205 LEU A CA 1
ATOM 1556 C C . LEU A 1 205 ? -4.230 -32.153 13.275 1.00 41.53 205 LEU A C 1
ATOM 1558 O O . LEU A 1 205 ? -3.196 -31.769 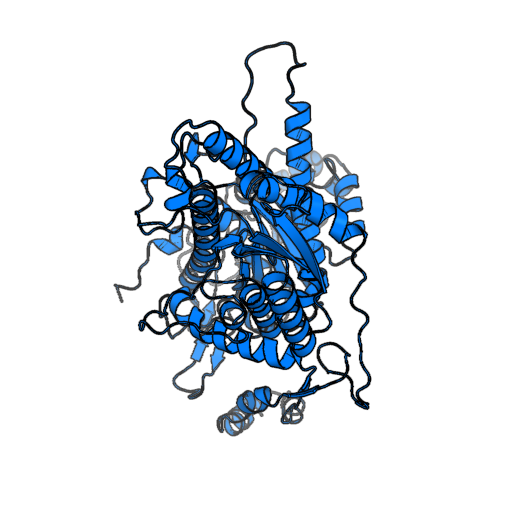13.811 1.00 41.53 205 LEU A O 1
ATOM 1562 N N . GLY A 1 206 ? -4.275 -33.267 12.542 1.00 42.25 206 GLY A N 1
ATOM 1563 C CA . GLY A 1 206 ? -3.084 -33.991 12.099 1.00 42.25 206 GLY A CA 1
ATOM 1564 C C . GLY A 1 206 ? -2.178 -33.128 11.217 1.00 42.25 206 GLY A C 1
ATOM 1565 O O . GLY A 1 206 ? -2.516 -32.005 10.850 1.00 42.25 206 GLY A O 1
ATOM 1566 N N . THR A 1 207 ? -1.018 -33.666 10.847 1.00 50.91 207 THR A N 1
ATOM 1567 C CA . THR A 1 207 ? -0.124 -33.103 9.826 1.00 50.91 207 THR A CA 1
ATOM 1568 C C . THR A 1 207 ? -0.912 -32.738 8.564 1.00 50.91 207 THR A C 1
ATOM 1570 O O . THR A 1 207 ? -1.236 -33.604 7.751 1.00 50.91 207 THR A O 1
ATOM 1573 N N . VAL A 1 208 ? -1.259 -31.456 8.408 1.00 60.44 208 VAL A N 1
ATOM 1574 C CA . VAL A 1 208 ? -2.007 -30.985 7.239 1.00 60.44 208 VAL A CA 1
ATOM 1575 C C . VAL A 1 208 ? -1.016 -30.775 6.107 1.00 60.44 208 VAL A C 1
ATOM 1577 O O . VAL A 1 208 ? -0.371 -29.732 6.001 1.00 60.44 208 VAL A O 1
ATOM 1580 N N . HIS A 1 209 ? -0.884 -31.798 5.276 1.00 77.06 209 HIS A N 1
ATOM 1581 C CA . HIS A 1 209 ? -0.267 -31.675 3.969 1.00 77.06 209 HIS A CA 1
ATOM 1582 C C . HIS A 1 209 ? -1.173 -30.841 3.067 1.00 77.06 209 HIS A C 1
ATOM 1584 O O . HIS A 1 209 ? -2.354 -31.154 2.930 1.00 77.06 209 HIS A O 1
ATOM 1590 N N . GLU A 1 210 ? -0.627 -29.797 2.454 1.00 84.38 210 GLU A N 1
ATOM 1591 C CA . GLU A 1 210 ? -1.374 -28.960 1.518 1.00 84.38 210 GLU A CA 1
ATOM 1592 C C . GLU A 1 210 ? -0.912 -29.258 0.095 1.00 84.38 210 GLU A C 1
ATOM 1594 O O . GLU A 1 210 ? 0.272 -29.161 -0.223 1.00 84.38 210 GLU A O 1
ATOM 1599 N N . ARG A 1 211 ? -1.834 -29.615 -0.791 1.00 88.56 211 ARG A N 1
ATOM 1600 C CA . ARG A 1 211 ? -1.560 -29.718 -2.222 1.00 88.56 211 ARG A CA 1
ATOM 1601 C C . ARG A 1 211 ? -1.457 -28.311 -2.772 1.00 88.56 211 ARG A C 1
ATOM 1603 O O . ARG A 1 211 ? -2.386 -27.517 -2.651 1.00 88.56 211 ARG A O 1
ATOM 1610 N N . VAL A 1 212 ? -0.334 -28.001 -3.399 1.00 88.19 212 VAL A N 1
ATOM 1611 C CA . VAL A 1 212 ? -0.045 -26.651 -3.879 1.00 88.19 212 VAL A CA 1
ATOM 1612 C C . VAL A 1 212 ? 0.329 -26.669 -5.351 1.00 88.19 212 VAL A C 1
ATOM 1614 O O . VAL A 1 212 ? 0.995 -27.585 -5.837 1.00 88.19 212 VAL A O 1
ATOM 1617 N N . SER A 1 213 ? -0.108 -25.652 -6.088 1.00 86.75 213 SER A N 1
ATOM 1618 C CA . SER A 1 213 ? 0.378 -25.392 -7.440 1.00 86.75 213 SER A CA 1
ATOM 1619 C C . SER A 1 213 ? 1.842 -24.931 -7.391 1.00 86.75 213 SER A C 1
ATOM 1621 O O . SER A 1 213 ? 2.306 -24.417 -6.369 1.00 86.75 213 SER A O 1
ATOM 1623 N N . HIS A 1 214 ? 2.591 -25.141 -8.478 1.00 84.62 214 HIS A N 1
ATOM 1624 C CA . HIS A 1 214 ? 4.028 -24.834 -8.518 1.00 84.62 214 HIS A CA 1
ATOM 1625 C C . HIS A 1 214 ? 4.325 -23.369 -8.149 1.00 84.62 214 HIS A C 1
ATOM 1627 O O . HIS A 1 214 ? 5.190 -23.101 -7.320 1.00 84.62 214 HIS A O 1
ATOM 1633 N N . ASP A 1 215 ? 3.529 -22.434 -8.671 1.00 86.00 215 ASP A N 1
ATOM 1634 C CA . ASP A 1 215 ? 3.635 -21.002 -8.381 1.00 86.00 215 ASP A CA 1
ATOM 1635 C C . ASP A 1 215 ? 3.414 -20.669 -6.895 1.00 86.00 215 ASP A C 1
ATOM 1637 O O . ASP A 1 215 ? 4.099 -19.806 -6.352 1.00 86.00 215 ASP A O 1
ATOM 1641 N N . VAL A 1 216 ? 2.494 -21.362 -6.211 1.00 88.69 216 VAL A N 1
ATOM 1642 C CA . VAL A 1 216 ? 2.283 -21.217 -4.759 1.00 88.69 216 VAL A CA 1
ATOM 1643 C C . VAL A 1 216 ? 3.497 -21.725 -3.990 1.00 88.69 216 VAL A C 1
ATOM 1645 O O . VAL A 1 216 ? 3.951 -21.046 -3.076 1.00 88.69 216 VAL A O 1
ATOM 1648 N N . ALA A 1 217 ? 4.044 -22.885 -4.359 1.00 86.81 217 ALA A N 1
ATOM 1649 C CA . ALA A 1 217 ? 5.213 -23.447 -3.686 1.00 86.81 217 ALA A CA 1
ATOM 1650 C C . ALA A 1 217 ? 6.442 -22.530 -3.811 1.00 86.81 217 ALA A C 1
ATOM 1652 O O . ALA A 1 217 ? 7.094 -22.237 -2.805 1.00 86.81 217 ALA A O 1
ATOM 1653 N N . VAL A 1 218 ? 6.715 -22.035 -5.026 1.00 86.62 218 VAL A N 1
ATOM 1654 C CA . VAL A 1 218 ? 7.800 -21.080 -5.304 1.00 86.62 218 VAL A CA 1
ATOM 1655 C C . VAL A 1 218 ? 7.587 -19.790 -4.519 1.00 86.62 218 VAL A C 1
ATOM 1657 O O . VAL A 1 218 ? 8.473 -19.378 -3.771 1.00 86.62 218 VAL A O 1
ATOM 1660 N N . ALA A 1 219 ? 6.399 -19.185 -4.625 1.00 90.50 219 ALA A N 1
ATOM 1661 C CA . ALA A 1 219 ? 6.081 -17.967 -3.896 1.00 90.50 219 ALA A CA 1
ATOM 1662 C C . ALA A 1 219 ? 6.258 -18.149 -2.390 1.00 90.50 219 ALA A C 1
ATOM 1664 O O . ALA A 1 219 ? 6.938 -17.361 -1.752 1.00 90.50 219 ALA A O 1
ATOM 1665 N N . ARG A 1 220 ? 5.714 -19.212 -1.804 1.00 88.44 220 ARG A N 1
ATOM 1666 C CA . ARG A 1 220 ? 5.814 -19.445 -0.363 1.00 88.44 220 ARG A CA 1
ATOM 1667 C C . ARG A 1 220 ? 7.258 -19.619 0.107 1.00 88.44 220 ARG A C 1
ATOM 1669 O O . ARG A 1 220 ? 7.598 -19.139 1.186 1.00 88.44 220 ARG A O 1
ATOM 1676 N N . GLY A 1 221 ? 8.104 -20.279 -0.689 1.00 87.06 221 GLY A N 1
ATOM 1677 C CA . GLY A 1 221 ? 9.550 -20.327 -0.458 1.00 87.06 221 GLY A CA 1
ATOM 1678 C C . GLY A 1 221 ? 10.146 -18.925 -0.373 1.00 87.06 221 GLY A C 1
ATOM 1679 O O . GLY A 1 221 ? 10.697 -18.558 0.663 1.00 87.06 221 GLY A O 1
ATOM 1680 N N . LEU A 1 222 ? 9.903 -18.108 -1.400 1.00 89.44 222 LEU A N 1
ATOM 1681 C CA . LEU A 1 222 ? 10.369 -16.721 -1.457 1.00 89.44 222 LEU A CA 1
ATOM 1682 C C . LEU A 1 222 ? 9.829 -15.863 -0.314 1.00 89.44 222 LEU A C 1
ATOM 1684 O O . LEU A 1 222 ? 10.569 -15.075 0.260 1.00 89.44 222 LEU A O 1
ATOM 1688 N N . GLY A 1 223 ? 8.560 -16.035 0.053 1.00 90.88 223 GLY A N 1
ATOM 1689 C CA . GLY A 1 223 ? 7.933 -15.312 1.152 1.00 90.88 223 GLY A CA 1
ATOM 1690 C C . GLY A 1 223 ? 8.575 -15.637 2.498 1.00 90.88 223 GLY A C 1
ATOM 1691 O O . GLY A 1 223 ? 8.765 -14.738 3.313 1.00 90.88 223 GLY A O 1
ATOM 1692 N N . ARG A 1 224 ? 8.960 -16.901 2.728 1.00 88.44 224 ARG A N 1
ATOM 1693 C CA . ARG A 1 224 ? 9.707 -17.307 3.930 1.00 88.44 224 ARG A CA 1
ATOM 1694 C C . ARG A 1 224 ? 11.122 -16.748 3.937 1.00 88.44 224 ARG A C 1
ATOM 1696 O O . ARG A 1 224 ? 11.570 -16.288 4.982 1.00 88.44 224 ARG A O 1
ATOM 1703 N N . ASP A 1 225 ? 11.819 -16.817 2.810 1.00 85.44 225 ASP A N 1
ATOM 1704 C CA . ASP A 1 225 ? 13.192 -16.322 2.709 1.00 85.44 225 ASP A CA 1
ATOM 1705 C C . ASP A 1 225 ? 13.215 -14.807 2.927 1.00 85.44 225 ASP A C 1
ATOM 1707 O O . ASP A 1 225 ? 13.958 -14.309 3.768 1.00 85.44 225 ASP A O 1
ATOM 1711 N N . TRP A 1 226 ? 12.310 -14.088 2.260 1.00 88.50 226 TRP A N 1
ATOM 1712 C CA . TRP A 1 226 ? 12.128 -12.655 2.443 1.00 88.50 226 TRP A CA 1
ATOM 1713 C C . TRP A 1 226 ? 11.737 -12.314 3.883 1.00 88.50 226 TRP A C 1
ATOM 1715 O O . TRP A 1 226 ? 12.310 -11.407 4.474 1.00 88.50 226 TRP A O 1
ATOM 1725 N N . HIS A 1 227 ? 10.814 -13.066 4.492 1.00 89.38 227 HIS A N 1
ATOM 1726 C CA . HIS A 1 227 ? 10.447 -12.860 5.893 1.00 89.38 227 HIS A CA 1
ATOM 1727 C C . HIS A 1 227 ? 11.668 -12.953 6.814 1.00 89.38 227 HIS A C 1
ATOM 1729 O O . HIS A 1 227 ? 11.873 -12.029 7.592 1.00 89.38 227 HIS A O 1
ATOM 1735 N N . ARG A 1 228 ? 12.513 -13.984 6.666 1.00 85.25 228 ARG A N 1
ATOM 1736 C CA . ARG A 1 228 ? 13.738 -14.121 7.470 1.00 85.25 228 ARG A CA 1
ATOM 1737 C C . ARG A 1 228 ? 14.725 -12.977 7.237 1.00 85.25 228 ARG A C 1
ATOM 1739 O O . ARG A 1 228 ? 15.284 -12.469 8.198 1.00 85.25 228 ARG A O 1
ATOM 1746 N N . SER A 1 229 ? 14.919 -12.549 5.988 1.00 82.81 229 SER A N 1
ATOM 1747 C CA . SER A 1 229 ? 15.859 -11.465 5.670 1.00 82.81 229 SER A CA 1
ATOM 1748 C C . SER A 1 229 ? 15.410 -10.092 6.180 1.00 82.81 229 SER A C 1
ATOM 1750 O O . SER A 1 229 ? 16.250 -9.245 6.463 1.00 82.81 229 SER A O 1
ATOM 1752 N N . TYR A 1 230 ? 14.103 -9.834 6.251 1.00 85.94 230 TYR A N 1
ATOM 1753 C CA . TYR A 1 230 ? 13.572 -8.510 6.594 1.00 85.94 230 TYR A CA 1
ATOM 1754 C C . TYR A 1 230 ? 13.101 -8.381 8.044 1.00 85.94 230 TYR A C 1
ATOM 1756 O O . TYR A 1 230 ? 13.005 -7.263 8.543 1.00 85.94 230 TYR A O 1
ATOM 1764 N N . GLU A 1 231 ? 12.818 -9.489 8.731 1.00 88.69 231 GLU A N 1
ATOM 1765 C CA . GLU A 1 231 ? 12.311 -9.466 10.104 1.00 88.69 231 GLU A CA 1
ATOM 1766 C C . GLU A 1 231 ? 13.253 -8.751 11.076 1.00 88.69 231 GLU A C 1
ATOM 1768 O O . GLU A 1 231 ? 12.819 -7.808 11.738 1.00 88.69 231 GLU A O 1
ATOM 1773 N N . SER A 1 232 ? 14.536 -9.124 11.113 1.00 83.44 232 SER A N 1
ATOM 1774 C CA . SER A 1 232 ? 15.513 -8.493 12.010 1.00 83.44 232 SER A CA 1
ATOM 1775 C C . SER A 1 232 ? 15.660 -6.998 11.725 1.00 83.44 232 SER A C 1
ATOM 1777 O O . SER A 1 232 ? 15.546 -6.177 12.637 1.00 83.44 232 SER A O 1
ATOM 1779 N N . THR A 1 233 ? 15.817 -6.634 10.451 1.00 85.62 233 THR A N 1
ATOM 1780 C CA . THR A 1 233 ? 16.025 -5.249 10.017 1.00 85.62 233 THR A CA 1
ATOM 1781 C C . THR A 1 233 ? 14.827 -4.362 10.348 1.00 85.62 233 THR A C 1
ATOM 1783 O O . THR A 1 233 ? 14.981 -3.242 10.852 1.00 85.62 233 THR A O 1
ATOM 1786 N N . TRP A 1 234 ? 13.609 -4.851 10.110 1.00 90.50 234 TRP A N 1
ATOM 1787 C CA . TRP A 1 234 ? 12.394 -4.078 10.364 1.00 90.50 234 TRP A CA 1
ATOM 1788 C C . TRP A 1 234 ? 12.060 -3.967 11.845 1.00 90.50 234 TRP A C 1
ATOM 1790 O O . TRP A 1 234 ? 11.596 -2.912 12.275 1.00 90.50 234 TRP A O 1
ATOM 1800 N N . LEU A 1 235 ? 12.348 -5.000 12.635 1.00 89.25 235 LEU A N 1
ATOM 1801 C CA . LEU A 1 235 ? 12.155 -4.981 14.086 1.00 89.25 235 LEU A CA 1
ATOM 1802 C C . LEU A 1 235 ? 13.321 -4.335 14.846 1.00 89.25 235 LEU A C 1
ATOM 1804 O O . LEU A 1 235 ? 13.240 -4.189 16.061 1.00 89.25 235 LEU A O 1
ATOM 1808 N N . GLY A 1 236 ? 14.396 -3.942 14.156 1.00 85.19 236 GLY A N 1
ATOM 1809 C CA . GLY A 1 236 ? 15.584 -3.369 14.795 1.00 85.19 236 GLY A CA 1
ATOM 1810 C C . GLY A 1 236 ? 16.291 -4.354 15.730 1.00 85.19 236 GLY A C 1
ATOM 1811 O O . GLY A 1 236 ? 16.857 -3.935 16.733 1.00 85.19 236 GLY A O 1
ATOM 1812 N N . GLY A 1 237 ? 16.213 -5.655 15.434 1.00 82.88 237 GLY A N 1
ATOM 1813 C CA . GLY A 1 237 ? 16.844 -6.715 16.222 1.00 82.88 237 GLY A CA 1
ATOM 1814 C C . GLY A 1 237 ? 16.123 -7.116 17.516 1.00 82.88 237 GLY A C 1
ATOM 1815 O O . GLY A 1 237 ? 16.671 -7.927 18.260 1.00 82.88 237 GLY A O 1
ATOM 1816 N N . ASP A 1 238 ? 14.916 -6.607 17.811 1.00 84.12 238 ASP A N 1
ATOM 1817 C CA . ASP A 1 238 ? 14.165 -7.031 19.005 1.00 84.12 238 ASP A CA 1
ATOM 1818 C C . ASP A 1 238 ? 13.653 -8.474 18.862 1.00 84.12 238 ASP A C 1
ATOM 1820 O O . ASP A 1 238 ? 12.606 -8.734 18.269 1.00 84.12 238 ASP A O 1
ATOM 1824 N N . THR A 1 239 ? 14.382 -9.417 19.457 1.00 83.69 239 THR A N 1
ATOM 1825 C CA . THR A 1 239 ? 14.088 -10.858 19.413 1.00 83.69 239 THR A CA 1
ATOM 1826 C C . THR A 1 239 ? 12.824 -11.262 20.171 1.00 83.69 239 THR A C 1
ATOM 1828 O O . THR A 1 239 ? 12.367 -12.395 20.040 1.00 83.69 239 THR A O 1
ATOM 1831 N N . ARG A 1 240 ? 12.226 -10.359 20.961 1.00 87.31 240 ARG A N 1
ATOM 1832 C CA . ARG A 1 240 ? 10.947 -10.601 21.653 1.00 87.31 240 ARG A CA 1
ATOM 1833 C C . ARG A 1 240 ? 9.757 -10.373 20.728 1.00 87.31 240 ARG A C 1
ATOM 1835 O O . ARG A 1 240 ? 8.633 -10.757 21.067 1.00 87.31 240 ARG A O 1
ATOM 1842 N N . LEU A 1 241 ? 9.983 -9.707 19.602 1.00 90.31 241 LEU A N 1
ATOM 1843 C CA . LEU A 1 241 ? 8.980 -9.394 18.602 1.00 90.31 241 LEU A CA 1
ATOM 1844 C C . LEU A 1 241 ? 9.194 -10.247 17.358 1.00 90.31 241 LEU A C 1
ATOM 1846 O O . LEU A 1 241 ? 10.282 -10.747 17.095 1.00 90.31 241 LEU A O 1
ATOM 1850 N N . ARG A 1 242 ? 8.129 -10.395 16.578 1.00 92.50 242 ARG A N 1
ATOM 1851 C CA . ARG A 1 242 ? 8.188 -11.038 15.269 1.00 92.50 242 ARG A CA 1
ATOM 1852 C C . ARG A 1 242 ? 7.164 -10.458 14.314 1.00 92.50 242 ARG A C 1
ATOM 1854 O O . ARG A 1 242 ? 6.123 -9.935 14.728 1.00 92.50 242 ARG A O 1
ATOM 1861 N N . LEU A 1 243 ? 7.423 -10.602 13.025 1.00 92.69 243 LEU A N 1
ATOM 1862 C CA . LEU A 1 243 ? 6.464 -10.255 11.994 1.00 92.69 243 LEU A CA 1
ATOM 1863 C C . LEU A 1 243 ? 5.449 -11.394 11.815 1.00 92.69 243 LEU A C 1
ATOM 1865 O O . LEU A 1 243 ? 5.798 -12.575 11.839 1.00 92.69 243 LEU A O 1
ATOM 1869 N N . PRO A 1 244 ? 4.167 -11.071 11.612 1.00 91.62 244 PRO A N 1
ATOM 1870 C CA . PRO A 1 244 ? 3.136 -12.076 11.413 1.00 91.62 244 PRO A CA 1
ATOM 1871 C C . PRO A 1 244 ? 3.350 -12.813 10.080 1.00 91.62 244 PRO A C 1
ATOM 1873 O O . PRO A 1 244 ? 3.562 -12.218 9.017 1.00 91.62 244 PRO A O 1
ATOM 1876 N N . THR A 1 245 ? 3.272 -14.138 10.151 1.00 89.00 245 THR A N 1
ATOM 1877 C CA . THR A 1 245 ? 3.325 -15.072 9.014 1.00 89.00 245 THR A CA 1
ATOM 1878 C C . THR A 1 245 ? 1.944 -15.561 8.575 1.00 89.00 245 THR A C 1
ATOM 1880 O O . THR A 1 245 ? 1.785 -16.049 7.460 1.00 89.00 245 THR A O 1
ATOM 1883 N N . GLU A 1 246 ? 0.941 -15.390 9.433 1.00 86.75 246 GLU A N 1
ATOM 1884 C CA . GLU A 1 246 ? -0.449 -15.771 9.212 1.00 86.75 246 GLU A CA 1
ATOM 1885 C C . GLU A 1 246 ? -1.347 -14.599 9.605 1.00 86.75 246 GLU A C 1
ATOM 1887 O O . GLU A 1 246 ? -0.998 -13.787 10.465 1.00 86.75 246 GLU A O 1
ATOM 1892 N N . VAL A 1 247 ? -2.520 -14.523 8.987 1.00 88.19 247 VAL A N 1
ATOM 1893 C CA . VAL A 1 247 ? -3.483 -13.440 9.223 1.00 88.19 247 VAL A CA 1
ATOM 1894 C C . VAL A 1 247 ? -3.958 -13.407 10.683 1.00 88.19 247 VAL A C 1
ATOM 1896 O O . VAL A 1 247 ? -4.089 -12.334 11.265 1.00 88.19 247 VAL A O 1
ATOM 1899 N N . ASP A 1 248 ? -4.124 -14.571 11.315 1.00 84.00 248 ASP A N 1
ATOM 1900 C CA . ASP A 1 248 ? -4.512 -14.682 12.729 1.00 84.00 248 ASP A CA 1
ATOM 1901 C C . ASP A 1 248 ? -3.454 -14.124 13.705 1.00 84.00 248 ASP A C 1
ATOM 1903 O O . ASP A 1 248 ? -3.747 -13.862 14.874 1.00 84.00 248 ASP A O 1
ATOM 1907 N N . HIS A 1 249 ? -2.216 -13.908 13.247 1.00 87.38 249 HIS A N 1
ATOM 1908 C CA . HIS A 1 249 ? -1.157 -13.306 14.058 1.00 87.38 249 HIS A CA 1
ATOM 1909 C C . HIS A 1 249 ? -1.242 -11.771 14.121 1.00 87.38 249 HIS A C 1
AT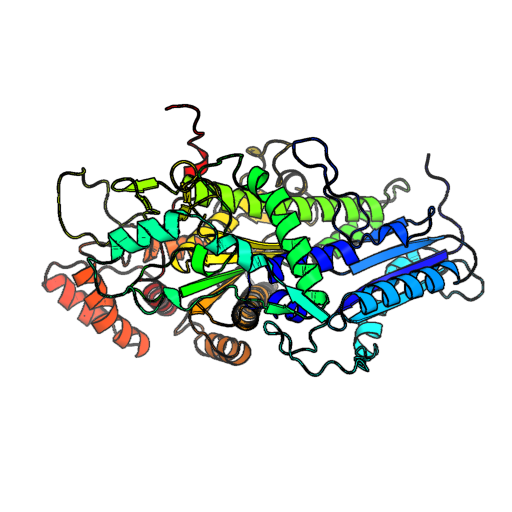OM 1911 O O . HIS A 1 249 ? -0.505 -11.167 14.896 1.00 87.38 249 HIS A O 1
ATOM 1917 N N . LEU A 1 250 ? -2.141 -11.132 13.359 1.00 87.81 250 LEU A N 1
ATOM 1918 C CA . LEU A 1 250 ? -2.320 -9.672 13.353 1.00 87.81 250 LEU A CA 1
ATOM 1919 C C . LEU A 1 250 ? -3.083 -9.126 14.573 1.00 87.81 250 LEU A C 1
ATOM 1921 O O . LEU A 1 250 ? -3.332 -7.929 14.638 1.00 87.81 250 LEU A O 1
ATOM 1925 N N . GLY A 1 251 ? -3.404 -9.975 15.552 1.00 72.00 251 GLY A N 1
ATOM 1926 C CA . GLY A 1 251 ? -4.189 -9.620 16.730 1.00 72.00 251 GLY A CA 1
ATOM 1927 C C . GLY A 1 251 ? -5.658 -9.986 16.538 1.00 72.00 251 GLY A C 1
ATOM 1928 O O . GLY A 1 251 ? -6.335 -9.493 15.641 1.00 72.00 251 GLY A O 1
ATOM 1929 N N . ARG A 1 252 ? -6.158 -10.886 17.390 1.00 70.25 252 ARG A N 1
ATOM 1930 C CA . ARG A 1 252 ? -7.583 -11.223 17.486 1.00 70.25 252 ARG A CA 1
ATOM 1931 C C . ARG A 1 252 ? -8.029 -11.061 18.927 1.00 70.25 252 ARG A C 1
ATOM 1933 O O . ARG A 1 252 ? -7.463 -11.668 19.833 1.00 70.25 252 ARG A O 1
ATOM 1940 N N . SER A 1 253 ? -9.076 -10.275 19.128 1.00 60.69 253 SER A N 1
ATOM 1941 C CA . SER A 1 253 ? -9.832 -10.289 20.374 1.00 60.69 253 SER A CA 1
ATOM 1942 C C . SER A 1 253 ? -10.865 -11.415 20.273 1.00 60.69 253 SER A C 1
ATOM 1944 O O . SER A 1 253 ? -11.791 -11.334 19.467 1.00 60.69 253 SER A O 1
ATOM 1946 N N . ILE A 1 254 ? -10.694 -12.495 21.038 1.00 50.91 254 ILE A N 1
ATOM 1947 C CA . ILE A 1 254 ? -11.697 -13.570 21.116 1.00 50.91 254 ILE A CA 1
ATOM 1948 C C . ILE A 1 254 ? -12.972 -12.974 21.734 1.00 50.91 254 ILE A C 1
ATOM 1950 O O . ILE A 1 254 ? -12.923 -12.476 22.853 1.00 50.91 254 ILE A O 1
ATOM 1954 N N . GLY A 1 255 ? -14.092 -13.012 21.004 1.00 52.34 255 GLY A N 1
ATOM 1955 C CA . GLY A 1 255 ? -15.393 -12.488 21.450 1.00 52.34 255 GLY A CA 1
ATOM 1956 C C . GLY A 1 255 ? -15.796 -11.128 20.862 1.00 52.34 255 GLY A C 1
ATOM 1957 O O . GLY A 1 255 ? -16.987 -10.831 20.838 1.00 52.34 255 GLY A O 1
ATOM 1958 N N . ASP A 1 256 ? -14.854 -10.356 20.307 1.00 54.62 256 ASP A N 1
ATOM 1959 C CA . ASP A 1 256 ? -15.151 -9.121 19.564 1.00 54.62 256 ASP A CA 1
ATOM 1960 C C . ASP A 1 256 ? -15.167 -9.376 18.049 1.00 54.62 256 ASP A C 1
ATOM 1962 O O . ASP A 1 256 ? -14.603 -10.358 17.551 1.00 54.62 256 ASP A O 1
ATOM 1966 N N . VAL A 1 257 ? -15.789 -8.464 17.292 1.00 55.38 257 VAL A N 1
ATOM 1967 C CA . VAL A 1 257 ? -15.824 -8.493 15.821 1.00 55.38 257 VAL A CA 1
ATOM 1968 C C . VAL A 1 257 ? -14.396 -8.377 15.274 1.00 55.38 257 VAL A C 1
ATOM 1970 O O . VAL A 1 257 ? -13.879 -7.285 15.046 1.00 55.38 257 VAL A O 1
ATOM 1973 N N . SER A 1 258 ? -13.738 -9.521 15.077 1.00 75.75 258 SER A N 1
ATOM 1974 C CA . SER A 1 258 ? -12.375 -9.595 14.554 1.00 75.75 258 SER A CA 1
ATOM 1975 C C . SER A 1 258 ? -12.374 -9.116 13.101 1.00 75.75 258 SER A C 1
ATOM 1977 O O . SER A 1 258 ? -12.829 -9.824 12.200 1.00 75.75 258 SER A O 1
ATOM 1979 N N . SER A 1 259 ? -11.886 -7.896 12.890 1.00 90.12 259 SER A N 1
ATOM 1980 C CA . SER A 1 259 ? -11.797 -7.259 11.577 1.00 90.12 259 SER A CA 1
ATOM 1981 C C . SER A 1 259 ? -10.352 -6.899 11.272 1.00 90.12 259 SER A C 1
ATOM 1983 O O . SER A 1 259 ? -9.589 -6.502 12.152 1.00 90.12 259 SER A O 1
ATOM 1985 N N . LEU A 1 260 ? -9.992 -7.010 10.004 1.00 93.25 260 LEU A N 1
ATOM 1986 C CA . LEU A 1 260 ? -8.684 -6.646 9.483 1.00 93.25 260 LEU A CA 1
ATOM 1987 C C . LEU A 1 260 ? -8.840 -5.440 8.578 1.00 93.25 260 LEU A C 1
ATOM 1989 O O . LEU A 1 260 ? -9.867 -5.293 7.917 1.00 93.25 260 LEU A O 1
ATOM 1993 N N . ALA A 1 261 ? -7.808 -4.615 8.509 1.00 95.88 261 ALA A N 1
ATOM 1994 C CA . ALA A 1 261 ? -7.708 -3.586 7.493 1.00 95.88 261 ALA A CA 1
ATOM 1995 C C . ALA A 1 261 ? -6.609 -3.935 6.495 1.00 95.88 261 ALA A C 1
ATOM 1997 O O . ALA A 1 261 ? -5.525 -4.377 6.876 1.00 95.88 261 ALA A O 1
ATOM 1998 N N . VAL A 1 262 ? -6.901 -3.701 5.220 1.00 97.31 262 VAL A N 1
ATOM 1999 C CA . VAL A 1 262 ? -5.911 -3.588 4.151 1.00 97.31 262 VAL A CA 1
ATOM 2000 C C . VAL A 1 262 ? -5.774 -2.106 3.835 1.00 97.31 262 VAL A C 1
ATOM 2002 O O . VAL A 1 262 ? -6.778 -1.422 3.641 1.00 97.31 262 VAL A O 1
ATOM 2005 N N . LEU A 1 263 ? -4.542 -1.617 3.821 1.00 98.19 263 LEU A N 1
ATOM 2006 C CA . LEU A 1 263 ? -4.183 -0.259 3.454 1.00 98.19 263 LEU A CA 1
ATOM 2007 C C . LEU A 1 263 ? -3.307 -0.320 2.215 1.00 98.19 263 LEU A C 1
ATOM 2009 O O . LEU A 1 263 ? -2.366 -1.108 2.167 1.00 98.19 263 LEU A O 1
ATOM 2013 N N . HIS A 1 264 ? -3.592 0.529 1.241 1.00 97.88 264 HIS A N 1
ATOM 2014 C CA . HIS A 1 264 ? -2.814 0.649 0.019 1.00 97.88 264 HIS A CA 1
ATOM 2015 C C . HIS A 1 264 ? -2.447 2.112 -0.161 1.00 97.88 264 HIS A C 1
ATOM 2017 O O . HIS A 1 264 ? -3.327 2.974 -0.201 1.00 97.88 264 HIS A O 1
ATOM 2023 N N . LEU A 1 265 ? -1.146 2.367 -0.201 1.00 97.12 265 LEU A N 1
ATOM 2024 C CA . LEU A 1 265 ? -0.546 3.672 -0.377 1.00 97.12 265 LEU A CA 1
ATOM 2025 C C . LEU A 1 265 ? 0.144 3.678 -1.736 1.00 97.12 265 LEU A C 1
ATOM 2027 O O . LEU A 1 265 ? 0.938 2.783 -2.021 1.00 97.12 265 LEU A O 1
ATOM 2031 N N . ASP A 1 266 ? -0.162 4.693 -2.532 1.00 95.06 266 ASP A N 1
ATOM 2032 C CA . ASP A 1 266 ? 0.349 4.847 -3.892 1.00 95.06 266 ASP A CA 1
ATOM 2033 C C . ASP A 1 266 ? 0.650 6.340 -4.131 1.00 95.06 266 ASP A C 1
ATOM 2035 O O . ASP A 1 266 ? -0.217 7.203 -3.923 1.00 95.06 266 ASP A O 1
ATOM 2039 N N . PHE A 1 267 ? 1.879 6.680 -4.536 1.00 93.88 267 PHE A N 1
ATOM 2040 C CA . PHE A 1 267 ? 2.300 8.074 -4.718 1.00 93.88 267 PHE A CA 1
ATOM 2041 C C . PHE A 1 267 ? 1.484 8.797 -5.807 1.00 93.88 267 PHE A C 1
ATOM 2043 O O . PHE A 1 267 ? 1.149 8.285 -6.876 1.00 93.88 267 PHE A O 1
ATOM 2050 N N . ASN A 1 268 ? 1.118 10.047 -5.538 1.00 91.12 268 ASN A N 1
ATOM 2051 C CA . ASN A 1 268 ? 0.235 10.822 -6.400 1.00 91.12 268 ASN A CA 1
ATOM 2052 C C . ASN A 1 268 ? 0.989 11.409 -7.596 1.00 91.12 268 ASN A C 1
ATOM 2054 O O . ASN A 1 268 ? 1.921 12.193 -7.429 1.00 91.12 268 ASN A O 1
ATOM 2058 N N . GLY A 1 269 ? 0.505 11.124 -8.808 1.00 86.06 269 GLY A N 1
ATOM 2059 C CA . GLY A 1 269 ? 0.973 11.785 -10.031 1.00 86.06 269 GLY A CA 1
ATOM 2060 C C . GLY A 1 269 ? 2.425 11.475 -10.393 1.00 86.06 269 GLY A C 1
ATOM 2061 O O . GLY A 1 269 ? 3.066 12.287 -11.059 1.00 86.06 269 GLY A O 1
ATOM 2062 N N . LEU A 1 270 ? 2.960 10.327 -9.959 1.00 87.44 270 LEU A N 1
ATOM 2063 C CA . LEU A 1 270 ? 4.366 9.996 -10.174 1.00 87.44 270 LEU A CA 1
ATOM 2064 C C . LEU A 1 270 ? 4.732 9.917 -11.665 1.00 87.44 270 LEU A C 1
ATOM 2066 O O . LEU A 1 270 ? 5.779 10.419 -12.063 1.00 87.44 270 LEU A O 1
ATOM 2070 N N . GLY A 1 271 ? 3.856 9.357 -12.505 1.00 83.69 271 GLY A N 1
ATOM 2071 C CA . GLY A 1 271 ? 4.062 9.318 -13.959 1.00 83.69 271 GLY A CA 1
ATOM 2072 C C . GLY A 1 271 ? 4.226 10.714 -14.573 1.00 83.69 271 GLY A C 1
ATOM 2073 O O . GLY A 1 271 ? 5.189 10.959 -15.301 1.00 83.69 271 GLY A O 1
ATOM 2074 N N . ASP A 1 272 ? 3.343 11.646 -14.209 1.00 84.88 272 ASP A N 1
ATOM 2075 C CA . ASP A 1 272 ? 3.389 13.035 -14.679 1.00 84.88 272 ASP A CA 1
ATOM 2076 C C . ASP A 1 272 ? 4.609 13.785 -14.122 1.00 84.88 272 ASP A C 1
ATOM 2078 O O . ASP A 1 272 ? 5.215 14.608 -14.811 1.00 84.88 272 ASP A O 1
ATOM 2082 N N . LEU A 1 273 ? 4.995 13.512 -12.870 1.00 88.12 273 LEU A N 1
ATOM 2083 C CA . LEU A 1 273 ? 6.206 14.061 -12.253 1.00 88.12 273 LEU A CA 1
ATOM 2084 C C . LEU A 1 273 ? 7.468 13.583 -12.975 1.00 88.12 273 LEU A C 1
ATOM 2086 O O . LEU A 1 273 ? 8.298 14.405 -13.353 1.00 88.12 273 LEU A O 1
ATOM 2090 N N . LEU A 1 274 ? 7.581 12.282 -13.250 1.00 85.81 274 LEU A N 1
ATOM 2091 C CA . LEU A 1 274 ? 8.701 11.708 -13.997 1.00 85.81 274 LEU A CA 1
ATOM 2092 C C . LEU A 1 274 ? 8.763 12.244 -15.432 1.00 85.81 274 LEU A C 1
ATOM 2094 O O . LEU A 1 274 ? 9.852 12.519 -15.936 1.00 85.81 274 LEU A O 1
ATOM 2098 N N . GLN A 1 275 ? 7.617 12.433 -16.093 1.00 83.12 275 GLN A N 1
ATOM 2099 C CA . GLN A 1 275 ? 7.570 13.016 -17.434 1.00 83.12 275 GLN A CA 1
ATOM 2100 C C . GLN A 1 275 ? 8.039 14.475 -17.436 1.00 83.12 275 GLN A C 1
ATOM 2102 O O . GLN A 1 275 ? 8.848 14.853 -18.286 1.00 83.12 275 GLN A O 1
ATOM 2107 N N . ARG A 1 276 ? 7.572 15.287 -16.479 1.00 86.12 276 ARG A N 1
ATOM 2108 C CA . ARG A 1 276 ? 8.022 16.678 -16.326 1.00 86.12 276 ARG A CA 1
ATOM 2109 C C . ARG A 1 276 ? 9.506 16.750 -15.990 1.00 86.12 276 ARG A C 1
ATOM 2111 O O . ARG A 1 276 ? 10.224 17.498 -16.641 1.00 86.12 276 ARG A O 1
ATOM 2118 N N . PHE A 1 277 ? 9.982 15.911 -15.073 1.00 87.81 277 PHE A N 1
ATOM 2119 C CA . PHE A 1 277 ? 11.399 15.828 -14.726 1.00 87.81 277 PHE A CA 1
ATOM 2120 C C . PHE A 1 277 ? 12.258 15.453 -15.942 1.00 87.81 277 PHE A C 1
ATOM 2122 O O . PHE A 1 277 ? 13.274 16.086 -16.214 1.00 87.81 277 PHE A O 1
ATOM 2129 N N . ARG A 1 278 ? 11.814 14.482 -16.752 1.00 83.50 278 ARG A N 1
ATOM 2130 C CA . ARG A 1 278 ? 12.476 14.126 -18.017 1.00 83.50 278 ARG A CA 1
ATOM 2131 C C . ARG A 1 278 ? 12.527 15.306 -18.992 1.00 83.50 278 ARG A C 1
ATOM 2133 O O . ARG A 1 278 ? 13.542 15.485 -19.661 1.00 83.50 278 ARG A O 1
ATOM 2140 N N . ALA A 1 279 ? 11.453 16.090 -19.094 1.00 82.81 279 ALA A N 1
ATOM 2141 C CA . ALA A 1 279 ? 11.421 17.279 -19.941 1.00 82.81 279 ALA A CA 1
ATOM 2142 C C . ALA A 1 279 ? 12.389 18.367 -19.438 1.00 82.81 279 ALA A C 1
ATOM 2144 O O . ALA A 1 279 ? 13.121 18.936 -20.246 1.00 82.81 279 ALA A O 1
ATOM 2145 N N . GLU A 1 280 ? 12.457 18.597 -18.122 1.00 84.62 280 GLU A N 1
ATOM 2146 C CA . GLU A 1 280 ? 13.421 19.519 -17.505 1.00 84.62 280 GLU A CA 1
ATOM 2147 C C . GLU A 1 280 ? 14.869 19.101 -17.767 1.00 84.62 280 GLU A C 1
ATOM 2149 O O . GLU A 1 280 ? 15.694 19.946 -18.109 1.00 84.62 280 GLU A O 1
ATOM 2154 N N . LEU A 1 281 ? 15.182 17.806 -17.656 1.00 82.75 281 LEU A N 1
ATOM 2155 C CA . LEU A 1 281 ? 16.509 17.277 -17.979 1.00 82.75 281 LEU A CA 1
ATOM 2156 C C . LEU A 1 281 ? 16.836 17.440 -19.467 1.00 82.75 281 LEU A C 1
ATOM 2158 O O . LEU A 1 281 ? 17.929 17.878 -19.808 1.00 82.75 281 LEU A O 1
ATOM 2162 N N . GLY A 1 282 ? 15.884 17.141 -20.356 1.00 73.38 282 GLY A N 1
ATOM 2163 C CA . GLY A 1 282 ? 16.074 17.235 -21.806 1.00 73.38 282 GLY A CA 1
ATOM 2164 C C . GLY A 1 282 ? 16.220 18.662 -22.344 1.00 73.38 282 GLY A C 1
ATOM 2165 O O . GLY A 1 282 ? 16.732 18.830 -23.450 1.00 73.38 282 GLY A O 1
ATOM 2166 N N . GLY A 1 283 ? 15.772 19.667 -21.584 1.00 69.88 283 GLY A N 1
ATOM 2167 C CA . GLY A 1 283 ? 15.975 21.088 -21.875 1.00 69.88 283 GLY A CA 1
ATOM 2168 C C . GLY A 1 283 ? 17.337 21.630 -21.427 1.00 69.88 283 GLY A C 1
ATOM 2169 O O . GLY A 1 283 ? 17.700 22.741 -21.813 1.00 69.88 283 GLY A O 1
ATOM 2170 N N . ARG A 1 284 ? 18.106 20.870 -20.635 1.00 72.06 284 ARG A N 1
ATOM 2171 C CA . ARG A 1 284 ? 19.477 21.241 -20.262 1.00 72.06 284 ARG A CA 1
ATOM 2172 C C . ARG A 1 284 ? 20.401 20.943 -21.443 1.00 72.06 284 ARG A C 1
ATOM 2174 O O . ARG A 1 284 ? 20.424 19.833 -21.961 1.00 72.06 284 ARG A O 1
ATOM 2181 N N . THR A 1 285 ? 21.174 21.938 -21.869 1.00 48.09 285 THR A N 1
ATOM 2182 C CA . THR A 1 285 ? 22.137 21.842 -22.982 1.00 48.09 285 THR A CA 1
ATOM 2183 C C . THR A 1 285 ? 23.397 21.047 -22.645 1.00 48.09 285 THR A C 1
ATOM 2185 O O . THR A 1 285 ? 24.252 20.899 -23.513 1.00 48.09 285 THR A O 1
ATOM 2188 N N . ASP A 1 286 ? 23.532 20.559 -21.411 1.00 54.81 286 ASP A N 1
ATOM 2189 C CA . ASP A 1 286 ? 24.711 19.836 -20.950 1.00 54.81 286 ASP A CA 1
ATOM 2190 C C . ASP A 1 286 ? 24.725 18.392 -21.497 1.00 54.81 286 ASP A C 1
ATOM 2192 O O . ASP A 1 286 ? 23.897 17.573 -21.083 1.00 54.81 286 ASP A O 1
ATOM 2196 N N . PRO A 1 287 ? 25.665 18.044 -22.399 1.00 51.22 287 PRO A N 1
ATOM 2197 C CA . PRO A 1 287 ? 25.802 16.691 -22.935 1.00 51.22 287 PRO A CA 1
ATOM 2198 C C . PRO A 1 287 ? 26.182 15.649 -21.871 1.00 51.22 287 PRO A C 1
ATOM 2200 O O . PRO A 1 287 ? 26.092 14.454 -22.145 1.00 51.22 287 PRO A O 1
ATOM 2203 N N . ALA A 1 288 ? 26.628 16.075 -20.681 1.00 51.09 288 ALA A N 1
ATOM 2204 C CA . ALA A 1 288 ? 27.047 15.187 -19.600 1.00 51.09 288 ALA A CA 1
ATOM 2205 C C . ALA A 1 288 ? 25.879 14.587 -18.796 1.00 51.09 288 ALA A C 1
ATOM 2207 O O . ALA A 1 288 ? 26.085 13.624 -18.055 1.00 51.09 288 ALA A O 1
ATOM 2208 N N . VAL A 1 289 ? 24.658 15.125 -18.919 1.00 60.62 289 VAL A N 1
ATOM 2209 C CA . VAL A 1 289 ? 23.502 14.641 -18.149 1.00 60.62 289 VAL A CA 1
ATOM 2210 C C . VAL A 1 289 ? 22.902 13.406 -18.818 1.00 60.62 289 VAL A C 1
ATOM 2212 O O . VAL A 1 289 ? 22.080 13.492 -19.735 1.00 60.62 289 VAL A O 1
ATOM 2215 N N . ASP A 1 290 ? 23.270 12.230 -18.314 1.00 73.88 290 ASP A N 1
ATOM 2216 C CA . ASP A 1 290 ? 22.597 10.986 -18.672 1.00 73.88 290 ASP A CA 1
ATOM 2217 C C . ASP A 1 290 ? 21.188 10.962 -18.054 1.00 73.88 290 ASP A C 1
ATOM 2219 O O . ASP A 1 290 ? 20.978 10.650 -16.881 1.00 73.88 290 ASP A O 1
ATOM 2223 N N . THR A 1 291 ? 20.190 11.308 -18.872 1.00 75.69 291 THR A N 1
ATOM 2224 C CA . THR A 1 291 ? 18.777 11.347 -18.467 1.00 75.69 291 THR A CA 1
ATOM 2225 C C . THR A 1 291 ? 18.297 10.005 -17.905 1.00 75.69 291 THR A C 1
ATOM 2227 O O . THR A 1 291 ? 17.462 9.987 -17.000 1.00 75.69 291 THR A O 1
ATOM 2230 N N . ALA A 1 292 ? 18.804 8.879 -18.421 1.00 72.12 292 ALA A N 1
ATOM 2231 C CA . ALA A 1 292 ? 18.419 7.561 -17.925 1.00 72.12 292 ALA A CA 1
ATOM 2232 C C . ALA A 1 292 ? 18.976 7.331 -16.516 1.00 72.12 292 ALA A C 1
ATOM 2234 O O . ALA A 1 292 ? 18.255 6.844 -15.645 1.00 72.12 292 ALA A O 1
ATOM 2235 N N . PHE A 1 293 ? 20.219 7.748 -16.269 1.00 80.31 293 PHE A N 1
ATOM 2236 C CA . PHE A 1 293 ? 20.843 7.677 -14.950 1.00 80.31 293 PHE A CA 1
ATOM 2237 C C . PHE A 1 293 ? 20.096 8.521 -13.903 1.00 80.31 293 PHE A C 1
ATOM 2239 O O . PHE A 1 293 ? 19.808 8.031 -12.811 1.00 80.31 293 PHE A O 1
ATOM 2246 N N . GLU A 1 294 ? 19.701 9.751 -14.235 1.00 84.50 294 GLU A N 1
ATOM 2247 C CA . GLU A 1 294 ? 18.967 10.619 -13.300 1.00 84.50 294 GLU A CA 1
ATOM 2248 C C . GLU A 1 294 ? 17.551 10.109 -12.991 1.00 84.50 294 GLU A C 1
ATOM 2250 O O . GLU A 1 294 ? 17.127 10.095 -11.832 1.00 84.50 294 G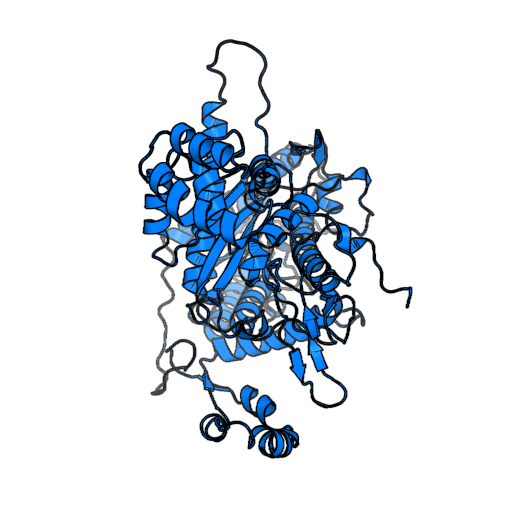LU A O 1
ATOM 2255 N N . LEU A 1 295 ? 16.819 9.623 -14.000 1.00 82.06 295 LEU A N 1
ATOM 2256 C CA . LEU A 1 295 ? 15.507 8.991 -13.795 1.00 82.06 295 LEU A CA 1
ATOM 2257 C C . LEU A 1 295 ? 15.614 7.725 -12.937 1.00 82.06 295 LEU A C 1
ATOM 2259 O O . LEU A 1 295 ? 14.751 7.452 -12.095 1.00 82.06 295 LEU A O 1
ATOM 2263 N N . LYS A 1 296 ? 16.690 6.962 -13.132 1.00 81.44 296 LYS A N 1
ATOM 2264 C CA . LYS A 1 296 ? 17.011 5.780 -12.338 1.00 81.44 296 LYS A CA 1
ATOM 2265 C C . LYS A 1 296 ? 17.289 6.154 -10.880 1.00 81.44 296 LYS A C 1
ATOM 2267 O O . LYS A 1 296 ? 16.719 5.529 -9.991 1.00 81.44 296 LYS A O 1
ATOM 2272 N N . LYS A 1 297 ? 18.071 7.210 -10.630 1.00 87.44 297 LYS A N 1
ATOM 2273 C CA . LYS A 1 297 ? 18.344 7.726 -9.278 1.00 87.44 297 LYS A CA 1
ATOM 2274 C C . LYS A 1 297 ? 17.058 8.128 -8.549 1.00 87.44 297 LYS A C 1
ATOM 2276 O O . LYS A 1 297 ? 16.863 7.723 -7.410 1.00 87.44 297 LYS A O 1
ATOM 2281 N N . VAL A 1 298 ? 16.159 8.857 -9.216 1.00 89.81 298 VAL A N 1
ATOM 2282 C CA . VAL A 1 298 ? 14.838 9.205 -8.655 1.00 89.81 298 VAL A CA 1
ATOM 2283 C C . VAL A 1 298 ? 14.027 7.955 -8.315 1.00 89.81 298 VAL A C 1
ATOM 2285 O O . VAL A 1 298 ? 13.437 7.869 -7.243 1.00 89.81 298 VAL A O 1
ATOM 2288 N N . SER A 1 299 ? 13.999 6.975 -9.219 1.00 87.62 299 SER A N 1
ATOM 2289 C CA . SER A 1 299 ? 13.269 5.722 -8.988 1.00 87.62 299 SER A CA 1
ATOM 2290 C C . SER A 1 299 ? 13.811 4.969 -7.765 1.00 87.62 299 SER A C 1
ATOM 2292 O O . SER A 1 299 ? 13.034 4.386 -7.010 1.00 87.62 299 SER A O 1
ATOM 2294 N N . ASP A 1 300 ? 15.125 5.030 -7.532 1.00 87.69 300 ASP A N 1
ATOM 2295 C CA . ASP A 1 300 ? 15.765 4.453 -6.345 1.00 87.69 300 ASP A CA 1
ATOM 2296 C C . ASP A 1 300 ? 15.424 5.210 -5.066 1.00 87.69 300 ASP A C 1
ATOM 2298 O O . ASP A 1 300 ? 15.181 4.586 -4.036 1.00 87.69 300 ASP A O 1
ATOM 2302 N N . ASP A 1 301 ? 15.390 6.543 -5.126 1.00 92.50 301 ASP A N 1
ATOM 2303 C CA . ASP A 1 301 ? 14.974 7.377 -3.999 1.00 92.50 301 ASP A CA 1
ATOM 2304 C C . ASP A 1 301 ? 13.527 7.060 -3.590 1.00 92.50 301 ASP A C 1
ATOM 2306 O O . ASP A 1 301 ? 13.237 6.940 -2.402 1.00 92.50 301 ASP A O 1
ATOM 2310 N N . ILE A 1 302 ? 12.632 6.835 -4.557 1.00 92.88 302 ILE A N 1
ATOM 2311 C CA . ILE A 1 302 ? 11.240 6.437 -4.298 1.00 92.88 302 ILE A CA 1
ATOM 2312 C C . ILE A 1 302 ? 11.166 5.030 -3.700 1.00 92.88 302 ILE A C 1
ATOM 2314 O O . ILE A 1 302 ? 10.455 4.820 -2.722 1.00 92.88 302 ILE A O 1
ATOM 2318 N N . ALA A 1 303 ? 11.925 4.068 -4.231 1.00 90.25 303 ALA A N 1
ATOM 2319 C CA . ALA A 1 303 ? 11.956 2.719 -3.669 1.00 90.25 303 ALA A CA 1
ATOM 2320 C C . ALA A 1 303 ? 12.473 2.718 -2.216 1.00 90.25 303 ALA A C 1
ATOM 2322 O O . ALA A 1 303 ? 11.867 2.083 -1.349 1.00 90.25 303 ALA A O 1
ATOM 2323 N N . ARG A 1 304 ? 13.541 3.483 -1.934 1.00 92.31 304 ARG A N 1
ATOM 2324 C CA . ARG A 1 304 ? 14.061 3.698 -0.574 1.00 92.31 304 ARG A CA 1
ATOM 2325 C C . ARG A 1 304 ? 13.033 4.360 0.334 1.00 92.31 304 ARG A C 1
ATOM 2327 O O . ARG A 1 304 ? 12.889 3.948 1.482 1.00 92.31 304 ARG A O 1
ATOM 2334 N N . LEU A 1 305 ? 12.300 5.350 -0.172 1.00 95.38 305 LEU A N 1
ATOM 2335 C CA . LEU A 1 305 ? 11.233 6.025 0.561 1.00 95.38 305 LEU A CA 1
ATOM 2336 C C . LEU A 1 305 ? 10.129 5.038 0.976 1.00 95.38 305 LEU A C 1
ATOM 2338 O O . LEU A 1 305 ? 9.733 5.020 2.141 1.00 95.38 305 LEU A O 1
ATOM 2342 N N . THR A 1 306 ? 9.674 4.183 0.056 1.00 95.62 306 THR A N 1
ATOM 2343 C CA . THR A 1 306 ? 8.634 3.166 0.297 1.00 95.62 306 THR A CA 1
ATOM 2344 C C . THR A 1 306 ? 9.076 2.113 1.313 1.00 95.62 306 THR A C 1
ATOM 2346 O O . THR A 1 306 ? 8.341 1.799 2.253 1.00 95.62 306 THR A O 1
ATOM 2349 N N . GLU A 1 307 ? 10.295 1.587 1.175 1.00 93.75 307 GLU A N 1
ATOM 2350 C CA . GLU A 1 307 ? 10.868 0.630 2.130 1.00 93.75 307 GLU A CA 1
ATOM 2351 C C . GLU A 1 307 ? 11.127 1.266 3.505 1.00 93.75 307 GLU A C 1
ATOM 2353 O O . GLU A 1 307 ? 10.847 0.665 4.550 1.00 93.75 307 GLU A O 1
ATOM 2358 N N . GLY A 1 308 ? 11.595 2.514 3.512 1.00 95.25 308 GLY A N 1
ATOM 2359 C CA . GLY A 1 308 ? 11.780 3.321 4.708 1.00 95.25 308 GLY A CA 1
ATOM 2360 C C . GLY A 1 308 ? 10.475 3.550 5.463 1.00 95.25 308 GLY A C 1
ATOM 2361 O O . GLY A 1 308 ? 10.445 3.403 6.686 1.00 95.25 308 GLY A O 1
ATOM 2362 N N . LEU A 1 309 ? 9.382 3.828 4.747 1.00 96.94 309 LEU A N 1
ATOM 2363 C CA . LEU A 1 309 ? 8.051 3.972 5.331 1.00 96.94 309 LEU A CA 1
ATOM 2364 C C . LEU A 1 309 ? 7.555 2.651 5.933 1.00 96.94 309 LEU A C 1
ATOM 2366 O O . LEU A 1 309 ? 7.084 2.639 7.071 1.00 96.94 309 LEU A O 1
ATOM 2370 N N . ALA A 1 310 ? 7.704 1.531 5.216 1.00 96.56 310 ALA A N 1
ATOM 2371 C CA . ALA A 1 310 ? 7.347 0.207 5.729 1.00 96.56 310 ALA A CA 1
ATOM 2372 C C . ALA A 1 310 ? 8.110 -0.122 7.026 1.00 96.56 310 ALA A C 1
ATOM 2374 O O . ALA A 1 310 ? 7.510 -0.534 8.021 1.00 96.56 310 ALA A O 1
ATOM 2375 N N . THR A 1 311 ? 9.418 0.141 7.043 1.00 95.69 311 THR A N 1
ATOM 2376 C CA . THR A 1 311 ? 10.282 -0.043 8.216 1.00 95.69 311 THR A CA 1
ATOM 2377 C C . THR A 1 311 ? 9.854 0.861 9.374 1.00 95.69 311 THR A C 1
ATOM 2379 O O . THR A 1 311 ? 9.706 0.402 10.507 1.00 95.69 311 THR A O 1
ATOM 2382 N N . ALA A 1 312 ? 9.615 2.147 9.105 1.00 96.19 312 ALA A N 1
ATOM 2383 C CA . ALA A 1 312 ? 9.199 3.115 10.113 1.00 96.19 312 ALA A CA 1
ATOM 2384 C C . ALA A 1 312 ? 7.847 2.753 10.741 1.00 96.19 312 ALA A C 1
ATOM 2386 O O . ALA A 1 312 ? 7.695 2.884 11.954 1.00 96.19 312 ALA A O 1
ATOM 2387 N N . LEU A 1 313 ? 6.901 2.253 9.941 1.00 96.94 313 LEU A N 1
ATOM 2388 C CA . LEU A 1 313 ? 5.603 1.769 10.403 1.00 96.94 313 LEU A CA 1
ATOM 2389 C C . LEU A 1 313 ? 5.732 0.583 11.358 1.00 96.94 313 LEU A C 1
ATOM 2391 O O . LEU A 1 313 ? 5.158 0.612 12.447 1.00 96.94 313 LEU A O 1
ATOM 2395 N N . ILE A 1 314 ? 6.507 -0.438 10.974 1.00 96.25 314 ILE A N 1
ATOM 2396 C CA . ILE A 1 314 ? 6.757 -1.598 11.837 1.00 96.25 314 ILE A CA 1
ATOM 2397 C C . ILE A 1 314 ? 7.371 -1.149 13.159 1.00 96.25 314 ILE A C 1
ATOM 2399 O O . ILE A 1 314 ? 6.867 -1.527 14.217 1.00 96.25 314 ILE A O 1
ATOM 2403 N N . ARG A 1 315 ? 8.419 -0.319 13.118 1.00 95.12 315 ARG A N 1
ATOM 2404 C CA . ARG A 1 315 ? 9.105 0.160 14.327 1.00 95.12 315 ARG A CA 1
ATOM 2405 C C . ARG A 1 315 ? 8.189 0.983 15.221 1.00 95.12 315 ARG A C 1
ATOM 2407 O O . ARG A 1 315 ? 8.196 0.784 16.430 1.00 95.12 315 ARG A O 1
ATOM 2414 N N . ALA A 1 316 ? 7.371 1.857 14.641 1.00 95.31 316 ALA A N 1
ATOM 2415 C CA . ALA A 1 316 ? 6.444 2.680 15.405 1.00 95.31 316 ALA A CA 1
ATOM 2416 C C . ALA A 1 316 ? 5.378 1.834 16.118 1.00 95.31 316 ALA A C 1
ATOM 2418 O O . ALA A 1 316 ? 5.136 2.028 17.308 1.00 95.31 316 ALA A O 1
ATOM 2419 N N . VAL A 1 317 ? 4.768 0.862 15.426 1.00 95.44 317 VAL A N 1
ATOM 2420 C CA . VAL A 1 317 ? 3.774 -0.028 16.053 1.00 95.44 317 VAL A CA 1
ATOM 2421 C C . VAL A 1 317 ? 4.434 -0.938 17.087 1.00 95.44 317 VAL A C 1
ATOM 2423 O O . VAL A 1 317 ? 3.872 -1.135 18.159 1.00 95.44 317 VAL A O 1
ATOM 2426 N N . SER A 1 318 ? 5.634 -1.444 16.800 1.00 94.06 318 SER A N 1
ATOM 2427 C CA . SER A 1 318 ? 6.424 -2.270 17.722 1.00 94.06 318 SER A CA 1
ATOM 2428 C C . SER A 1 318 ? 6.757 -1.524 19.013 1.00 94.06 318 SER A C 1
ATOM 2430 O O . SER A 1 318 ? 6.506 -2.041 20.097 1.00 94.06 318 SER A O 1
ATOM 2432 N N . GLY A 1 319 ? 7.245 -0.284 18.903 1.00 92.50 319 GLY A N 1
ATOM 2433 C CA . GLY A 1 319 ? 7.570 0.572 20.047 1.00 92.50 319 GLY A CA 1
ATOM 2434 C C . GLY A 1 319 ? 6.353 0.977 20.881 1.00 92.50 319 GLY A C 1
ATOM 2435 O O . GLY A 1 319 ? 6.496 1.318 22.050 1.00 92.50 319 GLY A O 1
ATOM 2436 N N . ALA A 1 320 ? 5.146 0.897 20.315 1.00 92.75 320 ALA A N 1
ATOM 2437 C CA . ALA A 1 320 ? 3.908 1.144 21.045 1.00 92.75 320 ALA A CA 1
ATOM 2438 C C . ALA A 1 320 ? 3.415 -0.074 21.855 1.00 92.75 320 ALA A C 1
ATOM 2440 O O . ALA A 1 320 ? 2.506 0.077 22.676 1.00 92.75 320 ALA A O 1
ATOM 2441 N N . ILE A 1 321 ? 3.972 -1.277 21.642 1.00 90.81 321 ILE A N 1
ATOM 2442 C CA . ILE A 1 321 ? 3.584 -2.488 22.380 1.00 90.81 321 ILE A CA 1
ATOM 2443 C C . ILE A 1 321 ? 4.099 -2.388 23.819 1.00 90.81 321 ILE A C 1
ATOM 2445 O O . ILE A 1 321 ? 5.298 -2.353 24.076 1.00 90.81 321 ILE A O 1
ATOM 2449 N N . THR A 1 322 ? 3.173 -2.410 24.774 1.00 89.69 322 THR A N 1
ATOM 2450 C CA . THR A 1 322 ? 3.463 -2.395 26.217 1.00 89.69 322 THR A CA 1
ATOM 2451 C C . THR A 1 322 ? 3.048 -3.717 26.861 1.00 89.69 322 THR A C 1
ATOM 2453 O O . THR A 1 322 ? 2.555 -4.616 26.179 1.00 89.69 322 THR A O 1
ATOM 2456 N N . LYS A 1 323 ? 3.258 -3.874 28.175 1.00 85.88 323 LYS A N 1
ATOM 2457 C CA . LYS A 1 323 ? 2.793 -5.044 28.934 1.00 85.88 323 LYS A CA 1
ATOM 2458 C C . LYS A 1 323 ? 1.773 -4.633 29.992 1.00 85.88 323 LYS A C 1
ATOM 2460 O O . LYS A 1 323 ? 2.060 -3.784 30.826 1.00 85.88 323 LYS A O 1
ATOM 2465 N N . GLU A 1 324 ? 0.636 -5.319 30.022 1.00 82.00 324 GLU A N 1
ATOM 2466 C CA . GLU A 1 324 ? -0.360 -5.246 31.094 1.00 82.00 324 GLU A CA 1
ATOM 2467 C C . GLU A 1 324 ? -0.496 -6.638 31.718 1.00 82.00 324 GLU A C 1
ATOM 2469 O O . GLU A 1 324 ? -0.785 -7.615 31.022 1.00 82.00 324 GLU A O 1
ATOM 2474 N N . ASN A 1 325 ? -0.250 -6.756 33.028 1.00 82.69 325 ASN A N 1
ATOM 2475 C CA . ASN A 1 325 ? -0.233 -8.043 33.739 1.00 82.69 325 ASN A CA 1
ATOM 2476 C C . ASN A 1 325 ? 0.667 -9.094 33.051 1.00 82.69 325 ASN A C 1
ATOM 2478 O O . ASN A 1 325 ? 0.308 -10.264 32.926 1.00 82.69 325 ASN A O 1
ATOM 2482 N N . GLY A 1 326 ? 1.821 -8.652 32.534 1.00 80.94 326 GLY A N 1
ATOM 2483 C CA . GLY A 1 326 ? 2.788 -9.495 31.824 1.00 80.94 326 GLY A CA 1
ATOM 2484 C C . GLY A 1 326 ? 2.414 -9.865 30.382 1.00 80.94 326 GLY A C 1
ATOM 2485 O O . GLY A 1 326 ? 3.232 -10.479 29.701 1.00 80.94 326 GLY A O 1
ATOM 2486 N N . LYS A 1 327 ? 1.232 -9.476 29.888 1.00 82.12 327 LYS A N 1
ATOM 2487 C CA . LYS A 1 327 ? 0.768 -9.769 28.522 1.00 82.12 327 LYS A CA 1
ATOM 2488 C C . LYS A 1 327 ? 0.966 -8.558 27.606 1.00 82.12 327 LYS A C 1
ATOM 2490 O O . LYS A 1 327 ? 0.690 -7.443 28.051 1.00 82.12 327 LYS A O 1
ATOM 2495 N N . PRO A 1 328 ? 1.404 -8.745 26.347 1.00 86.50 328 PRO A N 1
ATOM 2496 C CA . PRO A 1 328 ? 1.548 -7.636 25.416 1.00 86.50 328 PRO A CA 1
ATOM 2497 C C . PRO A 1 328 ? 0.189 -6.998 25.116 1.00 86.50 328 PRO A C 1
ATOM 2499 O O . PRO A 1 328 ? -0.819 -7.693 24.952 1.00 86.50 328 PRO A O 1
ATOM 2502 N N . VAL A 1 329 ? 0.167 -5.671 25.042 1.00 88.38 329 VAL A N 1
ATOM 2503 C CA . VAL A 1 329 ? -1.031 -4.887 24.751 1.00 88.38 329 VAL A CA 1
ATOM 2504 C C . VAL A 1 329 ? -0.660 -3.577 24.055 1.00 88.38 329 VAL A C 1
ATOM 2506 O O . VAL A 1 329 ? 0.338 -2.933 24.380 1.00 88.38 329 VAL A O 1
ATOM 2509 N N . LEU A 1 330 ? -1.484 -3.183 23.091 1.00 88.81 330 LEU A N 1
ATOM 2510 C CA . LEU A 1 330 ? -1.532 -1.829 22.555 1.00 88.81 330 LEU A CA 1
ATOM 2511 C C . LEU A 1 330 ? -2.737 -1.137 23.176 1.00 88.81 330 LEU A C 1
ATOM 2513 O O . LEU A 1 330 ? -3.853 -1.647 23.071 1.00 88.81 330 LEU A O 1
ATOM 2517 N N . ILE A 1 331 ? -2.508 0.003 23.819 1.00 86.31 331 ILE A N 1
ATOM 2518 C CA . ILE A 1 331 ? -3.555 0.778 24.483 1.00 86.31 331 ILE A CA 1
ATOM 2519 C C . ILE A 1 331 ? -3.677 2.106 23.746 1.00 86.31 331 ILE A C 1
ATOM 2521 O O . ILE A 1 331 ? -2.729 2.891 23.718 1.00 86.31 331 ILE A O 1
ATOM 2525 N N . GLY A 1 332 ? -4.837 2.351 23.138 1.00 83.56 332 GLY A N 1
ATOM 2526 C CA . GLY A 1 332 ? -5.127 3.652 22.547 1.00 83.56 332 GLY A CA 1
ATOM 2527 C C . GLY A 1 332 ? -5.305 4.731 23.611 1.00 83.56 332 GLY A C 1
ATOM 2528 O O . GLY A 1 332 ? -5.799 4.466 24.712 1.00 83.56 332 GLY A O 1
ATOM 2529 N N . ARG A 1 333 ? -4.964 5.974 23.271 1.00 79.19 333 ARG A N 1
ATOM 2530 C CA . ARG A 1 333 ? -5.317 7.139 24.084 1.00 79.19 333 ARG A CA 1
ATOM 2531 C C . ARG A 1 333 ? -6.839 7.222 24.170 1.00 79.19 333 ARG A C 1
ATOM 2533 O O . ARG A 1 333 ? -7.533 7.313 23.162 1.00 79.19 333 ARG A O 1
ATOM 2540 N N . CYS A 1 334 ? -7.366 7.183 25.387 1.00 60.66 334 CYS A N 1
ATOM 2541 C CA . CYS A 1 334 ? -8.754 7.546 25.649 1.00 60.66 334 CYS A CA 1
ATOM 2542 C C . CYS A 1 334 ? -8.774 8.963 26.210 1.00 60.66 334 CYS A C 1
ATOM 2544 O O . CYS A 1 334 ? -7.900 9.326 26.999 1.00 60.66 334 CYS A O 1
ATOM 2546 N N . GLY A 1 335 ? -9.745 9.767 25.779 1.00 50.00 335 GLY A N 1
ATOM 2547 C CA . GLY A 1 335 ? -9.925 11.153 26.204 1.00 50.00 335 GLY A CA 1
ATOM 2548 C C . GLY A 1 335 ? -10.293 11.279 27.676 1.00 50.00 335 GLY A C 1
ATOM 2549 O O . GLY A 1 335 ? -11.447 11.504 28.010 1.00 50.00 335 GLY A O 1
ATOM 2550 N N . ASN A 1 336 ? -9.305 11.097 28.548 1.00 40.81 336 ASN A N 1
ATOM 2551 C CA . ASN A 1 336 ? -9.031 11.899 29.731 1.00 40.81 336 ASN A CA 1
ATOM 2552 C C . ASN A 1 336 ? -7.700 11.427 30.335 1.00 40.81 336 ASN A C 1
ATOM 2554 O O . ASN A 1 336 ? -7.457 10.232 30.488 1.00 40.81 336 ASN A O 1
ATOM 2558 N N . ARG A 1 337 ? -6.831 12.402 30.629 1.00 40.38 337 ARG A N 1
ATOM 2559 C CA . ARG A 1 337 ? -5.515 12.264 31.274 1.00 40.38 337 ARG A CA 1
ATOM 2560 C C . ARG A 1 337 ? -5.470 11.121 32.286 1.00 40.38 337 ARG A C 1
ATOM 2562 O O . ARG A 1 337 ? -6.321 11.087 33.166 1.00 40.38 337 ARG A O 1
ATOM 2569 N N . PHE A 1 338 ? -4.415 10.303 32.193 1.00 39.44 338 PHE A N 1
ATOM 2570 C CA . PHE A 1 338 ? -3.692 9.717 33.330 1.00 39.44 338 PHE A CA 1
ATOM 2571 C C . PHE A 1 338 ? -4.563 9.580 34.588 1.00 39.44 338 PHE A C 1
ATOM 2573 O O . PHE A 1 338 ? -4.457 10.379 35.515 1.00 39.44 338 PHE A O 1
ATOM 2580 N N . VAL A 1 339 ? -5.459 8.593 34.613 1.00 37.91 339 VAL A N 1
ATOM 2581 C CA . VAL A 1 339 ? -6.018 8.150 35.890 1.00 37.91 339 VAL A CA 1
ATOM 2582 C C . VAL A 1 339 ? -4.909 7.308 36.523 1.00 37.91 339 VAL A C 1
ATOM 2584 O O . VAL A 1 339 ? -4.530 6.291 35.937 1.00 37.91 339 VAL A O 1
ATOM 2587 N N . PRO A 1 340 ? -4.312 7.728 37.654 1.00 38.12 340 PRO A N 1
ATOM 2588 C CA . PRO A 1 340 ? -3.333 6.908 38.354 1.00 38.12 340 PRO A CA 1
ATOM 2589 C C . PRO A 1 340 ? -3.945 5.534 38.649 1.00 38.12 340 PRO A C 1
ATOM 2591 O O . PRO A 1 340 ? -5.139 5.449 38.936 1.00 38.12 340 PRO A O 1
ATOM 2594 N N . HIS A 1 341 ? -3.125 4.482 38.585 1.00 42.88 341 HIS A N 1
ATOM 2595 C CA . HIS A 1 341 ? -3.437 3.041 38.661 1.00 42.88 341 HIS A CA 1
ATOM 2596 C C . HIS A 1 341 ? -4.262 2.525 39.872 1.00 42.88 341 HIS A C 1
ATOM 2598 O O . HIS A 1 341 ? -4.248 1.330 40.168 1.00 42.88 341 HIS A O 1
ATOM 2604 N N . HIS A 1 342 ? -4.999 3.368 40.590 1.00 40.72 342 HIS A N 1
ATOM 2605 C CA . HIS A 1 342 ? -5.756 2.987 41.782 1.00 40.72 342 HIS A CA 1
ATOM 2606 C C . HIS A 1 342 ? -7.277 3.069 41.658 1.00 40.72 342 HIS A C 1
ATOM 2608 O O . HIS A 1 342 ? -7.960 2.684 42.603 1.00 40.72 342 HIS A O 1
ATOM 2614 N N . ILE A 1 343 ? -7.826 3.447 40.501 1.00 38.34 343 ILE A N 1
ATOM 2615 C CA . ILE A 1 343 ? -9.263 3.284 40.250 1.00 38.34 343 ILE A CA 1
ATOM 2616 C C . ILE A 1 343 ? -9.461 2.032 39.396 1.00 38.34 343 ILE A C 1
ATOM 2618 O O . ILE A 1 343 ? -9.277 2.041 38.181 1.00 38.34 343 ILE A O 1
ATOM 2622 N N . LYS A 1 344 ? -9.783 0.925 40.075 1.00 38.88 344 LYS A N 1
ATOM 2623 C CA . LYS A 1 344 ? -10.426 -0.230 39.446 1.00 38.88 344 LYS A CA 1
ATOM 2624 C C . LYS A 1 344 ? -11.791 0.232 38.925 1.00 38.88 344 LYS A C 1
ATOM 2626 O O . LYS A 1 344 ? -12.483 0.946 39.639 1.00 38.88 344 LYS A O 1
ATOM 2631 N N . ASP A 1 345 ? -12.130 -0.234 37.729 1.00 38.97 345 ASP A N 1
ATOM 2632 C CA . ASP A 1 345 ? -13.411 -0.128 37.020 1.00 38.97 345 ASP A CA 1
ATOM 2633 C C . ASP A 1 345 ? -13.622 1.010 35.997 1.00 38.97 345 ASP A C 1
ATOM 2635 O O . ASP A 1 345 ? -13.828 2.175 36.320 1.00 38.97 345 ASP A O 1
ATOM 2639 N N . THR A 1 346 ? -13.748 0.560 34.736 1.00 40.00 346 THR A N 1
ATOM 2640 C CA . THR A 1 346 ? -14.783 0.933 33.740 1.00 40.00 346 THR A CA 1
ATOM 2641 C C . THR A 1 346 ? -14.539 2.001 32.670 1.00 40.00 346 THR A C 1
ATOM 2643 O O . THR A 1 346 ? -15.470 2.282 31.920 1.00 40.00 346 THR A O 1
ATOM 2646 N N . THR A 1 347 ? -13.330 2.514 32.431 1.00 43.44 347 THR A N 1
ATOM 2647 C CA . THR A 1 347 ? -13.077 3.199 31.142 1.00 43.44 347 THR A CA 1
ATOM 2648 C C . THR A 1 347 ? -12.715 2.175 30.058 1.00 43.44 347 THR A C 1
ATOM 2650 O O . THR A 1 347 ? -11.651 1.563 30.146 1.00 43.44 347 THR A O 1
ATOM 2653 N N . PRO A 1 348 ? -13.561 1.942 29.030 1.00 48.50 348 PRO A N 1
ATOM 2654 C CA . PRO A 1 348 ? -13.225 1.026 27.949 1.00 48.50 348 PRO A CA 1
ATOM 2655 C C . PRO A 1 348 ? -12.115 1.643 27.099 1.00 48.50 348 PRO A C 1
ATOM 2657 O O . PRO A 1 348 ? -12.362 2.451 26.206 1.00 48.50 348 PRO A O 1
ATOM 2660 N N . SER A 1 349 ? -10.871 1.272 27.389 1.00 57.53 349 SER A N 1
ATOM 2661 C CA . SER A 1 349 ? -9.777 1.504 26.464 1.00 57.53 349 SER A CA 1
ATOM 2662 C C . SER A 1 349 ? -9.927 0.549 25.286 1.00 57.53 349 SER A C 1
ATOM 2664 O O . SER A 1 349 ? -9.996 -0.672 25.448 1.00 57.53 349 SER A O 1
ATOM 2666 N N . VAL A 1 350 ? -10.000 1.102 24.071 1.00 72.00 350 VAL A N 1
ATOM 2667 C CA . VAL A 1 350 ? -9.827 0.282 22.869 1.00 72.00 350 VAL A CA 1
ATOM 2668 C C . VAL A 1 350 ? -8.399 -0.245 22.932 1.00 72.00 350 VAL A C 1
ATOM 2670 O O . VAL A 1 350 ? -7.443 0.531 22.880 1.00 72.00 350 VAL A O 1
ATOM 2673 N N . SER A 1 351 ? -8.267 -1.555 23.119 1.00 81.00 351 SER A N 1
ATOM 2674 C CA . SER A 1 351 ? -6.978 -2.224 23.222 1.00 81.00 351 SER A CA 1
ATOM 2675 C C . SER A 1 351 ? -6.886 -3.370 22.230 1.00 81.00 351 SER A C 1
ATOM 2677 O O . SER A 1 351 ? -7.840 -4.121 22.013 1.00 81.00 351 SER A O 1
ATOM 2679 N N . VAL A 1 352 ? -5.718 -3.510 21.617 1.00 82.75 352 VAL A N 1
ATOM 2680 C CA . VAL A 1 352 ? -5.366 -4.684 20.817 1.00 82.75 352 VAL A CA 1
ATOM 2681 C C . VAL A 1 352 ? -4.454 -5.537 21.682 1.00 82.75 352 VAL A C 1
ATOM 2683 O O . VAL A 1 352 ? -3.521 -5.019 22.293 1.00 82.75 352 VAL A O 1
ATOM 2686 N N . ARG A 1 353 ? -4.709 -6.845 21.742 1.00 84.06 353 ARG A N 1
ATOM 2687 C CA . ARG A 1 353 ? -3.792 -7.812 22.353 1.00 84.06 353 ARG A CA 1
ATOM 2688 C C . ARG A 1 353 ? -3.034 -8.515 21.225 1.00 84.06 353 ARG A C 1
ATOM 2690 O O . ARG A 1 353 ? -3.631 -9.353 20.548 1.00 84.06 353 ARG A O 1
ATOM 2697 N N . PRO A 1 354 ? -1.765 -8.145 20.976 1.00 82.94 354 PRO A N 1
ATOM 2698 C CA . PRO A 1 354 ? -0.928 -8.829 20.003 1.00 82.94 354 PRO A CA 1
ATOM 2699 C C . PRO A 1 354 ? -0.872 -10.340 20.250 1.00 82.94 354 PRO A C 1
ATOM 2701 O O . PRO A 1 354 ? -0.832 -10.791 21.399 1.00 82.94 354 PRO A O 1
ATOM 2704 N N . THR A 1 355 ? -0.848 -11.123 19.172 1.00 81.38 355 THR A N 1
ATOM 2705 C CA . THR A 1 355 ? -0.794 -12.584 19.269 1.00 81.38 355 THR A CA 1
ATOM 2706 C C . THR A 1 355 ? 0.574 -13.023 19.782 1.00 81.38 355 THR A C 1
ATOM 2708 O O . THR A 1 355 ? 1.605 -12.787 19.145 1.00 81.38 355 THR A O 1
ATOM 2711 N N . VAL A 1 356 ? 0.574 -13.694 20.929 1.00 79.69 356 VAL A N 1
ATOM 2712 C CA . VAL A 1 356 ? 1.756 -14.324 21.517 1.00 79.69 356 VAL A CA 1
ATOM 2713 C C . VAL A 1 356 ? 1.940 -15.702 20.906 1.00 79.69 356 VAL A C 1
ATOM 2715 O O . VAL A 1 356 ? 0.988 -16.481 20.867 1.00 79.69 356 VAL A O 1
ATOM 2718 N N . VAL A 1 357 ? 3.149 -16.021 20.454 1.00 71.88 357 VAL A N 1
ATOM 2719 C CA . VAL A 1 357 ? 3.437 -17.324 19.861 1.00 71.88 357 VAL A CA 1
ATOM 2720 C C . VAL A 1 357 ? 4.718 -17.910 20.428 1.00 71.88 357 VAL A C 1
ATOM 2722 O O . VAL A 1 357 ? 5.724 -17.226 20.596 1.00 71.88 357 VAL A O 1
ATOM 2725 N N . ALA A 1 358 ? 4.644 -19.199 20.740 1.00 65.44 358 ALA A N 1
ATOM 2726 C CA . ALA A 1 358 ? 5.779 -19.978 21.195 1.00 65.44 358 ALA A CA 1
ATOM 2727 C C . ALA A 1 358 ? 6.765 -20.225 20.042 1.00 65.44 358 ALA A C 1
ATOM 2729 O O . ALA A 1 358 ? 6.353 -20.608 18.945 1.00 65.44 358 ALA A O 1
ATOM 2730 N N . GLY A 1 359 ? 8.047 -19.983 20.299 1.00 57.69 359 GLY A N 1
ATOM 2731 C CA . GLY A 1 359 ? 9.159 -20.428 19.469 1.00 57.69 359 GLY A CA 1
ATOM 2732 C C . GLY A 1 359 ? 9.491 -21.906 19.687 1.00 57.69 359 GLY A C 1
ATOM 2733 O O . GLY A 1 359 ? 8.707 -22.651 20.284 1.00 57.69 359 GLY A O 1
ATOM 2734 N N . ASP A 1 360 ? 10.656 -22.320 19.185 1.00 47.38 360 ASP A N 1
ATOM 2735 C CA . ASP A 1 360 ? 11.102 -23.718 19.209 1.00 47.38 360 ASP A CA 1
ATOM 2736 C C . ASP A 1 360 ? 11.343 -24.225 20.645 1.00 47.38 360 ASP A C 1
ATOM 2738 O O . ASP A 1 360 ? 11.007 -25.373 20.947 1.00 47.38 360 ASP A O 1
ATOM 2742 N N . ASP A 1 361 ? 11.828 -23.366 21.558 1.00 47.81 361 ASP A N 1
ATOM 2743 C CA . ASP A 1 361 ? 11.759 -23.590 23.007 1.00 47.81 361 ASP A CA 1
ATOM 2744 C C . ASP A 1 361 ? 10.567 -22.804 23.602 1.00 47.81 361 ASP A C 1
ATOM 2746 O O . ASP A 1 361 ? 10.674 -21.606 23.874 1.00 47.81 361 ASP A O 1
ATOM 2750 N N . PRO A 1 362 ? 9.409 -23.439 23.863 1.00 47.44 362 PRO A N 1
ATOM 2751 C CA . PRO A 1 362 ? 8.204 -22.752 24.337 1.00 47.44 362 PRO A CA 1
ATOM 2752 C C . PRO A 1 362 ? 8.336 -22.155 25.748 1.00 47.44 362 PRO A C 1
ATOM 2754 O O . PRO A 1 362 ? 7.456 -21.404 26.172 1.00 47.44 362 PRO A O 1
ATOM 2757 N N . ILE A 1 363 ? 9.400 -22.490 26.488 1.00 46.34 363 ILE A N 1
ATOM 2758 C CA . ILE A 1 363 ? 9.679 -21.950 27.825 1.00 46.34 363 ILE A CA 1
ATOM 2759 C C . ILE A 1 363 ? 10.583 -20.708 27.733 1.00 46.34 363 ILE A C 1
ATOM 2761 O O . ILE A 1 363 ? 10.513 -19.851 28.616 1.00 46.34 363 ILE A O 1
ATOM 2765 N N . LYS A 1 364 ? 11.389 -20.570 26.669 1.00 47.47 364 LYS A N 1
ATOM 2766 C CA . LYS A 1 364 ? 12.342 -19.457 26.490 1.00 47.47 364 LYS A CA 1
ATOM 2767 C C . LYS A 1 364 ? 11.982 -18.477 25.369 1.00 47.47 364 LYS A C 1
ATOM 2769 O O . LYS A 1 364 ? 12.281 -17.295 25.504 1.00 47.47 364 LYS A O 1
ATOM 2774 N N . ASP A 1 365 ? 11.257 -18.919 24.344 1.00 61.88 365 ASP A N 1
ATOM 2775 C CA . ASP A 1 365 ? 11.099 -18.194 23.077 1.00 61.88 365 ASP A CA 1
ATOM 2776 C C . ASP A 1 365 ? 9.657 -17.724 22.844 1.00 61.88 365 ASP A C 1
ATOM 2778 O O . ASP A 1 365 ? 9.075 -17.888 21.771 1.00 61.88 365 ASP A O 1
ATOM 2782 N N . ILE A 1 366 ? 9.021 -17.150 23.865 1.00 69.75 366 ILE A N 1
ATOM 2783 C CA . ILE A 1 366 ? 7.700 -16.540 23.692 1.00 69.75 366 ILE A CA 1
ATOM 2784 C C . ILE A 1 366 ? 7.869 -15.192 22.984 1.00 69.75 366 ILE A C 1
ATOM 2786 O O . ILE A 1 366 ? 8.348 -14.222 23.573 1.00 69.75 366 ILE A O 1
ATOM 2790 N N . THR A 1 367 ? 7.425 -15.122 21.731 1.00 83.25 367 THR A N 1
ATOM 2791 C CA . THR A 1 367 ? 7.526 -13.926 20.887 1.00 83.25 367 THR A CA 1
ATOM 2792 C C . THR A 1 367 ? 6.160 -13.292 20.654 1.00 83.25 367 THR A C 1
ATOM 2794 O O . THR A 1 367 ? 5.122 -13.958 20.619 1.00 83.25 367 THR A O 1
ATOM 2797 N N . THR A 1 368 ? 6.141 -11.971 20.512 1.00 87.44 368 THR A N 1
ATOM 2798 C CA . THR A 1 368 ? 4.923 -11.193 20.273 1.00 87.44 368 THR A CA 1
ATOM 2799 C C . THR A 1 368 ? 4.839 -10.802 18.806 1.00 87.44 368 THR A C 1
ATOM 2801 O O . THR A 1 368 ? 5.741 -10.162 18.272 1.00 87.44 368 THR A O 1
ATOM 2804 N N . SER A 1 369 ? 3.742 -11.169 18.145 1.00 91.31 369 SER A N 1
ATOM 2805 C CA . SER A 1 369 ? 3.521 -10.806 16.745 1.00 91.31 369 SER A CA 1
ATOM 2806 C C . SER A 1 369 ? 3.090 -9.348 16.645 1.00 91.31 369 SER A C 1
ATOM 2808 O O . SER A 1 369 ? 2.101 -8.951 17.260 1.00 91.31 369 SER A O 1
ATOM 2810 N N . VAL A 1 370 ? 3.811 -8.548 15.864 1.00 94.38 370 VAL A N 1
ATOM 2811 C CA . VAL A 1 370 ? 3.456 -7.144 15.634 1.00 94.38 370 VAL A CA 1
ATOM 2812 C C . VAL A 1 370 ? 2.170 -7.090 14.789 1.00 94.38 370 VAL A C 1
ATOM 2814 O O . VAL A 1 370 ? 2.132 -7.697 13.718 1.00 94.38 370 VAL A O 1
ATOM 2817 N N . PRO A 1 371 ? 1.105 -6.383 15.216 1.00 94.44 371 PRO A N 1
ATOM 2818 C CA . PRO A 1 371 ? -0.216 -6.427 14.569 1.00 94.44 371 PRO A CA 1
ATOM 2819 C C . PRO A 1 371 ? -0.314 -5.601 13.270 1.00 94.44 371 PRO A C 1
ATOM 2821 O O . PRO A 1 371 ? -1.359 -5.040 12.940 1.00 94.44 371 PRO A O 1
ATOM 2824 N N . VAL A 1 372 ? 0.785 -5.516 12.520 1.00 95.75 372 VAL A N 1
ATOM 2825 C CA . VAL A 1 372 ? 0.888 -4.864 11.213 1.00 95.75 372 VAL A CA 1
ATOM 2826 C C . VAL A 1 372 ? 1.883 -5.624 10.329 1.00 95.75 372 VAL A C 1
ATOM 2828 O O . VAL A 1 372 ? 2.921 -6.097 10.794 1.00 95.75 372 VAL A O 1
ATOM 2831 N N . ARG A 1 373 ? 1.571 -5.753 9.037 1.00 96.00 373 ARG A N 1
ATOM 2832 C CA . ARG A 1 373 ? 2.391 -6.465 8.057 1.00 96.00 373 ARG A CA 1
ATOM 2833 C C . ARG A 1 373 ? 2.366 -5.798 6.688 1.00 96.00 373 ARG A C 1
ATOM 2835 O O . ARG A 1 373 ? 1.337 -5.839 6.018 1.00 96.00 373 ARG A O 1
ATOM 2842 N N . PRO A 1 374 ? 3.500 -5.264 6.221 1.00 96.31 374 PRO A N 1
ATOM 2843 C CA . PRO A 1 374 ? 3.687 -4.970 4.809 1.00 96.31 374 PRO A CA 1
ATOM 2844 C C . PRO A 1 374 ? 3.609 -6.257 3.975 1.00 96.31 374 PRO A C 1
ATOM 2846 O O . PRO A 1 374 ? 4.261 -7.252 4.299 1.00 96.31 374 PRO A O 1
ATOM 2849 N N . ILE A 1 375 ? 2.793 -6.227 2.923 1.00 94.69 375 ILE A N 1
ATOM 2850 C CA . ILE A 1 375 ? 2.593 -7.316 1.956 1.00 94.69 375 ILE A CA 1
ATOM 2851 C C . ILE A 1 375 ? 3.342 -7.014 0.659 1.00 94.69 375 ILE A C 1
ATOM 2853 O O . ILE A 1 375 ? 4.068 -7.864 0.149 1.00 94.69 375 ILE A O 1
ATOM 2857 N N . VAL A 1 376 ? 3.172 -5.794 0.146 1.00 94.00 376 VAL A N 1
ATOM 2858 C CA . VAL A 1 376 ? 3.861 -5.283 -1.043 1.00 94.00 376 VAL A CA 1
ATOM 2859 C C . VAL A 1 376 ? 4.669 -4.068 -0.623 1.00 94.00 376 VAL A C 1
ATOM 2861 O O . VAL A 1 376 ? 4.114 -3.146 -0.033 1.00 94.00 376 VAL A O 1
ATOM 2864 N N . VAL A 1 377 ? 5.965 -4.094 -0.925 1.00 90.69 377 VAL A N 1
ATOM 2865 C CA . VAL A 1 377 ? 6.899 -2.973 -0.773 1.00 90.69 377 VAL A CA 1
ATOM 2866 C C . VAL A 1 377 ? 7.682 -2.903 -2.078 1.00 90.69 377 VAL A C 1
ATOM 2868 O O . VAL A 1 377 ? 8.662 -3.631 -2.255 1.00 90.69 377 VAL A O 1
ATOM 2871 N N . ALA A 1 378 ? 7.185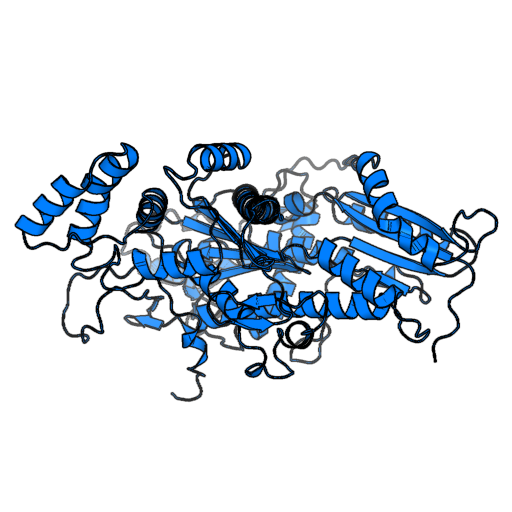 -2.141 -3.052 1.00 86.12 378 ALA A N 1
ATOM 2872 C CA . ALA A 1 378 ? 7.750 -2.157 -4.397 1.00 86.12 378 ALA A CA 1
ATOM 2873 C C . ALA A 1 378 ? 7.540 -0.827 -5.120 1.00 86.12 378 ALA A C 1
ATOM 2875 O O . ALA A 1 378 ? 6.409 -0.444 -5.391 1.00 86.12 378 ALA A O 1
ATOM 2876 N N . GLY A 1 379 ? 8.639 -0.172 -5.504 1.00 85.50 379 GLY A N 1
ATOM 2877 C CA . GLY A 1 379 ? 8.571 1.098 -6.226 1.00 85.50 379 GLY A CA 1
ATOM 2878 C C . GLY A 1 379 ? 7.805 2.135 -5.413 1.00 85.50 379 GLY A C 1
ATOM 2879 O O . GLY A 1 379 ? 8.222 2.469 -4.309 1.00 85.50 379 GLY A O 1
ATOM 2880 N N . ASP A 1 380 ? 6.696 2.610 -5.962 1.00 90.06 380 ASP A N 1
ATOM 2881 C CA . ASP A 1 380 ? 5.765 3.570 -5.378 1.00 90.06 380 ASP A CA 1
ATOM 2882 C C . ASP A 1 380 ? 4.593 2.958 -4.597 1.00 90.06 380 ASP A C 1
ATOM 2884 O O . ASP A 1 380 ? 3.871 3.694 -3.923 1.00 90.06 380 ASP A O 1
ATOM 2888 N N . ASP A 1 381 ? 4.438 1.632 -4.636 1.00 92.00 381 ASP A N 1
ATOM 2889 C CA . ASP A 1 381 ? 3.342 0.915 -3.992 1.00 92.00 381 ASP A CA 1
ATOM 2890 C C . ASP A 1 381 ? 3.747 0.346 -2.626 1.00 92.00 381 ASP A C 1
ATOM 2892 O O . ASP A 1 381 ? 4.674 -0.469 -2.497 1.00 92.00 381 ASP A O 1
ATOM 2896 N N . LEU A 1 382 ? 2.961 0.686 -1.603 1.00 96.38 382 LEU A N 1
ATOM 2897 C CA . LEU A 1 382 ? 3.003 0.053 -0.288 1.00 96.38 382 LEU A CA 1
ATOM 2898 C C . LEU A 1 382 ? 1.622 -0.491 0.072 1.00 96.38 382 LEU A C 1
ATOM 2900 O O . LEU A 1 382 ? 0.666 0.260 0.240 1.00 96.38 382 LEU A O 1
ATOM 2904 N N . THR A 1 383 ? 1.520 -1.809 0.248 1.00 97.62 383 THR A N 1
ATOM 2905 C CA . THR A 1 383 ? 0.300 -2.439 0.774 1.00 97.62 383 THR A CA 1
ATOM 2906 C C . THR A 1 383 ? 0.574 -3.061 2.127 1.00 97.62 383 THR A C 1
ATOM 2908 O O . THR A 1 383 ? 1.507 -3.849 2.277 1.00 97.62 383 THR A O 1
ATOM 2911 N N . VAL A 1 384 ? -0.252 -2.722 3.109 1.00 97.56 384 VAL A N 1
ATOM 2912 C CA . VAL A 1 384 ? -0.114 -3.120 4.509 1.00 97.56 384 VAL A CA 1
ATOM 2913 C C . VAL A 1 384 ? -1.407 -3.770 4.977 1.00 97.56 384 VAL A C 1
ATOM 2915 O O . VAL A 1 384 ? -2.496 -3.329 4.631 1.00 97.56 384 VAL A O 1
ATOM 2918 N N . MET A 1 385 ? -1.292 -4.807 5.798 1.00 96.75 385 MET A N 1
ATOM 2919 C CA . MET A 1 385 ? -2.414 -5.419 6.497 1.00 96.75 385 MET A CA 1
ATOM 2920 C C . MET A 1 385 ? -2.222 -5.291 8.006 1.00 96.75 385 MET A C 1
ATOM 2922 O O . MET A 1 385 ? -1.119 -5.509 8.504 1.00 96.75 385 MET A O 1
ATOM 2926 N N . CYS A 1 386 ? -3.268 -4.938 8.745 1.00 96.06 386 CYS A N 1
ATOM 2927 C CA . CYS A 1 386 ? -3.214 -4.793 10.201 1.00 96.06 386 CYS A CA 1
ATOM 2928 C C . CYS A 1 386 ? -4.542 -5.173 10.865 1.00 96.06 386 CYS A C 1
ATOM 2930 O O . CYS A 1 386 ? -5.557 -5.353 10.184 1.00 96.06 386 CYS A O 1
ATOM 2932 N N . ASP A 1 387 ? -4.553 -5.255 12.199 1.00 94.06 387 ASP A N 1
ATOM 2933 C CA . ASP A 1 387 ? -5.807 -5.166 12.961 1.00 94.06 387 ASP A CA 1
ATOM 2934 C C . ASP A 1 387 ? -6.544 -3.888 12.532 1.00 94.06 387 ASP A C 1
ATOM 2936 O O . ASP A 1 387 ? -5.932 -2.816 12.440 1.00 94.06 387 ASP A O 1
ATOM 2940 N N . ALA A 1 388 ? -7.845 -3.984 12.243 1.00 94.00 388 ALA A N 1
ATOM 2941 C CA . ALA A 1 388 ? -8.609 -2.843 11.744 1.00 94.00 388 ALA A CA 1
ATOM 2942 C C . ALA A 1 388 ? -8.534 -1.626 12.679 1.00 94.00 388 ALA A C 1
ATOM 2944 O O . ALA A 1 388 ? -8.562 -0.493 12.201 1.00 94.00 388 ALA A O 1
ATOM 2945 N N . ARG A 1 389 ? -8.329 -1.847 13.986 1.00 92.69 389 ARG A N 1
ATOM 2946 C CA . ARG A 1 389 ? -8.202 -0.783 14.986 1.00 92.69 389 ARG A CA 1
ATOM 2947 C C . ARG A 1 389 ? -7.014 0.140 14.781 1.00 92.69 389 ARG A C 1
ATOM 2949 O O . ARG A 1 389 ? -7.050 1.300 15.185 1.00 92.69 389 ARG A O 1
ATOM 2956 N N . LEU A 1 390 ? -5.978 -0.355 14.114 1.00 94.69 390 LEU A N 1
ATOM 2957 C CA . LEU A 1 390 ? -4.741 0.375 13.865 1.00 94.69 390 LEU A CA 1
ATOM 2958 C C . LEU A 1 390 ? -4.773 1.203 12.582 1.00 94.69 390 LEU A C 1
ATOM 2960 O O . LEU A 1 390 ? -3.953 2.107 12.442 1.00 94.69 390 LEU A O 1
ATOM 2964 N N . ALA A 1 391 ? -5.701 0.924 11.663 1.00 96.44 391 ALA A N 1
ATOM 2965 C CA . ALA A 1 391 ? -5.633 1.396 10.281 1.00 96.44 391 ALA A CA 1
ATOM 2966 C C . ALA A 1 391 ? -5.476 2.920 10.164 1.00 96.44 391 ALA A C 1
ATOM 2968 O O . ALA A 1 391 ? -4.570 3.413 9.498 1.00 96.44 391 ALA A O 1
ATOM 2969 N N . TRP A 1 392 ? -6.308 3.688 10.865 1.00 97.06 392 TRP A N 1
ATOM 2970 C CA . TRP A 1 392 ? -6.261 5.151 10.785 1.00 97.06 392 TRP A CA 1
ATOM 2971 C C . TRP A 1 392 ? -5.049 5.761 11.493 1.00 97.06 392 TRP A C 1
ATOM 2973 O O . TRP A 1 392 ? -4.522 6.758 11.011 1.00 97.06 392 TRP A O 1
ATOM 2983 N N . SER A 1 393 ? -4.558 5.151 12.576 1.00 96.25 393 SER A N 1
ATOM 2984 C CA . SER A 1 393 ? -3.318 5.593 13.234 1.00 96.25 393 SER A CA 1
ATOM 2985 C C . SER A 1 393 ? -2.092 5.310 12.365 1.00 96.25 393 SER A C 1
ATOM 2987 O O . SER A 1 393 ? -1.213 6.160 12.250 1.00 96.25 393 SER A O 1
ATOM 2989 N N . VAL A 1 394 ? -2.069 4.158 11.689 1.00 97.69 394 VAL A N 1
ATOM 2990 C CA . VAL A 1 394 ? -1.063 3.799 10.676 1.00 97.69 394 VAL A CA 1
ATOM 2991 C C . VAL A 1 394 ? -1.098 4.781 9.501 1.00 97.69 394 VAL A C 1
ATOM 2993 O O . VAL A 1 394 ? -0.051 5.278 9.092 1.00 97.69 394 VAL A O 1
ATOM 2996 N N . ALA A 1 395 ? -2.286 5.111 8.985 1.00 98.19 395 ALA A N 1
ATOM 2997 C CA . ALA A 1 395 ? -2.439 6.070 7.893 1.00 98.19 395 ALA A CA 1
ATOM 2998 C C . ALA A 1 395 ? -2.013 7.492 8.297 1.00 98.19 395 ALA A C 1
ATOM 3000 O O . ALA A 1 395 ? -1.281 8.142 7.551 1.00 98.19 395 ALA A O 1
ATOM 3001 N N . ARG A 1 396 ? -2.407 7.955 9.495 1.00 97.56 396 ARG A N 1
ATOM 3002 C CA . ARG A 1 396 ? -1.974 9.246 10.056 1.00 97.56 396 ARG A CA 1
ATOM 3003 C C . ARG A 1 396 ? -0.453 9.303 10.173 1.00 97.56 396 ARG A C 1
ATOM 3005 O O . ARG A 1 396 ? 0.152 10.246 9.673 1.00 97.56 396 ARG A O 1
ATOM 3012 N N . PHE A 1 397 ? 0.157 8.267 10.751 1.00 97.81 397 PHE A N 1
ATOM 3013 C CA . PHE A 1 397 ? 1.611 8.177 10.863 1.00 97.81 397 PHE A CA 1
ATOM 3014 C C . PHE A 1 397 ? 2.295 8.221 9.497 1.00 97.81 397 PHE A C 1
ATOM 3016 O O . PHE A 1 397 ? 3.297 8.908 9.351 1.00 97.81 397 PHE A O 1
ATOM 3023 N N . ALA A 1 398 ? 1.773 7.514 8.490 1.00 97.94 398 ALA A N 1
ATOM 3024 C CA . ALA A 1 398 ? 2.368 7.521 7.157 1.00 97.94 398 ALA A CA 1
ATOM 3025 C C . ALA A 1 398 ? 2.375 8.927 6.535 1.00 97.94 398 ALA A C 1
ATOM 3027 O O . ALA A 1 398 ? 3.396 9.347 5.993 1.00 97.94 398 ALA A O 1
ATOM 3028 N N . ILE A 1 399 ? 1.271 9.672 6.666 1.00 97.50 399 ILE A N 1
ATOM 3029 C CA . ILE A 1 399 ? 1.177 11.069 6.216 1.00 97.50 399 ILE A CA 1
ATOM 3030 C C . ILE A 1 399 ? 2.188 11.941 6.968 1.00 97.50 399 ILE A C 1
ATOM 3032 O O . ILE A 1 399 ? 2.996 12.616 6.342 1.00 97.50 399 ILE A O 1
ATOM 3036 N N . GLU A 1 400 ? 2.199 11.888 8.301 1.00 96.06 400 GLU A N 1
ATOM 3037 C CA . GLU A 1 400 ? 3.115 12.681 9.136 1.00 96.06 400 GLU A CA 1
ATOM 3038 C C . GLU A 1 400 ? 4.589 12.360 8.870 1.00 96.06 400 GLU A C 1
ATOM 3040 O O . GLU A 1 400 ? 5.437 13.249 8.866 1.00 96.06 400 GLU A O 1
ATOM 3045 N N . TRP A 1 401 ? 4.901 11.090 8.619 1.00 96.88 401 TRP A N 1
ATOM 3046 C CA . TRP A 1 401 ? 6.250 10.650 8.300 1.00 96.88 401 TRP A CA 1
ATOM 3047 C C . TRP A 1 401 ? 6.724 11.199 6.951 1.00 96.88 401 TRP A C 1
ATOM 3049 O O . TRP A 1 401 ? 7.875 11.624 6.845 1.00 96.88 401 TRP A O 1
ATOM 3059 N N . LEU A 1 402 ? 5.853 11.228 5.938 1.00 96.62 402 LEU A N 1
ATOM 3060 C CA . LEU A 1 402 ? 6.153 11.795 4.617 1.00 96.62 402 LEU A CA 1
ATOM 3061 C C . LEU A 1 402 ? 6.210 13.332 4.626 1.00 96.62 402 LEU A C 1
ATOM 3063 O O . LEU A 1 402 ? 6.960 13.916 3.848 1.00 96.62 402 LEU A O 1
ATOM 3067 N N . ASP A 1 403 ? 5.442 13.973 5.508 1.00 95.62 403 ASP A N 1
ATOM 3068 C CA . ASP A 1 403 ? 5.384 15.431 5.702 1.00 95.62 403 ASP A CA 1
ATOM 3069 C C . ASP A 1 403 ? 6.485 15.981 6.629 1.00 95.62 403 ASP A C 1
ATOM 3071 O O . ASP A 1 403 ? 6.479 17.171 6.954 1.00 95.62 403 ASP A O 1
ATOM 3075 N N . ALA A 1 404 ? 7.414 15.140 7.092 1.00 93.12 404 ALA A N 1
ATOM 3076 C CA . ALA A 1 404 ? 8.470 15.575 7.996 1.00 93.12 404 ALA A CA 1
ATOM 3077 C C . ALA A 1 404 ? 9.340 16.680 7.385 1.00 93.12 404 ALA A C 1
ATOM 3079 O O . ALA A 1 404 ? 9.616 16.685 6.184 1.00 93.12 404 ALA A O 1
ATOM 3080 N N . ASP A 1 405 ? 9.803 17.586 8.247 1.00 93.62 405 ASP A N 1
ATOM 3081 C CA . ASP A 1 405 ? 10.626 18.716 7.835 1.00 93.62 405 ASP A CA 1
ATOM 3082 C C . ASP A 1 405 ? 11.967 18.243 7.253 1.00 93.62 405 ASP A C 1
ATOM 3084 O O . ASP A 1 405 ? 12.732 17.599 7.980 1.00 93.62 405 ASP A O 1
ATOM 3088 N N . PRO A 1 406 ? 12.284 18.564 5.980 1.00 93.31 406 PRO A N 1
ATOM 3089 C CA . PRO A 1 406 ? 13.571 18.238 5.375 1.00 93.31 406 PRO A CA 1
ATOM 3090 C C . PRO A 1 406 ? 14.776 18.706 6.191 1.00 93.31 406 PRO A C 1
ATOM 3092 O O . PRO A 1 406 ? 15.786 18.009 6.217 1.00 93.31 406 PRO A O 1
ATOM 3095 N N . ALA A 1 407 ? 14.668 19.833 6.904 1.00 92.38 407 ALA A N 1
ATOM 3096 C CA . ALA A 1 407 ? 15.751 20.355 7.737 1.00 92.38 407 ALA A CA 1
ATOM 3097 C C . ALA A 1 407 ? 16.073 19.460 8.950 1.00 92.38 407 ALA A C 1
ATOM 3099 O O . ALA A 1 407 ? 17.153 19.570 9.527 1.00 92.38 407 ALA A O 1
ATOM 3100 N N . ALA A 1 408 ? 15.152 18.574 9.339 1.00 91.81 408 ALA A N 1
ATOM 3101 C CA . ALA A 1 408 ? 15.324 17.630 10.439 1.00 91.81 408 ALA A CA 1
ATOM 3102 C C . ALA A 1 408 ? 15.790 16.234 9.978 1.00 91.81 408 ALA A C 1
ATOM 3104 O O . ALA A 1 408 ? 15.935 15.334 10.810 1.00 91.81 408 ALA A O 1
ATOM 3105 N N . LEU A 1 409 ? 15.989 16.018 8.673 1.00 93.38 409 LEU A N 1
ATOM 3106 C CA . LEU A 1 409 ? 16.390 14.724 8.123 1.00 93.38 409 LEU A CA 1
ATOM 3107 C C . LEU A 1 409 ? 17.915 14.589 8.092 1.00 93.38 409 LEU A C 1
ATOM 3109 O O . LEU A 1 409 ? 18.619 15.455 7.580 1.00 93.38 409 LEU A O 1
ATOM 3113 N N . ALA A 1 410 ? 18.423 13.465 8.595 1.00 93.31 410 ALA A N 1
ATOM 3114 C CA . ALA A 1 410 ? 19.812 13.073 8.380 1.00 93.31 410 ALA A CA 1
ATOM 3115 C C . ALA A 1 410 ? 20.014 12.557 6.942 1.00 93.31 410 ALA A C 1
ATOM 3117 O O . ALA A 1 410 ? 19.071 12.066 6.323 1.00 93.31 410 ALA A O 1
ATOM 3118 N N . GLU A 1 411 ? 21.246 12.602 6.424 1.00 89.69 411 GLU A N 1
ATOM 3119 C CA . GLU A 1 411 ? 21.574 12.138 5.060 1.00 89.69 411 GLU A CA 1
ATOM 3120 C C . GLU A 1 411 ? 21.241 10.656 4.819 1.00 89.69 411 GLU A C 1
ATOM 3122 O O . GLU A 1 411 ? 20.938 10.250 3.699 1.00 89.69 411 GLU A O 1
ATOM 3127 N N . ASN A 1 412 ? 21.280 9.840 5.874 1.00 90.44 412 ASN A N 1
ATOM 3128 C CA . ASN A 1 412 ? 20.928 8.422 5.823 1.00 90.44 412 ASN A CA 1
ATOM 3129 C C . ASN A 1 412 ? 19.424 8.154 6.005 1.00 90.44 412 ASN A C 1
ATOM 3131 O O . ASN A 1 412 ? 19.008 6.994 5.994 1.00 90.44 412 ASN A O 1
ATOM 3135 N N . ASP A 1 413 ? 18.601 9.189 6.203 1.00 94.31 413 ASP A N 1
ATOM 3136 C CA . ASP A 1 413 ? 17.156 9.025 6.281 1.00 94.31 413 ASP A CA 1
ATOM 3137 C C . ASP A 1 413 ? 16.608 8.644 4.893 1.00 94.31 413 ASP A C 1
ATOM 3139 O O . ASP A 1 413 ? 16.925 9.305 3.902 1.00 94.31 413 ASP A O 1
ATOM 3143 N N . PRO A 1 414 ? 15.745 7.619 4.781 1.00 94.50 414 PRO A N 1
ATOM 3144 C CA . PRO A 1 414 ? 15.186 7.187 3.495 1.00 94.50 414 PRO A CA 1
ATOM 3145 C C . PRO A 1 414 ? 14.404 8.283 2.755 1.00 94.50 414 PRO A C 1
ATOM 3147 O O . PRO A 1 414 ? 14.185 8.170 1.550 1.00 94.50 414 PRO A O 1
ATOM 3150 N N . ARG A 1 415 ? 13.979 9.348 3.447 1.00 95.81 415 ARG A N 1
ATOM 3151 C CA . ARG A 1 415 ? 13.304 10.505 2.846 1.00 95.81 415 ARG A CA 1
ATOM 3152 C C . ARG A 1 415 ? 14.271 11.499 2.211 1.00 95.81 415 ARG A C 1
ATOM 3154 O O . ARG A 1 415 ? 13.844 12.248 1.334 1.00 95.81 415 ARG A O 1
ATOM 3161 N N . TYR A 1 416 ? 15.543 11.508 2.620 1.00 94.44 416 TYR A N 1
ATOM 3162 C CA . TYR A 1 416 ? 16.516 12.546 2.270 1.00 94.44 416 TYR A CA 1
ATOM 3163 C C . TYR A 1 416 ? 16.661 12.730 0.753 1.00 94.44 416 TYR A C 1
ATOM 3165 O O . TYR A 1 416 ? 16.522 13.843 0.256 1.00 94.44 416 TYR A O 1
ATOM 3173 N N . GLY A 1 417 ? 16.821 11.637 -0.003 1.00 92.62 417 GLY A N 1
ATOM 3174 C CA . GLY A 1 417 ? 17.022 11.696 -1.458 1.00 92.62 417 GLY A CA 1
ATOM 3175 C C . GLY A 1 417 ? 15.874 12.350 -2.242 1.00 92.62 417 GLY A C 1
ATOM 3176 O O . GLY A 1 417 ? 16.111 12.968 -3.279 1.00 92.62 417 GLY A O 1
ATOM 3177 N N . MET A 1 418 ? 14.635 12.263 -1.742 1.00 95.19 418 MET A N 1
ATOM 3178 C CA . MET A 1 418 ? 13.498 12.999 -2.311 1.00 95.19 418 MET A CA 1
ATOM 3179 C C . MET A 1 418 ? 13.344 14.390 -1.693 1.00 95.19 418 MET A C 1
ATOM 3181 O O . MET A 1 418 ? 13.020 15.340 -2.401 1.00 95.19 418 MET A O 1
ATOM 3185 N N . ALA A 1 419 ? 13.587 14.530 -0.390 1.00 93.75 419 ALA A N 1
ATOM 3186 C CA . ALA A 1 419 ? 13.473 15.797 0.322 1.00 93.75 419 ALA A CA 1
ATOM 3187 C C . ALA A 1 419 ? 14.455 16.863 -0.197 1.00 93.75 419 ALA A C 1
ATOM 3189 O O . ALA A 1 419 ? 14.074 18.026 -0.288 1.00 93.75 419 ALA A O 1
ATOM 3190 N N . ASP A 1 420 ? 15.659 16.467 -0.620 1.00 90.62 420 ASP A N 1
ATOM 3191 C CA . ASP A 1 420 ? 16.701 17.344 -1.184 1.00 90.62 420 ASP A CA 1
ATOM 3192 C C . ASP A 1 420 ? 16.357 17.894 -2.589 1.00 90.62 420 ASP A C 1
ATOM 3194 O O . ASP A 1 420 ? 17.039 18.753 -3.141 1.00 90.62 420 ASP A O 1
ATOM 3198 N N . ARG A 1 421 ? 15.247 17.453 -3.195 1.00 91.06 421 ARG A N 1
ATOM 3199 C CA . ARG A 1 421 ? 14.824 17.872 -4.547 1.00 91.06 421 ARG A CA 1
ATOM 3200 C C . ARG A 1 421 ? 13.964 19.143 -4.563 1.00 91.06 421 ARG A C 1
ATOM 3202 O O . ARG A 1 421 ? 13.214 19.367 -5.516 1.00 91.06 421 ARG A O 1
ATOM 3209 N N . ILE A 1 422 ? 14.061 19.980 -3.529 1.00 87.44 422 ILE A N 1
ATOM 3210 C CA . ILE A 1 422 ? 13.428 21.310 -3.475 1.00 87.44 422 ILE A CA 1
ATOM 3211 C C . ILE A 1 422 ? 13.953 22.169 -4.643 1.00 87.44 422 ILE A C 1
ATOM 3213 O O . ILE A 1 422 ? 15.123 22.100 -5.013 1.00 87.44 422 ILE A O 1
ATOM 3217 N N . GLY A 1 423 ? 13.076 22.956 -5.268 1.00 84.31 423 GLY A N 1
ATOM 3218 C CA . GLY A 1 423 ? 13.374 23.738 -6.472 1.00 84.31 423 GLY A CA 1
ATOM 3219 C C . GLY A 1 423 ? 13.270 22.973 -7.798 1.00 84.31 423 GLY A C 1
ATOM 3220 O O . GLY A 1 423 ? 13.544 23.552 -8.847 1.00 84.31 423 GLY A O 1
ATOM 3221 N N . GLN A 1 424 ? 12.876 21.696 -7.775 1.00 87.44 424 GLN A N 1
ATOM 3222 C CA . GLN A 1 424 ? 12.586 20.882 -8.967 1.00 87.44 424 GLN A CA 1
ATOM 3223 C C . GLN A 1 424 ? 11.071 20.629 -9.092 1.00 87.44 424 GLN A C 1
ATOM 3225 O O . GLN A 1 424 ? 10.301 21.001 -8.205 1.00 87.44 424 GLN A O 1
ATOM 3230 N N . VAL A 1 425 ? 10.622 19.920 -10.139 1.00 88.62 425 VAL A N 1
ATOM 3231 C CA . VAL A 1 425 ? 9.199 19.521 -10.320 1.00 88.62 425 VAL A CA 1
ATOM 3232 C C . VAL A 1 425 ? 8.564 18.759 -9.152 1.00 88.62 425 VAL A C 1
ATOM 3234 O O . VAL A 1 425 ? 7.342 18.611 -9.121 1.00 88.62 425 VAL A O 1
ATOM 3237 N N . TRP A 1 426 ? 9.379 18.257 -8.227 1.00 90.62 426 TRP A N 1
ATOM 3238 C CA . TRP A 1 426 ? 8.980 17.493 -7.045 1.00 90.62 426 TRP A CA 1
ATOM 3239 C C . TRP A 1 426 ? 8.492 18.365 -5.891 1.00 90.62 426 TRP A C 1
ATOM 3241 O O . TRP A 1 426 ? 7.839 17.860 -4.980 1.00 90.62 426 TRP A O 1
ATOM 3251 N N . GLU A 1 427 ? 8.826 19.655 -5.909 1.00 92.81 427 GLU A N 1
ATOM 3252 C CA . GLU A 1 427 ? 8.557 20.542 -4.791 1.00 92.81 427 GLU A CA 1
ATOM 3253 C C . GLU A 1 427 ? 7.056 20.718 -4.532 1.00 92.81 427 GLU A C 1
ATOM 3255 O O . GLU A 1 427 ? 6.264 21.007 -5.433 1.00 92.81 427 GLU A O 1
ATOM 3260 N N . ARG A 1 428 ? 6.684 20.615 -3.256 1.00 92.75 428 ARG A N 1
ATOM 3261 C CA . ARG A 1 428 ? 5.372 20.989 -2.732 1.00 92.75 428 ARG A CA 1
ATOM 3262 C C . ARG A 1 428 ? 5.492 21.695 -1.385 1.00 92.75 428 ARG A C 1
ATOM 3264 O O . ARG A 1 428 ? 6.522 21.610 -0.717 1.00 92.75 428 ARG A O 1
ATOM 3271 N N . VAL A 1 429 ? 4.400 22.331 -0.968 1.00 92.69 429 VAL A N 1
ATOM 3272 C CA . VAL A 1 429 ? 4.225 22.910 0.370 1.00 92.69 429 VAL A CA 1
ATOM 3273 C C . VAL A 1 429 ? 3.286 22.017 1.178 1.00 92.69 429 VAL A C 1
ATOM 3275 O O . VAL A 1 429 ? 2.189 21.701 0.721 1.00 92.69 429 VAL A O 1
ATOM 3278 N N . VAL A 1 430 ? 3.705 21.621 2.378 1.00 93.44 430 VAL A N 1
ATOM 3279 C CA . VAL A 1 430 ? 2.892 20.844 3.319 1.00 93.44 430 VAL A CA 1
ATOM 3280 C C . VAL A 1 430 ? 1.791 21.744 3.902 1.00 93.44 430 VAL A C 1
ATOM 3282 O O . VAL A 1 430 ? 2.121 22.746 4.540 1.00 93.44 430 VAL A O 1
ATOM 3285 N N . PRO A 1 431 ? 0.491 21.424 3.746 1.00 89.50 431 PRO A N 1
ATOM 3286 C CA . PRO A 1 431 ? -0.582 22.379 4.053 1.00 89.50 431 PRO A CA 1
ATOM 3287 C C . PRO A 1 431 ? -0.666 22.835 5.515 1.00 89.50 431 PRO A C 1
ATOM 3289 O O . PRO A 1 431 ? -0.972 23.995 5.769 1.00 89.50 431 PRO A O 1
ATOM 3292 N N . LEU A 1 432 ? -0.391 21.949 6.480 1.00 86.81 432 LEU A N 1
ATOM 3293 C CA . LEU A 1 432 ? -0.509 22.283 7.908 1.00 86.81 432 LEU A CA 1
ATOM 3294 C C . LEU A 1 432 ? 0.706 23.023 8.477 1.00 86.81 432 LEU A C 1
ATOM 3296 O O . LEU A 1 432 ? 0.572 23.737 9.466 1.00 86.81 432 LEU A O 1
ATOM 3300 N N . THR A 1 433 ? 1.890 22.833 7.894 1.00 89.88 433 THR A N 1
ATOM 3301 C CA . THR A 1 433 ? 3.151 23.354 8.450 1.00 89.88 433 THR A CA 1
ATOM 3302 C C . THR A 1 433 ? 3.770 24.453 7.594 1.00 89.88 433 THR A C 1
ATOM 3304 O O . THR A 1 433 ? 4.626 25.189 8.074 1.00 89.88 433 THR A O 1
ATOM 3307 N N . GLY A 1 434 ? 3.371 24.570 6.323 1.00 92.00 434 GLY A N 1
ATOM 3308 C CA . GLY A 1 434 ? 3.994 25.470 5.352 1.00 92.00 434 GLY A CA 1
ATOM 3309 C C . GLY A 1 434 ? 5.397 25.034 4.913 1.00 92.00 434 GLY A C 1
ATOM 3310 O O . GLY A 1 434 ? 6.045 25.748 4.147 1.00 92.00 434 GLY A O 1
ATOM 3311 N N . VAL A 1 435 ? 5.876 23.875 5.374 1.00 92.75 435 VAL A N 1
ATOM 3312 C CA . VAL A 1 435 ? 7.211 23.366 5.047 1.00 92.75 435 VAL A CA 1
ATOM 3313 C C . VAL A 1 435 ? 7.271 22.957 3.577 1.00 92.75 435 VAL A C 1
ATOM 3315 O O . VAL A 1 435 ? 6.350 22.325 3.058 1.00 92.75 435 VAL A O 1
ATOM 3318 N N . ARG A 1 436 ? 8.364 23.312 2.894 1.00 94.12 436 ARG A N 1
ATOM 3319 C CA . ARG A 1 436 ? 8.636 22.886 1.514 1.00 94.12 436 ARG A CA 1
ATOM 3320 C C . ARG A 1 436 ? 9.376 21.557 1.525 1.00 94.12 436 ARG A C 1
ATOM 3322 O O . ARG A 1 436 ? 10.312 21.396 2.295 1.00 94.12 436 ARG A O 1
ATOM 3329 N N . THR A 1 437 ? 8.980 20.631 0.662 1.00 94.94 437 THR A N 1
ATOM 3330 C CA . THR A 1 437 ? 9.623 19.316 0.524 1.00 94.94 437 THR A CA 1
ATOM 3331 C C . THR A 1 437 ? 9.525 18.813 -0.914 1.00 94.94 437 THR A C 1
ATOM 3333 O O . THR A 1 437 ? 8.574 19.148 -1.620 1.00 94.94 437 THR A O 1
ATOM 3336 N N . GLY A 1 438 ? 10.500 18.009 -1.351 1.00 94.56 438 GLY A N 1
ATOM 3337 C CA . GLY A 1 438 ? 10.429 17.239 -2.600 1.00 94.56 438 GLY A CA 1
ATOM 3338 C C . GLY A 1 438 ? 9.809 15.842 -2.439 1.00 94.56 438 GLY A C 1
ATOM 3339 O O . GLY A 1 438 ? 9.684 15.103 -3.415 1.00 94.56 438 GLY A O 1
ATOM 3340 N N . VAL A 1 439 ? 9.415 15.450 -1.219 1.00 95.62 439 VAL A N 1
ATOM 3341 C CA . VAL A 1 439 ? 8.757 14.158 -0.968 1.00 95.62 439 VAL A CA 1
ATOM 3342 C C . VAL A 1 439 ? 7.343 14.172 -1.569 1.00 95.62 439 VAL A C 1
ATOM 3344 O O . VAL A 1 439 ? 6.543 15.037 -1.200 1.00 95.62 439 VAL A O 1
ATOM 3347 N N . PRO A 1 440 ? 6.987 13.231 -2.465 1.00 94.50 440 PRO A N 1
ATOM 3348 C CA . PRO A 1 440 ? 5.674 13.205 -3.104 1.00 94.50 440 PRO A CA 1
ATOM 3349 C C . PRO A 1 440 ? 4.540 12.907 -2.111 1.00 94.50 440 PRO A C 1
ATOM 3351 O O . PRO A 1 440 ? 4.730 12.267 -1.077 1.00 94.50 440 PRO A O 1
ATOM 3354 N N . THR A 1 441 ? 3.328 13.358 -2.443 1.00 95.25 441 THR A N 1
ATOM 3355 C CA . THR A 1 441 ? 2.117 12.996 -1.686 1.00 95.25 441 THR A CA 1
ATOM 3356 C C . THR A 1 441 ? 1.660 11.585 -2.035 1.00 95.25 441 THR A C 1
ATOM 3358 O O . THR A 1 441 ? 2.000 11.064 -3.094 1.00 95.25 441 THR A O 1
ATOM 3361 N N . VAL A 1 442 ? 0.849 10.976 -1.170 1.00 96.06 442 VAL A N 1
ATOM 3362 C CA . VAL A 1 442 ? 0.263 9.642 -1.390 1.00 96.06 442 VAL A CA 1
ATOM 3363 C C . VAL A 1 442 ? -1.257 9.701 -1.436 1.00 96.06 442 VAL A C 1
ATOM 3365 O O . VAL A 1 442 ? -1.877 10.525 -0.758 1.00 96.06 442 VAL A O 1
ATOM 3368 N N . GLY A 1 443 ? -1.847 8.821 -2.236 1.00 96.81 443 GLY A N 1
ATOM 3369 C CA . GLY A 1 443 ? -3.231 8.394 -2.100 1.00 96.81 443 GLY A CA 1
ATOM 3370 C C . GLY A 1 443 ? -3.273 7.173 -1.189 1.00 96.81 443 GLY A C 1
ATOM 3371 O O . GLY A 1 443 ? -2.479 6.252 -1.365 1.00 96.81 443 GLY A O 1
ATOM 3372 N N . ILE A 1 444 ? -4.164 7.178 -0.202 1.00 98.12 444 ILE A N 1
ATOM 3373 C CA . ILE A 1 444 ? -4.338 6.094 0.761 1.00 98.12 444 ILE A CA 1
ATOM 3374 C C . ILE A 1 444 ? -5.757 5.552 0.629 1.00 98.12 444 ILE A C 1
ATOM 3376 O O . ILE A 1 444 ? -6.741 6.248 0.883 1.00 98.12 444 ILE A O 1
ATOM 3380 N N . GLY A 1 445 ? -5.865 4.289 0.244 1.00 98.25 445 GLY A N 1
ATOM 3381 C CA . GLY A 1 445 ? -7.089 3.517 0.388 1.00 98.25 445 GLY A CA 1
ATOM 3382 C C . GLY A 1 445 ? -7.052 2.690 1.666 1.00 98.25 445 GLY A C 1
ATOM 3383 O O . GLY A 1 445 ? -5.997 2.166 2.022 1.00 98.25 445 GLY A O 1
ATOM 3384 N N . ILE A 1 446 ? -8.192 2.542 2.340 1.00 98.44 446 ILE A N 1
ATOM 3385 C CA . ILE A 1 446 ? -8.357 1.592 3.449 1.00 98.44 446 ILE A CA 1
ATOM 3386 C C . ILE A 1 446 ? -9.611 0.747 3.212 1.00 98.44 446 ILE A C 1
ATOM 3388 O O . ILE A 1 446 ? -10.698 1.274 2.982 1.00 98.44 446 ILE A O 1
ATOM 3392 N N . ALA A 1 447 ? -9.486 -0.570 3.316 1.00 97.69 447 ALA A N 1
ATOM 3393 C CA . ALA A 1 447 ? -10.616 -1.491 3.299 1.00 97.69 447 ALA A CA 1
ATOM 3394 C C . ALA A 1 447 ? -10.633 -2.325 4.574 1.00 97.69 447 ALA A C 1
ATOM 3396 O O . ALA A 1 447 ? -9.670 -3.032 4.869 1.00 97.69 447 ALA A O 1
ATOM 3397 N N . VAL A 1 448 ? -11.743 -2.273 5.307 1.00 96.00 448 VAL A N 1
ATOM 3398 C CA . VAL A 1 448 ? -11.977 -3.157 6.449 1.00 96.00 448 VAL A CA 1
ATOM 3399 C C . VAL A 1 448 ? -12.731 -4.390 5.978 1.00 96.00 448 VAL A C 1
ATOM 3401 O O . VAL A 1 448 ? -13.739 -4.291 5.279 1.00 96.00 448 VAL A O 1
ATOM 3404 N N . GLN A 1 449 ? -12.241 -5.558 6.376 1.00 93.62 449 GLN A N 1
ATOM 3405 C CA . GLN A 1 449 ? -12.825 -6.842 6.022 1.00 93.62 449 GLN A CA 1
ATOM 3406 C C . GLN A 1 449 ? -12.886 -7.792 7.227 1.00 93.62 449 GLN A C 1
ATOM 3408 O O . GLN A 1 449 ? -12.053 -7.694 8.135 1.00 93.62 449 GLN A O 1
ATOM 3413 N N . PRO A 1 450 ? -13.832 -8.745 7.237 1.00 90.56 450 PRO A N 1
ATOM 3414 C CA . PRO A 1 450 ? -13.842 -9.820 8.222 1.00 90.56 450 PRO A CA 1
ATOM 3415 C C . PRO A 1 450 ? -12.565 -10.670 8.159 1.00 90.56 450 PRO A C 1
ATOM 3417 O O . PRO A 1 450 ? -11.995 -10.879 7.085 1.00 90.56 450 PRO A O 1
ATOM 3420 N N . VAL A 1 451 ? -12.140 -11.230 9.294 1.00 86.81 451 VAL A N 1
ATOM 3421 C CA . VAL A 1 451 ? -11.105 -12.280 9.296 1.00 86.81 451 VAL A CA 1
ATOM 3422 C C . VAL A 1 451 ? -11.569 -13.473 8.449 1.00 86.81 451 VAL A C 1
ATOM 3424 O O . VAL A 1 451 ? -12.721 -13.893 8.528 1.00 86.81 451 VAL A O 1
ATOM 3427 N N . GLY A 1 452 ? -10.665 -14.017 7.631 1.00 84.56 452 GLY A N 1
ATOM 3428 C CA . GLY A 1 452 ? -10.951 -15.123 6.707 1.00 84.56 452 GLY A CA 1
ATOM 3429 C C . GLY A 1 452 ? -11.525 -14.690 5.354 1.00 84.56 452 GLY A C 1
ATOM 3430 O O . GLY A 1 452 ? -11.647 -15.522 4.455 1.00 84.56 452 GLY A O 1
ATOM 3431 N N . ALA A 1 453 ? -11.838 -13.403 5.173 1.00 88.56 453 ALA A N 1
ATOM 3432 C CA . ALA A 1 453 ? -12.210 -12.864 3.873 1.00 88.56 453 ALA A CA 1
ATOM 3433 C C . ALA A 1 453 ? -11.056 -12.990 2.852 1.00 88.56 453 ALA A C 1
ATOM 3435 O O . ALA A 1 453 ? -9.888 -12.831 3.226 1.00 88.56 453 ALA A O 1
ATOM 3436 N N . PRO A 1 454 ? -11.350 -13.224 1.556 1.00 89.25 454 PRO A N 1
ATOM 3437 C CA . PRO A 1 454 ? -10.324 -13.248 0.522 1.00 89.25 454 PRO A CA 1
ATOM 3438 C C . PRO A 1 454 ? -9.589 -11.911 0.434 1.00 89.25 454 PRO A C 1
ATOM 3440 O O . PRO A 1 454 ? -10.189 -10.865 0.183 1.00 89.25 454 PRO A O 1
ATOM 3443 N N . MET A 1 455 ? -8.267 -11.960 0.568 1.00 90.31 455 MET A N 1
ATOM 3444 C CA . MET A 1 455 ? -7.408 -10.778 0.518 1.00 90.31 455 MET A CA 1
ATOM 3445 C C . MET A 1 455 ? -7.512 -10.022 -0.816 1.00 90.31 455 MET A C 1
ATOM 3447 O O . MET A 1 455 ? -7.417 -8.797 -0.824 1.00 90.31 455 MET A O 1
ATOM 3451 N N . SER A 1 456 ? -7.799 -10.713 -1.924 1.00 91.44 456 SER A N 1
ATOM 3452 C CA . SER A 1 456 ? -8.079 -10.086 -3.220 1.00 91.44 456 SER A CA 1
ATOM 3453 C C . SER A 1 456 ? -9.255 -9.109 -3.179 1.00 91.44 456 SER A C 1
ATOM 3455 O O . SER A 1 456 ? -9.226 -8.098 -3.873 1.00 91.44 456 SER A O 1
ATOM 3457 N N . VAL A 1 457 ? -10.301 -9.393 -2.393 1.00 91.81 457 VAL A N 1
ATOM 3458 C CA . VAL A 1 457 ? -11.460 -8.496 -2.276 1.00 91.81 457 VAL A CA 1
ATOM 3459 C C . VAL A 1 457 ? -11.082 -7.278 -1.442 1.00 91.81 457 VAL A C 1
ATOM 3461 O O . VAL A 1 457 ? -11.294 -6.157 -1.897 1.00 91.81 457 VAL A O 1
ATOM 3464 N N . GLY A 1 458 ? -10.449 -7.486 -0.281 1.00 93.56 458 GLY A N 1
ATOM 3465 C CA . GLY A 1 458 ? -9.938 -6.395 0.551 1.00 93.56 458 GLY A CA 1
ATOM 3466 C C . GLY A 1 458 ? -9.021 -5.454 -0.229 1.00 93.56 458 GLY A C 1
ATOM 3467 O O . GLY A 1 458 ? -9.230 -4.244 -0.206 1.00 93.56 458 GLY A O 1
ATOM 3468 N N . TYR A 1 459 ? -8.079 -6.003 -1.002 1.00 95.50 459 TYR A N 1
ATOM 3469 C CA . TYR A 1 459 ? -7.217 -5.208 -1.872 1.00 95.50 459 TYR A CA 1
ATOM 3470 C C . TYR A 1 459 ? -8.008 -4.436 -2.936 1.00 95.50 459 TYR A C 1
ATOM 3472 O O . TYR A 1 459 ? -7.818 -3.233 -3.049 1.00 95.50 459 TYR A O 1
ATOM 3480 N N . LYS A 1 460 ? -8.934 -5.061 -3.676 1.00 96.06 460 LYS A N 1
ATOM 3481 C CA . LYS A 1 460 ? -9.697 -4.364 -4.734 1.00 96.06 460 LYS A CA 1
ATOM 3482 C C . LYS A 1 460 ? -10.568 -3.228 -4.194 1.00 96.06 460 LYS A C 1
ATOM 3484 O O . LYS A 1 460 ? -10.690 -2.180 -4.833 1.00 96.06 460 LYS A O 1
ATOM 3489 N N . VAL A 1 461 ? -11.170 -3.413 -3.017 1.00 96.69 461 VAL A N 1
ATOM 3490 C CA . VAL A 1 461 ? -11.889 -2.333 -2.324 1.00 96.69 461 VAL A CA 1
ATOM 3491 C C . VAL A 1 461 ? -10.910 -1.221 -1.955 1.00 96.69 461 VAL A C 1
ATOM 3493 O O . VAL A 1 461 ? -11.170 -0.058 -2.245 1.00 96.69 461 VAL A O 1
ATOM 3496 N N . CYS A 1 462 ? -9.764 -1.580 -1.383 1.00 95.69 462 CYS A N 1
ATOM 3497 C CA . CYS A 1 462 ? -8.721 -0.650 -0.972 1.00 95.69 462 CYS A CA 1
ATOM 3498 C C . CYS A 1 462 ? -8.151 0.165 -2.150 1.00 95.69 462 CYS A C 1
ATOM 3500 O O . CYS A 1 462 ? -8.095 1.389 -2.085 1.00 95.69 462 CYS A O 1
ATOM 3502 N N . GLU A 1 463 ? -7.797 -0.488 -3.253 1.00 95.56 463 GLU A N 1
ATOM 3503 C CA . GLU A 1 463 ? -7.364 0.126 -4.513 1.00 95.56 463 GLU A CA 1
ATOM 3504 C C . GLU A 1 463 ? -8.439 1.075 -5.056 1.00 95.56 463 GLU A C 1
ATOM 3506 O O . GLU A 1 463 ? -8.149 2.205 -5.448 1.00 95.56 463 GLU A O 1
ATOM 3511 N N . THR A 1 464 ? -9.709 0.664 -5.004 1.00 96.62 464 THR A N 1
ATOM 3512 C CA . THR A 1 464 ? -10.829 1.518 -5.413 1.00 96.62 464 THR A CA 1
ATOM 3513 C C . THR A 1 464 ? -10.940 2.768 -4.541 1.00 96.62 464 THR A C 1
ATOM 3515 O O . THR A 1 464 ? -11.174 3.851 -5.076 1.00 96.62 464 THR A O 1
ATOM 3518 N N . MET A 1 465 ? -10.731 2.655 -3.226 1.00 96.56 465 MET A N 1
ATOM 3519 C CA . MET A 1 465 ? -10.700 3.815 -2.326 1.00 96.56 465 MET A CA 1
ATOM 3520 C C . MET A 1 465 ? -9.527 4.741 -2.652 1.00 96.56 465 MET A C 1
ATOM 3522 O O . MET A 1 465 ? -9.721 5.950 -2.762 1.00 96.56 465 MET A O 1
ATOM 3526 N N . CYS A 1 466 ? -8.336 4.183 -2.885 1.00 95.19 466 CYS A N 1
ATOM 3527 C CA . CYS A 1 466 ? -7.159 4.950 -3.292 1.00 95.19 466 CYS A CA 1
ATOM 3528 C C . CYS A 1 466 ? -7.426 5.723 -4.596 1.00 95.19 466 CYS A C 1
ATOM 3530 O O . CYS A 1 466 ? -7.202 6.932 -4.668 1.00 95.19 466 CYS A O 1
ATOM 3532 N N . ARG A 1 467 ? -8.008 5.063 -5.604 1.00 93.56 467 ARG A N 1
ATOM 3533 C CA . ARG A 1 467 ? -8.380 5.697 -6.874 1.00 93.56 467 ARG A CA 1
ATOM 3534 C C . ARG A 1 467 ? -9.416 6.804 -6.690 1.00 93.56 467 ARG A C 1
ATOM 3536 O O . ARG A 1 467 ? -9.232 7.881 -7.241 1.00 93.56 467 ARG A O 1
ATOM 3543 N N . LEU A 1 468 ? -10.468 6.585 -5.895 1.00 92.25 468 LEU A N 1
ATOM 3544 C CA . LEU A 1 468 ? -11.448 7.636 -5.587 1.00 92.25 468 LEU A CA 1
ATOM 3545 C C . LEU A 1 468 ? -10.788 8.849 -4.924 1.00 92.25 468 LEU A C 1
ATOM 3547 O O . LEU A 1 468 ? -11.116 9.986 -5.268 1.00 92.25 468 LEU A O 1
ATOM 3551 N N . ALA A 1 469 ? -9.850 8.607 -4.006 1.00 90.69 469 ALA A N 1
ATOM 3552 C CA . ALA A 1 469 ? -9.077 9.657 -3.362 1.00 90.69 469 ALA A CA 1
ATOM 3553 C C . ALA A 1 469 ? -8.261 10.451 -4.396 1.00 90.69 469 ALA A C 1
ATOM 3555 O O . ALA A 1 469 ? -8.359 11.676 -4.436 1.00 90.69 469 ALA A O 1
ATOM 3556 N N . LYS A 1 470 ? -7.556 9.774 -5.311 1.00 88.62 470 LYS A N 1
ATOM 3557 C CA . LYS A 1 470 ? -6.796 10.408 -6.405 1.00 88.62 470 LYS A CA 1
ATOM 3558 C C . LYS A 1 470 ? -7.681 11.171 -7.399 1.00 88.62 470 LYS A C 1
ATOM 3560 O O . LYS A 1 470 ? -7.356 12.299 -7.769 1.00 88.62 470 LYS A O 1
ATOM 3565 N N . ASP A 1 471 ? -8.828 10.613 -7.781 1.00 87.69 471 ASP A N 1
ATOM 3566 C CA . ASP A 1 471 ? -9.787 11.241 -8.701 1.00 87.69 471 ASP A CA 1
ATOM 3567 C C . ASP A 1 471 ? -10.378 12.541 -8.119 1.00 87.69 471 ASP A C 1
ATOM 3569 O O . ASP A 1 471 ? -10.726 13.464 -8.864 1.00 87.69 471 ASP A O 1
ATOM 3573 N N . HIS A 1 472 ? -10.476 12.644 -6.787 1.00 81.75 472 HIS A N 1
ATOM 3574 C CA . HIS A 1 472 ? -10.927 13.857 -6.099 1.00 81.75 472 HIS A CA 1
ATOM 3575 C C . HIS A 1 472 ? -9.988 15.046 -6.362 1.00 81.75 472 HIS A C 1
ATOM 3577 O O . HIS A 1 472 ? -10.463 16.142 -6.669 1.00 81.75 472 HIS A O 1
ATOM 3583 N N . LYS A 1 473 ? -8.667 14.824 -6.342 1.00 72.62 473 LYS A N 1
ATOM 3584 C CA . LYS A 1 473 ? -7.658 15.856 -6.638 1.00 72.62 473 LYS A CA 1
ATOM 3585 C C . LYS A 1 473 ? -7.831 16.443 -8.035 1.00 72.62 473 LYS A C 1
ATOM 3587 O O . LYS A 1 473 ? -7.900 17.660 -8.189 1.00 72.62 473 LYS A O 1
ATOM 3592 N N 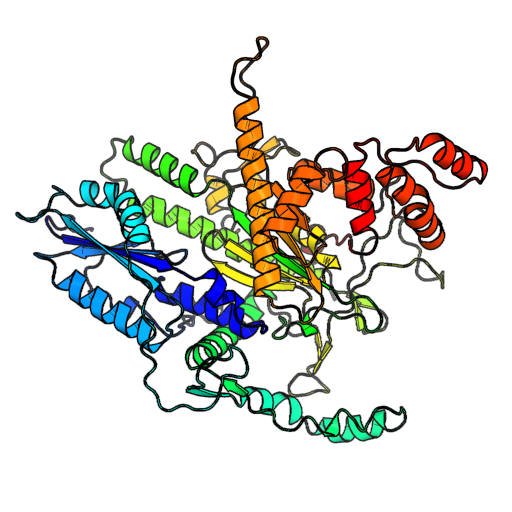. GLY A 1 474 ? -8.006 15.583 -9.040 1.00 63.50 474 GLY A N 1
ATOM 3593 C CA . GLY A 1 474 ? -8.164 16.016 -10.430 1.00 63.50 474 GLY A CA 1
ATOM 3594 C C . GLY A 1 474 ? -9.423 16.858 -10.690 1.00 63.50 474 GLY A C 1
ATOM 3595 O O . GLY A 1 474 ? -9.467 17.601 -11.672 1.00 63.50 474 GLY A O 1
ATOM 3596 N N . LYS A 1 475 ? -10.452 16.764 -9.834 1.00 66.62 475 LYS A N 1
ATOM 3597 C CA . LYS A 1 475 ? -11.656 17.610 -9.909 1.00 66.62 475 LYS A CA 1
ATOM 3598 C C . LYS A 1 475 ? -11.438 18.975 -9.251 1.00 66.62 475 LYS A C 1
ATOM 3600 O O . LYS A 1 475 ? -11.816 19.978 -9.852 1.00 66.62 475 LYS A O 1
ATOM 3605 N N . ASN A 1 476 ? -10.782 19.030 -8.089 1.00 65.62 476 ASN A N 1
ATOM 3606 C CA . ASN A 1 476 ? -10.498 20.297 -7.402 1.00 65.62 476 ASN A CA 1
ATOM 3607 C C . ASN A 1 476 ? -9.520 21.166 -8.210 1.00 65.62 476 ASN A C 1
ATOM 3609 O O . ASN A 1 476 ? -9.800 22.336 -8.448 1.00 65.62 476 ASN A O 1
ATOM 3613 N N . GLU A 1 477 ? -8.463 20.573 -8.776 1.00 64.62 477 GLU A N 1
ATOM 3614 C CA . GLU A 1 477 ? -7.506 21.292 -9.637 1.00 64.62 477 GLU A CA 1
ATOM 3615 C C . GLU A 1 477 ? -8.143 21.861 -10.922 1.00 64.62 477 GLU A C 1
ATOM 3617 O O . GLU A 1 477 ? -7.671 22.856 -11.473 1.00 64.62 477 GLU A O 1
ATOM 3622 N N . LYS A 1 478 ? -9.218 21.242 -11.434 1.00 60.84 478 LYS A N 1
ATOM 3623 C CA . LYS A 1 478 ? -9.966 21.760 -12.594 1.00 60.84 478 LYS A CA 1
ATOM 3624 C C . LYS A 1 478 ? -10.916 22.894 -12.216 1.00 60.84 478 LYS A C 1
ATOM 3626 O O . LYS A 1 478 ? -11.100 23.795 -13.034 1.00 60.84 478 LYS A O 1
ATOM 3631 N N . ASN A 1 479 ? -11.492 22.850 -11.016 1.00 57.34 479 ASN A N 1
ATOM 3632 C CA . ASN A 1 479 ? -12.383 23.889 -10.500 1.00 57.34 479 ASN A CA 1
ATOM 3633 C C . ASN A 1 479 ? -11.618 25.156 -10.082 1.00 57.34 479 ASN A C 1
ATOM 3635 O O . ASN A 1 479 ? -12.154 26.250 -10.228 1.00 57.34 479 ASN A O 1
ATOM 3639 N N . ASP A 1 480 ? -10.353 25.022 -9.676 1.00 53.00 480 ASP A N 1
ATOM 3640 C CA . ASP A 1 480 ? -9.456 26.144 -9.353 1.00 53.00 480 ASP A CA 1
ATOM 3641 C C . ASP A 1 480 ? -8.810 26.805 -10.591 1.00 53.00 480 ASP A C 1
ATOM 3643 O O . ASP A 1 480 ? -7.916 27.648 -10.475 1.00 53.00 480 ASP A O 1
ATOM 3647 N N . ARG A 1 481 ? -9.253 26.464 -11.812 1.00 49.62 481 ARG A N 1
ATOM 3648 C CA . ARG A 1 481 ? -8.765 27.125 -13.032 1.00 49.62 481 ARG A CA 1
ATOM 3649 C C . ARG A 1 481 ? -9.233 28.587 -13.103 1.00 49.62 481 ARG A C 1
ATOM 3651 O O . ARG A 1 481 ? -10.349 28.905 -12.692 1.00 49.62 481 ARG A O 1
ATOM 3658 N N . PRO A 1 482 ? -8.413 29.489 -13.675 1.00 46.09 482 PRO A N 1
ATOM 3659 C CA . PRO A 1 482 ? -8.621 30.934 -13.622 1.00 46.09 482 PRO A CA 1
ATOM 3660 C C . PRO A 1 482 ? -9.776 31.382 -14.533 1.00 46.09 482 PRO A C 1
ATOM 3662 O O . PRO A 1 482 ? -9.576 31.823 -15.659 1.00 46.09 482 PRO A O 1
ATOM 3665 N N . GLY A 1 483 ? -11.002 31.245 -14.030 1.00 49.66 483 GLY A N 1
ATOM 3666 C CA . GLY A 1 483 ? -12.211 31.927 -14.505 1.00 49.66 483 GLY A CA 1
ATOM 3667 C C . GLY A 1 483 ? -12.931 32.704 -13.392 1.00 49.66 483 GLY A C 1
ATOM 3668 O O . GLY A 1 483 ? -13.875 33.438 -13.667 1.00 49.66 483 GLY A O 1
ATOM 3669 N N . SER A 1 484 ? -12.476 32.568 -12.140 1.00 48.59 484 SER A N 1
ATOM 3670 C CA . SER A 1 484 ? -12.944 33.350 -10.992 1.00 48.59 484 SER A CA 1
ATOM 3671 C C . SER A 1 484 ? -12.208 34.690 -10.960 1.00 48.59 484 SER A C 1
ATOM 3673 O O . SER A 1 484 ? -10.983 34.750 -10.887 1.00 48.59 484 SER A O 1
ATOM 3675 N N . THR A 1 485 ? -12.961 35.775 -11.085 1.00 44.88 485 THR A N 1
ATOM 3676 C CA . THR A 1 485 ? -12.504 37.102 -11.516 1.00 44.88 485 THR A CA 1
ATOM 3677 C C . THR A 1 485 ? -11.770 37.943 -10.471 1.00 44.88 485 THR A C 1
ATOM 3679 O O . THR A 1 485 ? -11.511 39.108 -10.745 1.00 44.88 485 THR A O 1
ATOM 3682 N N . ASN A 1 486 ? -11.374 37.409 -9.311 1.00 49.28 486 ASN A N 1
ATOM 3683 C CA . ASN A 1 486 ? -10.735 38.221 -8.269 1.00 49.28 486 ASN A CA 1
ATOM 3684 C C . ASN A 1 486 ? -9.548 37.524 -7.586 1.00 49.28 486 ASN A C 1
ATOM 3686 O O . ASN A 1 486 ? -9.727 36.751 -6.650 1.00 49.28 486 ASN A O 1
ATOM 3690 N N . GLY A 1 487 ? -8.336 37.921 -7.992 1.00 49.91 487 GLY A N 1
ATOM 3691 C CA . GLY A 1 487 ? -7.138 37.909 -7.146 1.00 49.91 487 GLY A CA 1
ATOM 3692 C C . GLY A 1 487 ? -6.275 36.647 -7.211 1.00 49.91 487 GLY A C 1
ATOM 3693 O O . GLY A 1 487 ? -6.721 35.593 -6.792 1.00 49.91 487 GLY A O 1
ATOM 3694 N N . ALA A 1 488 ? -5.030 36.836 -7.679 1.00 46.09 488 ALA A N 1
ATOM 3695 C CA . ALA A 1 488 ? -3.837 35.974 -7.626 1.00 46.09 488 ALA A CA 1
ATOM 3696 C C . ALA A 1 488 ? -4.012 34.462 -7.922 1.00 46.09 488 ALA A C 1
ATOM 3698 O O . ALA A 1 488 ? -4.849 33.800 -7.319 1.00 46.09 488 ALA A O 1
ATOM 3699 N N . PRO A 1 489 ? -3.168 33.849 -8.778 1.00 46.88 489 PRO A N 1
ATOM 3700 C CA . PRO A 1 489 ? -3.180 32.398 -8.944 1.00 46.88 489 PRO A CA 1
ATOM 3701 C C . PRO A 1 489 ? -2.868 31.731 -7.596 1.00 46.88 489 PRO A C 1
ATOM 3703 O O . PRO A 1 489 ? -1.717 31.711 -7.157 1.00 46.88 489 PRO A O 1
ATOM 3706 N N . LYS A 1 490 ? -3.892 31.202 -6.915 1.00 53.47 490 LYS A N 1
ATOM 3707 C CA . LYS A 1 490 ? -3.689 30.283 -5.796 1.00 53.47 490 LYS A CA 1
ATOM 3708 C C . LYS A 1 490 ? -3.013 29.055 -6.387 1.00 53.47 490 LYS A C 1
ATOM 3710 O O . LYS A 1 490 ? -3.600 28.371 -7.222 1.00 53.47 490 LYS A O 1
ATOM 3715 N N . GLN A 1 491 ? -1.758 28.815 -6.015 1.00 55.53 491 GLN A N 1
ATOM 3716 C CA . GLN A 1 491 ? -1.120 27.545 -6.337 1.00 55.53 491 GLN A CA 1
ATOM 3717 C C . GLN A 1 491 ? -2.007 26.420 -5.781 1.00 55.53 491 GLN A C 1
ATOM 3719 O O . GLN A 1 491 ? -2.452 26.534 -4.634 1.00 55.53 491 GLN A O 1
ATOM 3724 N N . PRO A 1 492 ? -2.306 25.375 -6.571 1.00 62.44 492 PRO A N 1
ATOM 3725 C CA . PRO A 1 492 ? -3.113 24.265 -6.091 1.00 62.44 492 PRO A CA 1
ATOM 3726 C C . PRO A 1 492 ? -2.418 23.651 -4.877 1.00 62.44 492 PRO A C 1
ATOM 3728 O O . PRO A 1 492 ? -1.234 23.316 -4.928 1.00 62.44 492 PRO A O 1
ATOM 3731 N N . VAL A 1 493 ? -3.145 23.545 -3.767 1.00 66.81 493 VAL A N 1
ATOM 3732 C CA . VAL A 1 493 ? -2.633 22.920 -2.547 1.00 66.81 493 VAL A CA 1
ATOM 3733 C C . VAL A 1 493 ? -2.473 21.426 -2.831 1.00 66.81 493 VAL A C 1
ATOM 3735 O O . VAL A 1 493 ? -3.455 20.706 -3.003 1.00 66.81 493 VAL A O 1
ATOM 3738 N N . VAL A 1 494 ? -1.226 20.961 -2.934 1.00 84.25 494 VAL A N 1
ATOM 3739 C CA . VAL A 1 494 ? -0.909 19.551 -3.185 1.00 84.25 494 VAL A CA 1
ATOM 3740 C C . VAL A 1 494 ? -0.786 18.826 -1.850 1.00 84.25 494 VAL A C 1
ATOM 3742 O O . VAL A 1 494 ? 0.243 18.916 -1.183 1.00 84.25 494 VAL A O 1
ATOM 3745 N N . ASP A 1 495 ? -1.821 18.073 -1.489 1.00 91.88 495 ASP A N 1
ATOM 3746 C CA . ASP A 1 495 ? -1.862 17.288 -0.252 1.00 91.88 495 ASP A CA 1
ATOM 3747 C C . ASP A 1 495 ? -1.982 15.777 -0.518 1.00 91.88 495 ASP A C 1
ATOM 3749 O O . ASP A 1 495 ? -2.226 15.323 -1.644 1.00 91.88 495 ASP A O 1
ATOM 3753 N N . HIS A 1 496 ? -1.773 14.995 0.536 1.00 95.88 496 HIS A N 1
ATOM 3754 C CA . HIS A 1 496 ? -2.161 13.595 0.619 1.00 95.88 496 HIS A CA 1
ATOM 3755 C C . HIS A 1 496 ? -3.677 13.455 0.478 1.00 95.88 496 HIS A C 1
ATOM 3757 O O . HIS A 1 496 ? -4.432 14.397 0.720 1.00 95.88 496 HIS A O 1
ATOM 3763 N N . LEU A 1 497 ? -4.127 12.270 0.079 1.00 95.94 497 LEU A N 1
ATOM 3764 C CA . LEU A 1 497 ? -5.544 11.978 -0.122 1.00 95.94 497 LEU A CA 1
ATOM 3765 C C . LEU A 1 497 ? -5.864 10.649 0.532 1.00 95.94 497 LEU A C 1
ATOM 3767 O O . LEU A 1 497 ? -5.078 9.710 0.427 1.00 95.94 497 LEU A O 1
ATOM 3771 N N . ILE A 1 498 ? -7.019 10.551 1.176 1.00 97.19 498 ILE A N 1
ATOM 3772 C CA . ILE A 1 498 ? -7.427 9.328 1.857 1.00 97.19 498 ILE A CA 1
ATOM 3773 C C . ILE A 1 498 ? -8.919 9.060 1.698 1.00 97.19 498 ILE A C 1
ATOM 3775 O O . ILE A 1 498 ? -9.751 9.966 1.754 1.00 97.19 498 ILE A O 1
ATOM 3779 N N . ALA A 1 499 ? -9.251 7.788 1.508 1.00 97.31 499 ALA A N 1
ATOM 3780 C CA . ALA A 1 499 ? -10.610 7.276 1.564 1.00 97.31 499 ALA A CA 1
ATOM 3781 C C . ALA A 1 499 ? -10.613 5.866 2.163 1.00 97.31 499 ALA A C 1
ATOM 3783 O O . ALA A 1 499 ? -9.634 5.120 2.064 1.00 97.31 499 ALA A O 1
ATOM 3784 N N . TRP A 1 500 ? -11.725 5.485 2.776 1.00 97.75 500 TRP A N 1
ATOM 3785 C CA . TRP A 1 500 ? -11.898 4.191 3.408 1.00 97.75 500 TRP A CA 1
ATOM 3786 C C . TRP A 1 500 ? -13.303 3.623 3.226 1.00 97.75 500 TRP A C 1
ATOM 3788 O O . TRP A 1 500 ? -14.297 4.334 3.108 1.00 97.75 500 TRP A O 1
ATOM 3798 N N . SER A 1 501 ? -13.391 2.297 3.283 1.00 96.56 501 SER A N 1
ATOM 3799 C CA . SER A 1 501 ? -14.659 1.577 3.338 1.00 96.56 501 SER A CA 1
ATOM 3800 C C . SER A 1 501 ? -14.664 0.588 4.493 1.00 96.56 501 SER A C 1
ATOM 3802 O O . SER A 1 501 ? -13.749 -0.221 4.650 1.00 96.56 501 SER A O 1
ATOM 3804 N N . LEU A 1 502 ? -15.748 0.623 5.270 1.00 94.94 502 LEU A N 1
ATOM 3805 C CA . LEU A 1 502 ? -16.083 -0.415 6.250 1.00 94.94 502 LEU A CA 1
ATOM 3806 C C . LEU A 1 502 ? -16.972 -1.517 5.658 1.00 94.94 502 LEU A C 1
ATOM 3808 O O . LEU A 1 502 ? -17.332 -2.473 6.340 1.00 94.94 502 LEU A O 1
ATOM 3812 N N . ARG A 1 503 ? -17.393 -1.349 4.400 1.00 92.81 503 ARG A N 1
ATOM 3813 C CA . ARG A 1 503 ? -18.234 -2.304 3.684 1.00 92.81 503 ARG A CA 1
ATOM 3814 C C . ARG A 1 503 ? -17.341 -3.307 2.969 1.00 92.81 503 ARG A C 1
ATOM 3816 O O . ARG A 1 503 ? -16.438 -2.914 2.232 1.00 92.81 503 ARG A O 1
ATOM 3823 N N . PHE A 1 504 ? -17.670 -4.581 3.140 1.00 91.12 504 PHE A N 1
ATOM 3824 C CA . PHE A 1 504 ? -17.090 -5.682 2.389 1.00 91.12 504 PHE A CA 1
ATOM 3825 C C . PHE A 1 504 ? -18.084 -6.113 1.304 1.00 91.12 504 PHE A C 1
ATOM 3827 O O . PHE A 1 504 ? -19.007 -6.885 1.554 1.00 91.12 504 PHE A O 1
ATOM 3834 N N . ASP A 1 505 ? -17.952 -5.516 0.123 1.00 93.38 505 ASP A N 1
ATOM 3835 C CA . ASP A 1 505 ? -18.856 -5.671 -1.019 1.00 93.38 505 ASP A CA 1
ATOM 3836 C C . ASP A 1 505 ? -18.037 -5.517 -2.316 1.00 93.38 505 ASP A C 1
ATOM 3838 O O . ASP A 1 505 ? -16.831 -5.261 -2.281 1.00 93.38 505 ASP A O 1
ATOM 3842 N N . ASP A 1 506 ? -18.692 -5.666 -3.461 1.00 94.19 506 ASP A N 1
ATOM 3843 C CA . ASP A 1 506 ? -18.123 -5.358 -4.764 1.00 94.19 506 ASP A CA 1
ATOM 3844 C C . ASP A 1 506 ? -17.553 -3.916 -4.793 1.00 94.19 506 ASP A C 1
ATOM 3846 O O . ASP A 1 506 ? -18.264 -2.969 -4.426 1.00 94.19 506 ASP A O 1
ATOM 3850 N N . PRO A 1 507 ? -16.291 -3.720 -5.226 1.00 94.50 507 PRO A N 1
ATOM 3851 C CA . PRO A 1 507 ? -15.642 -2.412 -5.198 1.00 94.50 507 PRO A CA 1
ATOM 3852 C C . PRO A 1 507 ? -16.379 -1.342 -6.009 1.00 94.50 507 PRO A C 1
ATOM 3854 O O . PRO A 1 507 ? -16.437 -0.185 -5.586 1.00 94.50 507 PRO A O 1
ATOM 3857 N N . GLN A 1 508 ? -16.978 -1.712 -7.146 1.00 93.50 508 GLN A N 1
ATOM 3858 C CA . GLN A 1 508 ? -17.711 -0.769 -7.983 1.00 93.50 508 GLN A CA 1
ATOM 3859 C C . GLN A 1 508 ? -18.981 -0.297 -7.268 1.00 93.50 508 GLN A C 1
ATOM 3861 O O . GLN A 1 508 ? -19.215 0.908 -7.181 1.00 93.50 508 GLN A O 1
ATOM 3866 N N . ARG A 1 509 ? -19.738 -1.212 -6.650 1.00 95.00 509 ARG A N 1
ATOM 3867 C CA . ARG A 1 509 ? -20.909 -0.843 -5.832 1.00 95.00 509 ARG A CA 1
ATOM 3868 C C . ARG A 1 509 ? -20.544 0.057 -4.654 1.00 95.00 509 ARG A C 1
ATOM 3870 O O . ARG A 1 509 ? -21.313 0.954 -4.306 1.00 95.00 509 ARG A O 1
ATOM 3877 N N . ILE A 1 510 ? -19.392 -0.169 -4.019 1.00 94.19 510 ILE A N 1
ATOM 3878 C CA . ILE A 1 510 ? -18.904 0.705 -2.942 1.00 94.19 510 ILE A CA 1
ATOM 3879 C C . ILE A 1 510 ? -18.623 2.107 -3.491 1.00 94.19 510 ILE A C 1
ATOM 3881 O O . ILE A 1 510 ? -19.107 3.081 -2.915 1.00 94.19 510 ILE A O 1
ATOM 3885 N N . ALA A 1 511 ? -17.909 2.214 -4.613 1.00 93.44 511 ALA A N 1
ATOM 3886 C CA . ALA A 1 511 ? -17.584 3.495 -5.236 1.00 93.44 511 ALA A CA 1
ATOM 3887 C C . ALA A 1 511 ? -18.821 4.281 -5.694 1.00 93.44 511 ALA A C 1
ATOM 3889 O O . ALA A 1 511 ? -18.913 5.488 -5.457 1.00 93.44 511 ALA A O 1
ATOM 3890 N N . GLU A 1 512 ? -19.785 3.600 -6.315 1.00 93.19 512 GLU A N 1
ATOM 3891 C CA . GLU A 1 512 ? -21.061 4.186 -6.737 1.00 93.19 512 GLU A CA 1
ATOM 3892 C C . GLU A 1 512 ? -21.828 4.744 -5.536 1.00 93.19 512 GLU A C 1
ATOM 3894 O O . GLU A 1 512 ? -22.260 5.897 -5.556 1.00 93.19 512 GLU A O 1
ATOM 3899 N N . ARG A 1 513 ? -21.928 3.966 -4.448 1.00 91.19 513 ARG A N 1
ATOM 3900 C CA . ARG A 1 513 ? -22.590 4.412 -3.216 1.00 91.19 513 ARG A CA 1
ATOM 3901 C C . ARG A 1 513 ? -21.872 5.587 -2.567 1.00 91.19 513 ARG A C 1
ATOM 3903 O O . ARG A 1 513 ? -22.539 6.542 -2.206 1.00 91.19 513 ARG A O 1
ATOM 3910 N N . MET A 1 514 ? -20.545 5.551 -2.443 1.00 90.06 514 MET A N 1
ATOM 3911 C CA . MET A 1 514 ? -19.789 6.678 -1.877 1.00 90.06 514 MET A CA 1
ATOM 3912 C C . MET A 1 514 ? -19.970 7.956 -2.692 1.00 90.06 514 MET A C 1
ATOM 3914 O O . MET A 1 514 ? -20.093 9.034 -2.126 1.00 90.06 514 MET A O 1
ATOM 3918 N N . THR A 1 515 ? -20.024 7.835 -4.019 1.00 88.50 515 THR A N 1
ATOM 3919 C CA . THR A 1 515 ? -20.274 8.982 -4.897 1.00 88.50 515 THR A CA 1
ATOM 3920 C C . THR A 1 515 ? -21.692 9.527 -4.715 1.00 88.50 515 THR A C 1
ATOM 3922 O O . THR A 1 515 ? -21.870 10.741 -4.704 1.00 88.50 515 THR A O 1
ATOM 3925 N N . ALA A 1 516 ? -22.688 8.652 -4.545 1.00 88.19 516 ALA A N 1
ATOM 3926 C CA . ALA A 1 516 ? -24.080 9.042 -4.314 1.00 88.19 516 ALA A CA 1
ATOM 3927 C C . ALA A 1 516 ? -24.321 9.638 -2.913 1.00 88.19 516 ALA A C 1
ATOM 3929 O O . ALA A 1 516 ? -25.123 10.553 -2.764 1.00 88.19 516 ALA A O 1
ATOM 3930 N N . ASP A 1 517 ? -23.617 9.130 -1.900 1.00 87.25 517 ASP A N 1
ATOM 3931 C CA . ASP A 1 517 ? -23.702 9.553 -0.496 1.00 87.25 517 ASP A CA 1
ATOM 3932 C C . ASP A 1 517 ? -22.856 10.815 -0.203 1.00 87.25 517 ASP A C 1
ATOM 3934 O O . ASP A 1 517 ? -22.840 11.315 0.929 1.00 87.25 517 ASP A O 1
ATOM 3938 N N . ARG A 1 518 ? -22.136 11.337 -1.204 1.00 81.81 518 ARG A N 1
ATOM 3939 C CA . ARG A 1 518 ? -21.200 12.455 -1.052 1.00 81.81 518 ARG A CA 1
ATOM 3940 C C . ARG A 1 518 ? -21.902 13.711 -0.522 1.00 81.81 518 ARG A C 1
ATOM 3942 O O . ARG A 1 518 ? -23.060 13.976 -0.844 1.00 81.81 518 ARG A O 1
ATOM 3949 N N . ASP A 1 519 ? -21.198 14.449 0.335 1.00 70.88 519 ASP A N 1
ATOM 3950 C CA . ASP A 1 519 ? -21.599 15.706 0.994 1.00 70.88 519 ASP A CA 1
ATOM 3951 C C . ASP A 1 519 ? -22.744 15.579 2.021 1.00 70.88 519 ASP A C 1
ATOM 3953 O O . ASP A 1 519 ? -22.821 16.359 2.970 1.00 70.88 519 ASP A O 1
ATOM 3957 N N . THR A 1 520 ? -23.604 14.567 1.894 1.00 76.88 520 THR A N 1
ATOM 3958 C CA . THR A 1 520 ? -24.749 14.345 2.793 1.00 76.88 520 THR A CA 1
ATOM 3959 C C . THR A 1 520 ? -24.480 13.281 3.852 1.00 76.88 520 THR A C 1
ATOM 3961 O O . THR A 1 520 ? -24.942 13.406 4.986 1.00 76.88 520 THR A O 1
ATOM 3964 N N . ARG A 1 521 ? -23.741 12.225 3.495 1.00 80.94 521 ARG A N 1
ATOM 3965 C CA . ARG A 1 521 ? -23.578 11.012 4.313 1.00 80.94 521 ARG A CA 1
ATOM 3966 C C . ARG A 1 521 ? -22.137 10.559 4.489 1.00 80.94 521 ARG A C 1
ATOM 3968 O O . ARG A 1 521 ? -21.886 9.691 5.320 1.00 80.94 521 ARG A O 1
ATOM 3975 N N . THR A 1 522 ? -21.210 11.157 3.750 1.00 82.94 522 THR A N 1
ATOM 3976 C CA . THR A 1 522 ? -19.770 11.004 3.952 1.00 82.94 522 THR A CA 1
ATOM 3977 C C . THR A 1 522 ? -19.046 12.289 3.555 1.00 82.94 522 THR A C 1
ATOM 3979 O O . THR A 1 522 ? -19.463 12.985 2.627 1.00 82.94 522 THR A O 1
ATOM 3982 N N . ALA A 1 523 ? -17.978 12.609 4.278 1.00 86.75 523 ALA A N 1
ATOM 3983 C CA . ALA A 1 523 ? -17.027 13.669 3.958 1.00 86.75 523 ALA A CA 1
ATOM 3984 C C . ALA A 1 523 ? -15.824 13.149 3.146 1.00 86.75 523 ALA A C 1
ATOM 3986 O O . ALA A 1 523 ? -14.894 13.899 2.866 1.00 86.75 523 ALA A O 1
ATOM 3987 N N . GLN A 1 524 ? -15.824 11.867 2.774 1.00 91.88 524 GLN A N 1
ATOM 3988 C CA . GLN A 1 524 ? -14.745 11.244 2.016 1.00 91.88 524 GLN A CA 1
ATOM 3989 C C . GLN A 1 524 ? -14.887 11.461 0.497 1.00 91.88 524 GLN A C 1
ATOM 3991 O O . GLN A 1 524 ? -16.008 11.547 -0.018 1.00 91.88 524 GLN A O 1
ATOM 3996 N N . PRO A 1 525 ? -13.778 11.433 -0.269 1.00 93.88 525 PRO A N 1
ATOM 3997 C CA . PRO A 1 525 ? -12.379 11.415 0.182 1.00 93.88 525 PRO A CA 1
ATOM 3998 C C . PRO A 1 525 ? -11.953 12.709 0.888 1.00 93.88 525 PRO A C 1
ATOM 4000 O O . PRO A 1 525 ? -12.484 13.770 0.577 1.00 93.88 525 PRO A O 1
ATOM 4003 N N . MET A 1 526 ? -10.971 12.616 1.787 1.00 93.56 526 MET A N 1
ATOM 4004 C CA . MET A 1 526 ? -10.409 13.752 2.532 1.00 93.56 526 MET A CA 1
ATOM 4005 C C . MET A 1 526 ? -8.980 14.060 2.075 1.00 93.56 526 MET A C 1
ATOM 4007 O O . MET A 1 526 ? -8.256 13.159 1.636 1.00 93.56 526 MET A O 1
ATOM 4011 N N . THR A 1 527 ? -8.553 15.317 2.217 1.00 94.69 527 THR A N 1
ATOM 4012 C CA . THR A 1 527 ? -7.124 15.661 2.160 1.00 94.69 527 THR A CA 1
ATOM 4013 C C . THR A 1 527 ? -6.399 15.141 3.407 1.00 94.69 527 THR A C 1
ATOM 4015 O O . THR A 1 527 ? -7.031 14.805 4.410 1.00 94.69 527 THR A O 1
ATOM 4018 N N . GLY A 1 528 ? -5.069 15.051 3.377 1.00 94.94 528 GLY A N 1
ATOM 4019 C CA . GLY A 1 528 ? -4.269 14.642 4.534 1.00 94.94 528 GLY A CA 1
ATOM 4020 C C . GLY A 1 528 ? -4.404 15.600 5.719 1.00 94.94 528 GLY A C 1
ATOM 4021 O O . GLY A 1 528 ? -4.441 15.164 6.871 1.00 94.94 528 GLY A O 1
ATOM 4022 N N . ALA A 1 529 ? -4.505 16.901 5.451 1.00 94.00 529 ALA A N 1
ATOM 4023 C CA . ALA A 1 529 ? -4.804 17.923 6.442 1.00 94.00 529 ALA A CA 1
ATOM 4024 C C . ALA A 1 529 ? -6.201 17.728 7.048 1.00 94.00 529 ALA A C 1
ATOM 4026 O O . ALA A 1 529 ? -6.309 17.599 8.269 1.00 94.00 529 ALA A O 1
ATOM 4027 N N . ASP A 1 530 ? -7.240 17.614 6.212 1.00 93.50 530 ASP A N 1
ATOM 4028 C CA . ASP A 1 530 ? -8.621 17.414 6.676 1.00 93.50 530 ASP A CA 1
ATOM 4029 C C . ASP A 1 530 ? -8.761 16.114 7.466 1.00 93.50 530 ASP A C 1
ATOM 4031 O O . ASP A 1 530 ? -9.429 16.081 8.493 1.00 93.50 530 ASP A O 1
ATOM 4035 N N . PHE A 1 531 ? -8.086 15.047 7.035 1.00 95.75 531 PHE A N 1
ATOM 4036 C CA . PHE A 1 531 ? -8.079 13.766 7.730 1.00 95.75 531 PHE A CA 1
ATOM 4037 C C . PHE A 1 531 ? -7.461 13.857 9.129 1.00 95.75 531 PHE A C 1
ATOM 4039 O O . PHE A 1 531 ? -8.004 13.297 10.081 1.00 95.75 531 PHE A O 1
ATOM 4046 N N . ARG A 1 532 ? -6.344 14.579 9.285 1.00 94.31 532 ARG A N 1
ATOM 4047 C CA . ARG A 1 532 ? -5.726 14.801 10.602 1.00 94.31 532 ARG A CA 1
ATOM 4048 C C . ARG A 1 532 ? -6.638 15.609 11.518 1.00 94.31 532 ARG A C 1
ATOM 4050 O O . ARG A 1 532 ? -6.813 15.228 12.673 1.00 94.31 532 ARG A O 1
ATOM 4057 N N . VAL A 1 533 ? -7.249 16.675 10.998 1.00 92.62 533 VAL A N 1
ATOM 4058 C CA . VAL A 1 533 ? -8.239 17.473 11.739 1.00 92.62 533 VAL A CA 1
ATOM 4059 C C . VAL A 1 533 ? -9.441 16.609 12.124 1.00 92.62 533 VAL A C 1
ATOM 4061 O O . VAL A 1 533 ? -9.856 16.621 13.277 1.00 92.62 533 VAL A O 1
ATOM 4064 N N . PHE A 1 534 ? -9.943 15.787 11.204 1.00 94.19 534 PHE A N 1
ATOM 4065 C CA . PHE A 1 534 ? -11.038 14.850 11.438 1.00 94.19 534 PHE A CA 1
ATOM 4066 C C . PHE A 1 534 ? -10.726 13.839 12.552 1.00 94.19 534 PHE A C 1
ATOM 4068 O O . PHE A 1 534 ? -11.543 13.639 13.448 1.00 94.19 534 PHE A O 1
ATOM 4075 N N . LEU A 1 535 ? -9.548 13.210 12.553 1.00 93.44 535 LEU A N 1
ATOM 4076 C CA . LEU A 1 535 ? -9.180 12.326 13.662 1.00 93.44 535 LEU A CA 1
ATOM 4077 C C . LEU A 1 535 ? -9.104 13.111 14.975 1.00 93.44 535 LEU A C 1
ATOM 4079 O O . LEU A 1 535 ? -9.733 12.718 15.957 1.00 93.44 535 LEU A O 1
ATOM 4083 N N . HIS A 1 536 ? -8.425 14.259 14.961 1.00 90.44 536 HIS A N 1
ATOM 4084 C CA . HIS A 1 536 ? -8.202 15.075 16.148 1.00 90.44 536 HIS A CA 1
ATOM 4085 C C . HIS A 1 536 ? -9.495 15.586 16.796 1.00 90.44 536 HIS A C 1
ATOM 4087 O O . HIS A 1 536 ? -9.663 15.524 18.015 1.00 90.44 536 HIS A O 1
ATOM 4093 N N . GLU A 1 537 ? -10.419 16.105 15.990 1.00 89.81 537 GLU A N 1
ATOM 4094 C CA . GLU A 1 537 ? -11.638 16.728 16.494 1.00 89.81 537 GLU A CA 1
ATOM 4095 C C . GLU A 1 537 ? -12.689 15.709 16.941 1.00 89.81 537 GLU A C 1
ATOM 4097 O O . GLU A 1 537 ? -13.417 15.982 17.898 1.00 89.81 537 GLU A O 1
ATOM 4102 N N . TYR A 1 538 ? -12.774 14.544 16.288 1.00 91.44 538 TYR A N 1
ATOM 4103 C CA . TYR A 1 538 ? -13.878 13.603 16.503 1.00 91.44 538 TYR A CA 1
ATOM 4104 C C . TYR A 1 538 ? -13.492 12.357 17.280 1.00 91.44 538 TYR A C 1
ATOM 4106 O O . TYR A 1 538 ? -14.342 11.810 17.981 1.00 91.44 538 TYR A O 1
ATOM 4114 N N . LEU A 1 539 ? -12.268 11.859 17.121 1.00 89.62 539 LEU A N 1
ATOM 4115 C CA . LEU A 1 539 ? -11.902 10.513 17.566 1.00 89.62 539 LEU A CA 1
ATOM 4116 C C . LEU A 1 539 ? -10.756 10.512 18.577 1.00 89.62 539 LEU A C 1
ATOM 4118 O O . LEU A 1 539 ? -10.783 9.695 19.498 1.00 89.62 539 LEU A O 1
ATOM 4122 N N . ASP A 1 540 ? -9.811 11.444 18.474 1.00 87.06 540 ASP A N 1
ATOM 4123 C CA . ASP A 1 540 ? -8.764 11.641 19.477 1.00 87.06 540 ASP A CA 1
ATOM 4124 C C . ASP A 1 540 ? -9.375 12.234 20.752 1.00 87.06 540 ASP A C 1
ATOM 4126 O O . ASP A 1 540 ? -10.444 12.833 20.721 1.00 87.06 540 ASP A O 1
ATOM 4130 N N . GLY A 1 541 ? -8.724 12.080 21.905 1.00 73.19 541 GLY A N 1
ATOM 4131 C CA . GLY A 1 541 ? -9.275 12.402 23.231 1.00 73.19 541 GLY A CA 1
ATOM 4132 C C . GLY A 1 541 ? -9.562 13.881 23.569 1.00 73.19 541 GLY A C 1
ATOM 4133 O O . GLY A 1 541 ? -9.538 14.235 24.748 1.00 73.19 541 GLY A O 1
ATOM 4134 N N . GLY A 1 542 ? -9.784 14.755 22.583 1.00 74.31 542 GLY A N 1
ATOM 4135 C CA . GLY A 1 542 ? -10.028 16.190 22.755 1.00 74.31 542 GLY A CA 1
ATOM 4136 C C . GLY A 1 542 ? -11.401 16.553 23.347 1.00 74.31 542 GLY A C 1
ATOM 4137 O O . GLY A 1 542 ? -12.317 15.739 23.439 1.00 74.31 542 GLY A O 1
ATOM 4138 N N . ALA A 1 543 ? -11.580 17.826 23.722 1.00 72.81 543 ALA A N 1
ATOM 4139 C CA . ALA A 1 543 ? -12.790 18.315 24.404 1.00 72.81 543 ALA A CA 1
ATOM 4140 C C . ALA A 1 543 ? -14.092 18.203 23.579 1.00 72.81 543 ALA A C 1
ATOM 4142 O O . ALA A 1 543 ? -15.180 18.169 24.161 1.00 72.81 543 ALA A O 1
ATOM 4143 N N . ARG A 1 544 ? -13.981 18.149 22.245 1.00 78.44 544 ARG A N 1
ATOM 4144 C CA . ARG A 1 544 ? -15.100 17.978 21.297 1.00 78.44 544 ARG A CA 1
ATOM 4145 C C . ARG A 1 544 ? -15.189 16.559 20.715 1.00 78.44 544 ARG A C 1
ATOM 4147 O O . ARG A 1 544 ? -16.050 16.297 19.884 1.00 78.44 544 ARG A O 1
ATOM 4154 N N . SER A 1 545 ? -14.339 15.649 21.184 1.00 85.56 545 SER A N 1
ATOM 4155 C CA . SER A 1 545 ? -14.304 14.262 20.733 1.00 85.56 545 SER A CA 1
ATOM 4156 C C . SER A 1 545 ? -15.597 13.521 21.033 1.00 85.56 545 SER A C 1
ATOM 4158 O O . SER A 1 545 ? -16.170 13.644 22.120 1.00 85.56 545 SER A O 1
ATOM 4160 N N . LEU A 1 546 ? -15.986 12.633 20.122 1.00 86.94 546 LEU A N 1
ATOM 4161 C CA . LEU A 1 546 ? -17.051 11.660 20.349 1.00 86.94 546 LEU A CA 1
ATOM 4162 C C . LEU A 1 546 ? -16.703 10.670 21.468 1.00 86.94 546 LEU A C 1
ATOM 4164 O O . LEU A 1 546 ? -17.597 10.033 22.021 1.00 86.94 546 LEU A O 1
ATOM 4168 N N . ARG A 1 547 ? -15.419 10.563 21.827 1.00 82.50 547 ARG A N 1
ATOM 4169 C CA . ARG A 1 547 ? -14.910 9.704 22.903 1.00 82.50 547 ARG A CA 1
ATOM 4170 C C . ARG A 1 547 ? -14.757 10.411 24.249 1.00 82.50 547 ARG A C 1
ATOM 4172 O O . ARG A 1 547 ? -14.134 9.863 25.155 1.00 82.50 547 ARG A O 1
ATOM 4179 N N . ARG A 1 548 ? -15.303 11.620 24.399 1.00 76.19 548 ARG A N 1
ATOM 4180 C CA . ARG A 1 548 ? -15.299 12.354 25.670 1.00 76.19 548 ARG A CA 1
ATOM 4181 C C . ARG A 1 548 ? -16.266 11.734 26.687 1.00 76.19 548 ARG A C 1
ATOM 4183 O O . ARG A 1 548 ? -17.410 11.432 26.358 1.00 76.19 548 ARG A O 1
ATOM 4190 N N . GLY A 1 549 ? -15.846 11.702 27.953 1.00 67.38 549 GLY A N 1
ATOM 4191 C CA . GLY A 1 549 ? -16.708 11.364 29.092 1.00 67.38 549 GLY A CA 1
ATOM 4192 C C . GLY A 1 549 ? -16.849 9.860 29.328 1.00 67.38 549 GLY A C 1
ATOM 4193 O O . GLY A 1 549 ? -15.989 9.078 28.927 1.00 67.38 549 GLY A O 1
ATOM 4194 N N . GLU A 1 550 ? -17.918 9.455 30.017 1.00 68.69 550 GLU A N 1
ATOM 4195 C CA . GLU A 1 550 ? -18.197 8.040 30.263 1.00 68.69 550 GLU A CA 1
ATOM 4196 C C . GLU A 1 550 ? -18.627 7.363 28.953 1.00 68.69 550 GLU A C 1
ATOM 4198 O O . GLU A 1 550 ? -19.706 7.615 28.405 1.00 68.69 550 GLU A O 1
ATOM 4203 N N . LEU A 1 551 ? -17.736 6.524 28.416 1.00 68.50 551 LEU A N 1
ATOM 4204 C CA . LEU A 1 551 ? -17.840 6.010 27.050 1.00 68.50 551 LEU A CA 1
ATOM 4205 C C . LEU A 1 551 ? -19.128 5.218 26.808 1.00 68.50 551 LEU A C 1
ATOM 4207 O O . LEU A 1 551 ? -19.661 5.294 25.710 1.00 68.50 551 LEU A O 1
ATOM 4211 N N . ALA A 1 552 ? -19.664 4.502 27.800 1.00 78.88 552 ALA A N 1
ATOM 4212 C CA . ALA A 1 552 ? -20.878 3.704 27.620 1.00 78.88 552 ALA A CA 1
ATOM 4213 C C . ALA A 1 552 ? -22.125 4.573 27.369 1.00 78.88 552 ALA A C 1
ATOM 4215 O O . ALA A 1 552 ? -22.854 4.344 26.398 1.00 78.88 552 ALA A O 1
ATOM 4216 N N . GLU A 1 553 ? -22.355 5.596 28.198 1.00 82.56 553 GLU A N 1
ATOM 4217 C CA . GLU A 1 553 ? -23.501 6.501 28.050 1.00 82.56 553 GLU A CA 1
ATOM 4218 C C . GLU A 1 553 ? -23.352 7.401 26.815 1.00 82.56 553 GLU A C 1
ATOM 4220 O O . GLU A 1 553 ? -24.313 7.605 26.063 1.00 82.56 553 GLU A O 1
ATOM 4225 N N . GLN A 1 554 ? -22.141 7.907 26.566 1.00 84.94 554 GLN A N 1
ATOM 4226 C CA . GLN A 1 554 ? -21.838 8.694 25.373 1.00 84.94 554 GLN A CA 1
ATOM 4227 C C . GLN A 1 554 ? -22.072 7.879 24.100 1.00 84.94 554 GLN A C 1
ATOM 4229 O O . GLN A 1 554 ? -22.820 8.302 23.219 1.00 84.94 554 GLN A O 1
ATOM 4234 N N . ARG A 1 555 ? -21.516 6.670 24.030 1.00 86.69 555 ARG A N 1
ATOM 4235 C CA . ARG A 1 555 ? -21.686 5.758 22.897 1.00 86.69 555 ARG A CA 1
ATOM 4236 C C . ARG A 1 555 ? -23.146 5.384 22.670 1.00 86.69 555 ARG A C 1
ATOM 4238 O O . ARG A 1 555 ? -23.602 5.412 21.529 1.00 86.69 555 ARG A O 1
ATOM 4245 N N . SER A 1 556 ? -23.888 5.066 23.732 1.00 89.44 556 SER A N 1
ATOM 4246 C CA . SER A 1 556 ? -25.311 4.717 23.633 1.00 89.44 556 SER A CA 1
ATOM 4247 C C . SER A 1 556 ? -26.123 5.838 22.979 1.00 89.44 556 SER A C 1
ATOM 4249 O O . SER A 1 556 ? -26.897 5.589 22.052 1.00 89.44 556 SER A O 1
ATOM 4251 N N . TRP A 1 557 ? -25.887 7.085 23.388 1.00 92.00 557 TRP A N 1
ATOM 4252 C CA . TRP A 1 557 ? -26.523 8.255 22.788 1.00 92.00 557 TRP A CA 1
ATOM 4253 C C . TRP A 1 557 ? -26.128 8.478 21.331 1.00 92.00 557 TRP A C 1
ATOM 4255 O O . TRP A 1 557 ? -27.000 8.650 20.475 1.00 92.00 557 TRP A O 1
ATOM 4265 N N . LEU A 1 558 ? -24.828 8.437 21.043 1.00 92.25 558 LEU A N 1
ATOM 4266 C CA . LEU A 1 558 ? -24.296 8.631 19.699 1.00 92.25 558 LEU A CA 1
ATOM 4267 C C . LEU A 1 558 ? -24.896 7.624 18.707 1.00 92.25 558 LEU A C 1
ATOM 4269 O O . LEU A 1 558 ? -25.348 8.002 17.626 1.00 92.25 558 LEU A O 1
ATOM 4273 N N . LEU A 1 559 ? -24.956 6.347 19.086 1.00 91.06 559 LEU A N 1
ATOM 4274 C CA . LEU A 1 559 ? -25.430 5.284 18.203 1.00 91.06 559 LEU A CA 1
ATOM 4275 C C . LEU A 1 559 ? -26.959 5.187 18.135 1.00 91.06 559 LEU A C 1
ATOM 4277 O O . LEU A 1 559 ? -27.490 4.922 17.057 1.00 91.06 559 LEU A O 1
ATOM 4281 N N . SER A 1 560 ? -27.663 5.407 19.247 1.00 93.00 560 SER A N 1
ATOM 4282 C CA . SER A 1 560 ? -29.112 5.159 19.325 1.00 93.00 560 SER A CA 1
ATOM 4283 C C . SER A 1 560 ? -29.960 6.404 19.077 1.00 93.00 560 SER A C 1
ATOM 4285 O O . SER A 1 560 ? -31.090 6.283 18.618 1.00 93.00 560 SER A O 1
ATOM 4287 N N . SER A 1 561 ? -29.451 7.598 19.397 1.00 93.19 561 SER A N 1
ATOM 4288 C CA . SER A 1 561 ? -30.188 8.862 19.240 1.00 93.19 561 SER A CA 1
ATOM 4289 C C . SER A 1 561 ? -29.629 9.707 18.101 1.00 93.19 561 SER A C 1
ATOM 4291 O O . SER A 1 561 ? -30.374 10.112 17.214 1.00 93.19 561 SER A O 1
ATOM 4293 N N . LEU A 1 562 ? -28.315 9.947 18.088 1.00 92.12 562 LEU A N 1
ATOM 4294 C CA . LEU A 1 562 ? -27.717 10.894 17.148 1.00 92.12 562 LEU A CA 1
ATOM 4295 C C . LEU A 1 562 ? -27.615 10.328 15.724 1.00 92.12 562 LEU A C 1
ATOM 4297 O O . LEU A 1 562 ? -28.018 10.984 14.765 1.00 92.12 562 LEU A O 1
ATOM 4301 N N . LYS A 1 563 ? -27.118 9.095 15.570 1.00 93.12 563 LYS A N 1
ATOM 4302 C CA . LYS A 1 563 ? -26.930 8.459 14.257 1.00 93.12 563 LYS A CA 1
ATOM 4303 C C . LYS A 1 563 ? -28.224 8.373 13.425 1.00 93.12 563 LYS A C 1
ATOM 4305 O O . LYS A 1 563 ? -28.164 8.742 12.252 1.00 93.12 563 LYS A O 1
ATOM 4310 N N . PRO A 1 564 ? -29.386 7.938 13.959 1.00 94.19 564 PRO A N 1
ATOM 4311 C CA . PRO A 1 564 ? -30.628 7.922 13.183 1.00 94.19 564 PRO A CA 1
ATOM 4312 C C . PRO A 1 564 ? -31.070 9.315 12.719 1.00 94.19 564 PRO A C 1
ATOM 4314 O O . PRO A 1 564 ? -31.490 9.458 11.573 1.00 94.19 564 PRO A O 1
ATOM 4317 N N . LEU A 1 565 ? -30.929 10.339 13.573 1.00 92.38 565 LEU A N 1
ATOM 4318 C CA . LEU A 1 565 ? -31.264 11.724 13.223 1.00 92.38 565 LEU A CA 1
ATOM 4319 C C . LEU A 1 565 ? -30.384 12.242 12.083 1.00 92.38 565 LEU A C 1
ATOM 4321 O O . LEU A 1 565 ? -30.903 12.807 11.123 1.00 92.38 565 LEU A O 1
ATOM 4325 N N . LEU A 1 566 ? -29.075 11.981 12.144 1.00 90.69 566 LEU A N 1
ATOM 4326 C CA . LEU A 1 566 ? -28.137 12.349 11.081 1.00 90.69 566 LEU A CA 1
ATOM 4327 C C . LEU A 1 566 ? -28.466 11.656 9.754 1.00 90.69 566 LEU A C 1
ATOM 4329 O O . LEU A 1 566 ? -28.486 12.303 8.712 1.00 90.69 566 LEU A O 1
ATOM 4333 N N . LEU A 1 567 ? -28.776 10.356 9.781 1.00 89.75 567 LEU A N 1
ATOM 4334 C CA . LEU A 1 567 ? -29.147 9.604 8.575 1.00 89.75 567 LEU A CA 1
ATOM 4335 C C . LEU A 1 567 ? -30.452 10.101 7.935 1.00 89.75 567 LEU A C 1
ATOM 4337 O O . LEU A 1 567 ? -30.617 9.979 6.716 1.00 89.75 567 LEU A O 1
ATOM 4341 N N . ALA A 1 568 ? -31.356 10.646 8.753 1.00 90.88 568 ALA A N 1
ATOM 4342 C CA . ALA A 1 568 ? -32.612 11.252 8.329 1.00 90.88 568 ALA A CA 1
ATOM 4343 C C . ALA A 1 568 ? -32.483 12.739 7.944 1.00 90.88 568 ALA A C 1
ATOM 4345 O O . ALA A 1 568 ? -33.453 13.309 7.451 1.00 90.88 568 ALA A O 1
ATOM 4346 N N . GLY A 1 569 ? -31.324 13.372 8.169 1.00 88.69 569 GLY A N 1
ATOM 4347 C CA . GLY A 1 569 ? -31.140 14.814 7.967 1.00 88.69 569 GLY A CA 1
ATOM 4348 C C . GLY A 1 569 ? -31.963 15.684 8.929 1.00 88.69 569 GLY A C 1
ATOM 4349 O O . GLY A 1 569 ? -32.357 16.788 8.564 1.00 88.69 569 GLY A O 1
ATOM 4350 N N . GLY A 1 570 ? -32.279 15.176 10.125 1.00 87.12 570 GLY A N 1
ATOM 4351 C CA . GLY A 1 570 ? -33.072 15.886 11.133 1.00 87.12 570 GLY A CA 1
ATOM 4352 C C . GLY A 1 570 ? -32.276 16.936 11.920 1.00 87.12 570 GLY A C 1
ATOM 4353 O O . GLY A 1 570 ? -31.051 16.872 12.003 1.00 87.12 570 GLY A O 1
ATOM 4354 N N . ASP A 1 571 ? -32.986 17.883 12.542 1.00 89.50 571 ASP A N 1
ATOM 4355 C CA . ASP A 1 571 ? -32.394 18.875 13.451 1.00 89.50 571 ASP A CA 1
ATOM 4356 C C . ASP A 1 571 ? -31.844 18.202 14.723 1.00 89.50 571 ASP A C 1
ATOM 4358 O O . ASP A 1 571 ? -32.540 17.443 15.405 1.00 89.50 571 ASP A O 1
ATOM 4362 N N . LEU A 1 572 ? -30.581 18.490 15.043 1.00 91.00 572 LEU A N 1
ATOM 4363 C CA . LEU A 1 572 ? -29.868 17.928 16.189 1.00 91.00 572 LEU A CA 1
ATOM 4364 C C . LEU A 1 572 ? -30.081 18.744 17.471 1.00 91.00 572 LEU A C 1
ATOM 4366 O O . LEU A 1 572 ? -29.831 18.235 18.564 1.00 91.00 572 LEU A O 1
ATOM 4370 N N . GLU A 1 573 ? -30.521 20.003 17.388 1.00 93.12 573 GLU A N 1
ATOM 4371 C CA . GLU A 1 573 ? -30.629 20.873 18.564 1.00 93.12 573 GLU A CA 1
ATOM 4372 C C . GLU A 1 573 ? -31.635 20.407 19.626 1.00 93.12 573 GLU A C 1
ATOM 4374 O O . GLU A 1 573 ? -31.314 20.526 20.814 1.00 93.12 573 GLU A O 1
ATOM 4379 N N . PRO A 1 574 ? -32.807 19.836 19.283 1.00 94.56 574 PRO A N 1
ATOM 4380 C CA . PRO A 1 574 ? -33.705 19.260 20.281 1.00 94.56 574 PRO A CA 1
ATOM 4381 C C . PRO A 1 574 ? -33.029 18.146 21.090 1.00 94.56 574 PRO A C 1
ATOM 4383 O O . PRO A 1 574 ? -33.155 18.088 22.314 1.00 94.56 574 PRO A O 1
ATOM 4386 N N . GLU A 1 575 ? -32.255 17.296 20.413 1.00 94.38 575 GLU A N 1
ATOM 4387 C CA . GLU A 1 575 ? -31.497 16.207 21.026 1.00 94.38 575 GLU A CA 1
ATOM 4388 C C . GLU A 1 575 ? -30.367 16.738 21.917 1.00 94.38 575 GLU A C 1
ATOM 4390 O O . GLU A 1 575 ? -30.236 16.334 23.076 1.00 94.38 575 GLU A O 1
ATOM 4395 N N . LYS A 1 576 ? -29.583 17.698 21.409 1.00 92.94 576 LYS A N 1
ATOM 4396 C CA . LYS A 1 576 ? -28.500 18.339 22.165 1.00 92.94 576 LYS A CA 1
ATOM 4397 C C . LYS A 1 576 ? -29.032 19.056 23.404 1.00 92.94 576 LYS A C 1
ATOM 4399 O O . LYS A 1 576 ? -28.445 18.932 24.475 1.00 92.94 576 LYS A O 1
ATOM 4404 N N . ARG A 1 577 ? -30.162 19.764 23.293 1.00 94.50 577 ARG A N 1
ATOM 4405 C CA . ARG A 1 577 ? -30.830 20.423 24.426 1.00 94.50 577 ARG A CA 1
ATOM 4406 C C . ARG A 1 577 ? -31.257 19.409 25.478 1.00 94.50 577 ARG A C 1
ATOM 4408 O O . ARG A 1 577 ? -30.847 19.548 26.622 1.00 94.50 577 ARG A O 1
ATOM 4415 N N . ARG A 1 578 ? -31.951 18.336 25.077 1.00 94.44 578 ARG A N 1
ATOM 4416 C CA . ARG A 1 578 ? -32.360 17.260 25.994 1.00 94.44 578 ARG A CA 1
ATOM 4417 C C . ARG A 1 578 ? -31.176 16.674 26.766 1.00 94.44 578 ARG A C 1
ATOM 4419 O O . ARG A 1 578 ? -31.314 16.327 27.935 1.00 94.44 578 ARG A O 1
ATOM 4426 N N . ARG A 1 579 ? -30.020 16.536 26.113 1.00 92.06 579 ARG A N 1
ATOM 4427 C CA . ARG A 1 579 ? -28.794 16.029 26.739 1.00 92.06 579 ARG A CA 1
ATOM 4428 C C . ARG A 1 579 ? -28.166 17.047 27.700 1.00 92.06 579 ARG A C 1
ATOM 4430 O O . ARG A 1 579 ? -27.829 16.666 28.818 1.00 92.06 579 ARG A O 1
ATOM 4437 N N . ARG A 1 580 ? -28.104 18.332 27.321 1.00 93.19 580 ARG A N 1
ATOM 4438 C CA . ARG A 1 580 ? -27.668 19.431 28.209 1.00 93.19 580 ARG A CA 1
ATOM 4439 C C . ARG A 1 580 ? -28.542 19.549 29.456 1.00 93.19 580 ARG A C 1
ATOM 4441 O O . ARG A 1 580 ? -28.003 19.698 30.545 1.00 93.19 580 ARG A O 1
ATOM 4448 N N . ASP A 1 581 ? -29.858 19.400 29.316 1.00 94.69 581 ASP A N 1
ATOM 4449 C CA . ASP A 1 581 ? -30.811 19.464 30.435 1.00 94.69 581 ASP A CA 1
ATOM 4450 C C . ASP A 1 581 ? -30.590 18.335 31.463 1.00 94.69 581 ASP A C 1
ATOM 4452 O O . ASP A 1 581 ? -30.961 18.467 32.626 1.00 94.69 581 ASP A O 1
ATOM 4456 N N . ARG A 1 582 ? -29.940 17.233 31.057 1.00 91.19 582 ARG A N 1
ATOM 4457 C CA . ARG A 1 582 ? -29.507 16.136 31.943 1.00 91.19 582 ARG A CA 1
ATOM 4458 C C . ARG A 1 582 ? -28.115 16.349 32.548 1.00 91.19 582 ARG A C 1
ATOM 4460 O O . ARG A 1 582 ? -27.617 15.461 33.229 1.00 91.19 582 ARG A O 1
ATOM 4467 N N . GLY A 1 583 ? -27.469 17.484 32.279 1.00 89.44 583 GLY A N 1
ATOM 4468 C CA . GLY A 1 583 ? -26.091 17.756 32.694 1.00 89.44 583 GLY A CA 1
ATOM 4469 C C . GLY A 1 583 ? -25.037 16.950 31.927 1.00 89.44 583 GLY A C 1
ATOM 4470 O O . GLY A 1 583 ? -23.894 16.869 32.370 1.00 89.44 583 GLY A O 1
ATOM 4471 N N . LEU A 1 584 ? -25.401 16.350 30.788 1.00 87.69 584 LEU A N 1
ATOM 4472 C CA . LEU A 1 584 ? -24.513 15.493 30.002 1.00 87.69 584 LEU A CA 1
ATOM 4473 C C . LEU A 1 584 ? -23.834 16.270 28.858 1.00 87.69 584 LEU A C 1
ATOM 4475 O O . LEU A 1 584 ? -24.441 17.191 28.299 1.00 87.69 584 LEU A O 1
ATOM 4479 N N . PRO A 1 585 ? -22.609 15.885 28.441 1.00 83.75 585 PRO A N 1
ATOM 4480 C CA . PRO A 1 585 ? -21.928 16.506 27.306 1.00 83.75 585 PRO A CA 1
ATOM 4481 C C . PRO A 1 585 ? -22.738 16.365 26.011 1.00 83.75 585 PRO A C 1
ATOM 4483 O O . PRO A 1 585 ? -23.073 15.253 25.606 1.00 83.75 585 PRO A O 1
ATOM 4486 N N . ALA A 1 586 ? -23.025 17.485 25.349 1.00 87.31 586 ALA A N 1
ATOM 4487 C CA . ALA A 1 586 ? -23.800 17.530 24.102 1.00 87.31 586 ALA A CA 1
ATOM 4488 C C . ALA A 1 586 ? -23.115 18.329 22.982 1.00 87.31 586 ALA A C 1
ATOM 4490 O O . ALA A 1 586 ? -23.692 18.515 21.907 1.00 87.31 586 ALA A O 1
ATOM 4491 N N . ASP A 1 587 ? -21.913 18.838 23.246 1.00 87.00 587 ASP A N 1
ATOM 4492 C CA . ASP A 1 587 ? -21.134 19.575 22.262 1.00 87.00 587 ASP A CA 1
ATOM 4493 C C . ASP A 1 587 ? -20.563 18.585 21.248 1.00 87.00 587 ASP A C 1
ATOM 4495 O O . ASP A 1 587 ? -19.945 17.585 21.613 1.00 87.00 587 ASP A O 1
ATOM 4499 N N . LEU A 1 588 ? -20.812 18.866 19.974 1.00 86.62 588 LEU A N 1
ATOM 4500 C CA . LEU A 1 588 ? -20.309 18.108 18.834 1.00 86.62 588 LEU A CA 1
ATOM 4501 C C . LEU A 1 588 ? -19.365 19.021 18.037 1.00 86.62 588 LEU A C 1
ATOM 4503 O O . LEU A 1 588 ? -19.532 20.244 18.108 1.00 86.62 588 LEU A O 1
ATOM 4507 N N . PRO A 1 589 ? -18.398 18.474 17.282 1.00 84.75 589 PRO A N 1
ATOM 4508 C CA . PRO A 1 589 ? -17.585 19.267 16.364 1.00 84.75 589 PRO A CA 1
ATOM 4509 C C . PRO A 1 589 ? -18.458 20.068 15.382 1.00 84.75 589 PRO A C 1
ATOM 4511 O O . PRO A 1 589 ? -19.507 19.592 14.939 1.00 84.75 589 PRO A O 1
ATOM 4514 N N . GLU A 1 590 ? -18.042 21.295 15.063 1.00 73.19 590 GLU A N 1
ATOM 4515 C CA . GLU A 1 590 ? -18.737 22.155 14.098 1.00 73.19 590 GLU A CA 1
ATOM 4516 C C . GLU A 1 590 ? -18.370 21.709 12.681 1.00 73.19 590 GLU A C 1
ATOM 4518 O O . GLU A 1 590 ? -17.295 22.028 12.184 1.00 73.19 590 GLU A O 1
ATOM 4523 N N . SER A 1 591 ? -19.233 20.926 12.031 1.00 69.31 591 SER A N 1
ATOM 4524 C CA . SER A 1 591 ? -18.912 20.368 10.716 1.00 69.31 591 SER A CA 1
ATOM 4525 C C . SER A 1 591 ? -20.110 19.939 9.886 1.00 69.31 591 SER A C 1
ATOM 4527 O O . SER A 1 591 ? -21.233 19.823 10.374 1.00 69.31 591 SER A O 1
ATOM 4529 N N . LEU A 1 592 ? -19.818 19.549 8.640 1.00 72.12 592 LEU A N 1
ATOM 4530 C CA . LEU A 1 592 ? -20.750 18.833 7.777 1.00 72.12 592 LEU A CA 1
ATOM 4531 C C . LEU A 1 592 ? -21.248 17.529 8.445 1.00 72.12 592 LEU A C 1
ATOM 4533 O O . LEU A 1 592 ? -20.438 16.800 9.032 1.00 72.12 592 LEU A O 1
ATOM 4537 N N . PRO A 1 593 ? -22.547 17.188 8.318 1.00 81.75 593 PRO A N 1
ATOM 4538 C CA . PRO A 1 593 ? -23.124 15.941 8.831 1.00 81.75 593 PRO A CA 1
ATOM 4539 C C . PRO A 1 593 ? -22.398 14.668 8.367 1.00 81.75 593 PRO A C 1
ATOM 4541 O O . PRO A 1 593 ? -22.326 13.695 9.117 1.00 81.75 593 PRO A O 1
ATOM 4544 N N . GLY A 1 594 ? -21.820 14.687 7.159 1.00 87.06 594 GLY A N 1
ATOM 4545 C CA . GLY A 1 594 ? -21.069 13.562 6.598 1.00 87.06 594 GLY A CA 1
ATOM 4546 C C . GLY A 1 594 ? -19.849 13.164 7.433 1.00 87.06 594 GLY A C 1
ATOM 4547 O O . GLY A 1 594 ? -19.683 11.984 7.726 1.00 87.06 594 GLY A O 1
ATOM 4548 N N . ALA A 1 595 ? -19.051 14.133 7.898 1.00 91.38 595 ALA A N 1
ATOM 4549 C CA . ALA A 1 595 ? -17.883 13.855 8.740 1.00 91.38 595 ALA A CA 1
ATOM 4550 C C . ALA A 1 595 ? -18.304 13.229 10.076 1.00 91.38 595 ALA A C 1
ATOM 4552 O O . ALA A 1 595 ? -17.722 12.252 10.534 1.00 91.38 595 ALA A O 1
ATOM 4553 N N . LEU A 1 596 ? -19.385 13.722 10.680 1.00 92.31 596 LEU A N 1
ATOM 4554 C CA . LEU A 1 596 ? -19.896 13.151 11.921 1.00 92.31 596 LEU A CA 1
ATOM 4555 C C . LEU A 1 596 ? -20.383 11.702 11.735 1.00 92.31 596 LEU A C 1
ATOM 4557 O O . LEU A 1 596 ? -20.109 10.853 12.582 1.00 92.31 596 LEU A O 1
ATOM 4561 N N . LEU A 1 597 ? -21.056 11.393 10.622 1.00 93.56 597 LEU A N 1
ATOM 4562 C CA . LEU A 1 597 ? -21.455 10.022 10.279 1.00 93.56 597 LEU A CA 1
ATOM 4563 C C . LEU A 1 597 ? -20.251 9.102 10.042 1.00 93.56 597 LEU A C 1
ATOM 4565 O O . LEU A 1 597 ? -20.249 7.971 10.536 1.00 93.56 597 LEU A O 1
ATOM 4569 N N . ASP A 1 598 ? -19.225 9.590 9.346 1.00 93.88 598 ASP A N 1
ATOM 4570 C CA . ASP A 1 598 ? -17.965 8.872 9.157 1.00 93.88 598 ASP A CA 1
ATOM 4571 C C . ASP A 1 598 ? -17.287 8.581 10.508 1.00 93.88 598 ASP A C 1
ATOM 4573 O O . ASP A 1 598 ? -16.912 7.440 10.777 1.00 93.88 598 ASP A O 1
ATOM 4577 N N . ALA A 1 599 ? -17.203 9.563 11.411 1.00 94.12 599 ALA A N 1
ATOM 4578 C CA . ALA A 1 599 ? -16.633 9.380 12.748 1.00 94.12 599 ALA A CA 1
ATOM 4579 C C . ALA A 1 599 ? -17.433 8.380 13.597 1.00 94.12 599 ALA A C 1
ATOM 4581 O O . ALA A 1 599 ? -16.853 7.523 14.264 1.00 94.12 599 ALA A O 1
ATOM 4582 N N . LEU A 1 600 ? -18.767 8.427 13.536 1.00 92.88 600 LEU A N 1
ATOM 4583 C CA . LEU A 1 600 ? -19.633 7.458 14.214 1.00 92.88 600 LEU A CA 1
ATOM 4584 C C . LEU A 1 600 ? -19.405 6.028 13.717 1.00 92.88 600 LEU A C 1
ATOM 4586 O O . LEU A 1 600 ? -19.500 5.085 14.501 1.00 92.88 600 LEU A O 1
ATOM 4590 N N . ALA A 1 601 ? -19.098 5.854 12.430 1.00 91.50 601 ALA A N 1
ATOM 4591 C CA . ALA A 1 601 ? -18.762 4.553 11.864 1.00 91.50 601 ALA A CA 1
ATOM 4592 C C . ALA A 1 601 ? -17.412 4.019 12.381 1.00 91.50 601 ALA A C 1
ATOM 4594 O O . ALA A 1 601 ? -17.224 2.807 12.468 1.00 91.50 601 ALA A O 1
ATOM 4595 N N . LEU A 1 602 ? -16.500 4.914 12.771 1.00 92.75 602 LEU A N 1
ATOM 4596 C CA . LEU A 1 602 ? -15.184 4.590 13.326 1.00 92.75 602 LEU A CA 1
ATOM 4597 C C . LEU A 1 602 ? -15.151 4.532 14.857 1.00 92.75 602 LEU A C 1
ATOM 4599 O O . LEU A 1 602 ? -14.120 4.176 15.428 1.00 92.75 602 LEU A O 1
ATOM 4603 N N . LEU A 1 603 ? -16.255 4.846 15.540 1.00 88.00 603 LEU A N 1
ATOM 4604 C CA . LEU A 1 603 ? -16.274 5.024 16.993 1.00 88.00 603 LEU A CA 1
ATOM 4605 C C . LEU A 1 603 ? -15.771 3.798 17.766 1.00 88.00 603 LEU A C 1
ATOM 4607 O O . LEU A 1 603 ? -15.074 3.976 18.759 1.00 88.00 603 LEU A O 1
ATOM 4611 N N . ASP A 1 604 ? -16.055 2.586 17.291 1.00 84.12 604 ASP A N 1
ATOM 4612 C CA . ASP A 1 604 ? -15.601 1.330 17.914 1.00 84.12 604 ASP A CA 1
ATOM 4613 C C . ASP A 1 604 ? -14.358 0.735 17.231 1.00 84.12 604 ASP A C 1
ATOM 4615 O O . ASP A 1 604 ? -13.790 -0.251 17.697 1.00 84.12 604 ASP A O 1
ATOM 4619 N N . LEU A 1 605 ? -13.932 1.332 16.117 1.00 88.12 605 LEU A N 1
ATOM 4620 C CA . LEU A 1 605 ? -12.915 0.775 15.235 1.00 88.12 605 LEU A CA 1
ATOM 4621 C C . LEU A 1 605 ? -11.660 1.636 15.147 1.00 88.12 605 LEU A C 1
ATOM 4623 O O . LEU A 1 605 ? -10.674 1.183 14.609 1.00 88.12 605 LEU A O 1
ATOM 4627 N N . HIS A 1 606 ? -11.639 2.861 15.653 1.00 90.75 606 HIS A N 1
ATOM 4628 C CA . HIS A 1 606 ? -10.415 3.653 15.701 1.00 90.75 606 HIS A CA 1
ATOM 4629 C C . HIS A 1 606 ? -9.641 3.386 17.004 1.00 90.75 606 HIS A C 1
ATOM 4631 O O . HIS A 1 606 ? -10.226 3.284 18.079 1.00 90.75 606 HIS A O 1
ATOM 4637 N N . MET A 1 607 ? -8.319 3.310 16.972 1.00 89.25 607 MET A N 1
ATOM 4638 C CA . MET A 1 607 ? -7.496 3.334 18.182 1.00 89.25 607 MET A CA 1
ATOM 4639 C C . MET A 1 607 ? -6.432 4.407 18.012 1.00 89.25 607 MET A C 1
ATOM 4641 O O . MET A 1 607 ? -5.525 4.224 17.202 1.00 89.25 607 MET A O 1
ATOM 4645 N N . ASP A 1 608 ? -6.549 5.505 18.765 1.00 89.81 608 ASP A N 1
ATOM 4646 C CA . ASP A 1 608 ? -5.580 6.605 18.744 1.00 89.81 608 ASP A CA 1
ATOM 4647 C C . ASP A 1 608 ? -4.264 6.125 19.363 1.00 89.81 608 ASP A C 1
ATOM 4649 O O . ASP A 1 608 ? -4.130 6.010 20.584 1.00 89.81 608 ASP A O 1
ATOM 4653 N N . LEU A 1 609 ? -3.311 5.778 18.503 1.00 89.06 609 LEU A N 1
ATOM 4654 C CA . LEU A 1 609 ? -2.002 5.284 18.896 1.00 89.06 609 LEU A CA 1
ATOM 4655 C C . LEU A 1 609 ? -0.960 6.344 18.504 1.00 89.06 609 LEU A C 1
ATOM 4657 O O . LEU A 1 609 ? -0.869 6.687 17.318 1.00 89.06 609 LEU A O 1
ATOM 4661 N N . PRO A 1 610 ? -0.170 6.879 19.453 1.00 84.88 610 PRO A N 1
ATOM 4662 C CA . PRO A 1 610 ? 0.778 7.962 19.191 1.00 84.88 610 PRO A CA 1
ATOM 4663 C C . PRO A 1 610 ? 2.075 7.436 18.567 1.00 84.88 610 PRO A C 1
ATOM 4665 O O . PRO A 1 610 ? 3.155 7.483 19.153 1.00 84.88 610 PRO A O 1
ATOM 4668 N N . LEU A 1 611 ? 1.958 6.914 17.348 1.00 90.38 611 LEU A N 1
ATOM 4669 C CA . LEU A 1 611 ? 3.044 6.256 16.625 1.00 90.38 611 LEU A CA 1
ATOM 4670 C C . LEU A 1 611 ? 4.244 7.181 16.353 1.00 90.38 611 LEU A C 1
ATOM 4672 O O . LEU A 1 611 ? 5.378 6.709 16.297 1.00 90.38 611 LEU A O 1
ATOM 4676 N N . ALA A 1 612 ? 4.023 8.492 16.220 1.00 82.62 612 ALA A N 1
ATOM 4677 C CA . ALA A 1 612 ? 5.098 9.464 16.015 1.00 82.62 612 ALA A CA 1
ATOM 4678 C C . ALA A 1 612 ? 5.969 9.672 17.272 1.00 82.62 612 ALA A C 1
ATOM 4680 O O . ALA A 1 612 ? 7.182 9.840 17.157 1.00 82.62 612 ALA A O 1
ATOM 4681 N N . GLU A 1 613 ? 5.375 9.614 18.468 1.00 70.56 613 GLU A N 1
ATOM 4682 C CA . GLU A 1 613 ? 6.057 9.873 19.746 1.00 70.56 613 GLU A CA 1
ATOM 4683 C C . GLU A 1 613 ? 6.860 8.660 20.245 1.00 70.56 613 GLU A C 1
ATOM 4685 O O . GLU A 1 613 ? 7.906 8.822 20.881 1.00 70.56 613 GLU A O 1
ATOM 4690 N N . ALA A 1 614 ? 6.422 7.446 19.887 1.00 58.69 614 ALA A N 1
ATOM 4691 C CA . ALA A 1 614 ? 7.092 6.185 20.224 1.00 58.69 614 ALA A CA 1
ATOM 4692 C C . ALA A 1 614 ? 8.526 6.074 19.658 1.00 58.69 614 ALA A C 1
ATOM 4694 O O . ALA A 1 614 ? 9.291 5.206 20.066 1.00 58.69 614 ALA A O 1
ATOM 4695 N N . ARG A 1 615 ? 8.921 6.975 18.745 1.00 52.59 615 ARG A N 1
ATOM 4696 C CA . ARG A 1 615 ? 10.295 7.101 18.228 1.00 52.59 615 ARG A CA 1
ATOM 4697 C C . ARG A 1 615 ? 11.310 7.602 19.261 1.00 52.59 615 ARG A C 1
ATOM 4699 O O . ARG A 1 615 ? 12.501 7.416 19.049 1.00 52.59 615 ARG A O 1
ATOM 4706 N N . SER A 1 616 ? 10.867 8.263 20.333 1.00 38.31 616 SER A N 1
ATOM 4707 C CA . SER A 1 616 ? 11.768 8.932 21.288 1.00 38.31 616 SER A CA 1
ATOM 4708 C C . SER A 1 616 ? 12.329 8.015 22.381 1.00 38.31 616 SER A C 1
ATOM 4710 O O . SER A 1 616 ? 13.290 8.378 23.055 1.00 38.31 616 SER A O 1
ATOM 4712 N N . THR A 1 617 ? 11.775 6.814 22.546 1.00 35.78 617 THR A N 1
ATOM 4713 C CA . THR A 1 617 ? 12.201 5.855 23.570 1.00 35.78 617 THR A CA 1
ATOM 4714 C C . THR A 1 617 ? 13.047 4.749 22.945 1.00 35.78 617 THR A C 1
ATOM 4716 O O . THR A 1 617 ? 12.560 3.645 22.708 1.00 35.78 617 THR A O 1
ATOM 4719 N N . SER A 1 618 ? 14.319 5.036 22.655 1.00 33.00 618 SER A N 1
ATOM 4720 C CA . SER A 1 618 ? 15.300 3.964 22.441 1.00 33.00 618 SER A CA 1
ATOM 4721 C C . SER A 1 618 ? 15.421 3.123 23.722 1.00 33.00 618 SER A C 1
ATOM 4723 O O . SER A 1 618 ? 15.478 3.697 24.812 1.00 33.00 618 SER A O 1
ATOM 4725 N N . PRO A 1 619 ? 15.496 1.786 23.634 1.00 33.84 619 PRO A N 1
ATOM 4726 C CA . PRO A 1 619 ? 15.599 0.896 24.789 1.00 33.84 619 PRO A CA 1
ATOM 4727 C C . PRO A 1 619 ? 17.022 0.835 25.387 1.00 33.84 619 PRO A C 1
ATOM 4729 O O . PRO A 1 619 ? 17.481 -0.234 25.767 1.00 33.84 619 PRO A O 1
ATOM 4732 N N . GLU A 1 620 ? 17.727 1.965 25.503 1.00 31.31 620 GLU A N 1
ATOM 4733 C CA . GLU A 1 620 ? 19.041 2.036 26.177 1.00 31.31 620 GLU A CA 1
ATOM 4734 C C . GLU A 1 620 ? 18.954 2.326 27.688 1.00 31.31 620 GLU A C 1
ATOM 4736 O O . GLU A 1 620 ? 19.964 2.574 28.341 1.00 31.31 620 GLU A O 1
ATOM 4741 N N . ALA A 1 621 ? 17.769 2.249 28.293 1.00 28.80 621 ALA A N 1
ATOM 4742 C CA . ALA A 1 621 ? 17.634 2.361 29.743 1.00 28.80 621 ALA A CA 1
ATOM 4743 C C . ALA A 1 621 ? 16.529 1.445 30.281 1.00 28.80 621 ALA A C 1
ATOM 4745 O O . ALA A 1 621 ? 15.383 1.861 30.447 1.00 28.80 621 ALA A O 1
ATOM 4746 N N . THR A 1 622 ? 16.863 0.182 30.540 1.00 28.92 622 THR A N 1
ATOM 4747 C CA . THR A 1 622 ? 16.394 -0.577 31.718 1.00 28.92 622 THR A CA 1
ATOM 4748 C C . THR A 1 622 ? 17.256 -1.805 31.944 1.00 28.92 622 THR A C 1
ATOM 4750 O O . THR A 1 622 ? 17.415 -2.596 30.989 1.00 28.92 622 THR A O 1
#

pLDDT: mean 80.64, std 17.47, range [28.8, 98.44]

Radius of gyration: 26.9 Å; chains: 1; bounding box: 69×74×84 Å